Protein 7F5J (pdb70)

Organism: NCBI:txid316493

Solvent-accessible surface area: 21314 Å² total; per-residue (Å²): 185,42,57,82,23,0,0,0,0,0,3,19,79,23,31,122,18,1,42,30,1,0,0,0,0,16,0,0,12,10,0,105,83,9,22,9,86,69,126,11,0,0,0,0,0,45,41,3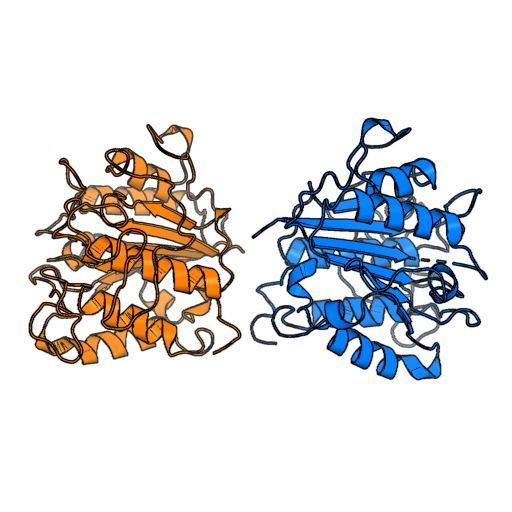7,0,0,149,31,166,67,8,46,80,99,20,63,2,17,3,91,35,84,27,99,42,5,16,140,37,10,22,102,11,0,43,19,89,52,2,41,27,84,0,0,30,8,0,0,42,19,65,142,109,42,22,125,41,41,66,10,45,6,0,95,11,60,80,59,10,30,0,0,0,0,7,6,48,28,102,24,60,0,9,4,14,44,182,92,79,0,105,8,86,74,0,3,75,7,0,104,94,3,24,91,74,36,37,19,94,4,0,1,0,0,0,5,9,45,18,0,0,18,0,2,102,86,69,12,37,132,69,46,58,1,0,0,0,0,0,0,46,25,117,47,42,26,124,64,29,41,27,57,86,64,129,142,30,26,127,93,12,116,14,22,0,0,6,16,2,0,13,12,0,0,48,5,4,56,47,64,9,5,53,81,17,34,0,75,94,0,12,81,61,0,72,166,118,4,70,148,19,4,55,1,14,53,34,8,16,65,79,24,3,159,42,22,1,12,38,2,1,3,25,37,62,79,12,19,119,162,80,57,47,27,0,0,0,0,0,4,18,77,24,32,122,19,0,39,29,1,0,0,0,0,8,0,4,16,10,0,110,78,5,41,11,72,69,90,10,0,0,0,0,1,44,35,37,0,0,148,27,166,67,4,46,85,90,22,60,2,17,2,65,22,74,18,149,42,12,18,152,49,10,22,104,10,0,42,17,87,52,2,35,27,77,0,0,32,8,0,0,44,21,60,138,108,37,27,124,23,44,66,10,46,11,0,109,10,59,85,96,9,37,0,0,0,0,8,5,51,31,103,23,59,1,16,5,14,44,161,97,74,0,103,7,87,72,0,4,75,8,0,102,96,2,24,92,74,38,36,20,108,3,0,2,0,0,0,6,11,46,18,0,0,18,0,2,99,84,65,12,37,132,69,48,57,0,0,0,0,0,0,0,45,25,118,44,42,24,125,65,28,45,28,68,84,58,124,122,24,23,124,98,11,116,12,21,0,0,7,15,3,0,14,12,0,0,52,8,4,48,74,70,40,9,74,96,12,37,0,78,96,0,12,80,61,0,65,171,119,4,71,149,19,4,54,1,14,51,33,8,16,64,83,24,3,157,41,24,2,9,41,3,0,0,10,37,67,98,77

B-factor: mean 37.91, std 12.51, range [21.8, 226.25]

Radius of gyration: 26.98 Å; Cα contacts (8 Å, |Δi|>4): 1338; chains: 2; bounding box: 78×60×44 Å

InterPro domains:
  IPR001096 Peptidase C13, legumain [PF01650] (54-319)
  IPR001096 Peptidase C13, legumain [PIRSF019663] (40-483)
  IPR001096 Peptidase C13, legumain [PR00776] (55-79)
  IPR001096 Peptidase C13, legumain [PR00776] (80-109)
  IPR001096 Peptidase C13, legumain [PR00776] (127-142)
  IPR001096 Peptidase C13, legumain [PR00776] (155-174)
  IPR001096 Peptidase C13, legumain [PR00776] (204-220)
  IPR001096 Peptidase C13, legumain [PTHR12000] (44-467)
  IPR043577 Asparaginyl endopeptidase [PIRSF500139] (33-483)
  IPR046427 Legumain prodomain superfamily [G3DSA:1.10.132.130] (343-471)
  IPR048501 Legumain, prodomain [PF20985] (370-466)
  IPR048501 Legumain, prodomain [cd21115] (345-454)

Nearest PDB structures (foldseek):
  7f5j-assembly2_B  TM=1.004E+00  e=9.428E-66  Viola philippica
  7fa0-assembly2_B  TM=1.002E+00  e=1.385E-62  Viola philippica
  7f5q-assembly2_B  TM=1.002E+00  e=1.479E-62  Viola philippica
  6idv-assembly1_B  TM=9.990E-01  e=1.049E-57  Viola philippica
  6idv-assembly1_A  TM=9.977E-01  e=7.049E-57  Viola philippica

Secondary structure (DSSP, 8-state):
---EEEEEE----SGGGHHHHHHHHHHHHHHHHTT--GGGEEEE----STT-TT-SSTT---SSTT---TTTT---SB-GGG-SHHHHHHHHHT-GGG--SS--------TT-EEEEEE--BTTEE--SSSSPEEHHHHHHHHHHHHHHT--SEEEEEE-STTGGGGTTTTS-SSSSEEEEESS-TT----EES-TTSSS--TT--S--EEHHHHHHHHHHHHS-TTS-BHHHHHHHHHHHTTTT---EEEE-GGGGGSBTHHHH---GGGTT-/--EEEEEE----SGGGHHHHHHHHHHHHHHHHTT--GGGEEEE----STT-TT-SSTT---SSTT---TTTT---SB-GGG-SHHHHHHHHHT-GGG--SS--------TT-EEEEEE--BTTEE--SSSSPEEHHHHHHHHHHHHHHT--SEEEEEE-STTGGGGTTTTS-SSSSEEEEESS-TT----EES-TTSTT--TT--S--EEHHHHHHHHHHHHS-GGG-BHHHHHHHHHHHTTTT---EEEE-GGGGGSBTHHHH---TT-

Structure (mmCIF, N/CA/C/O backbone):
data_7F5J
#
_entry.id   7F5J
#
_cell.length_a   76.27
_cell.length_b   78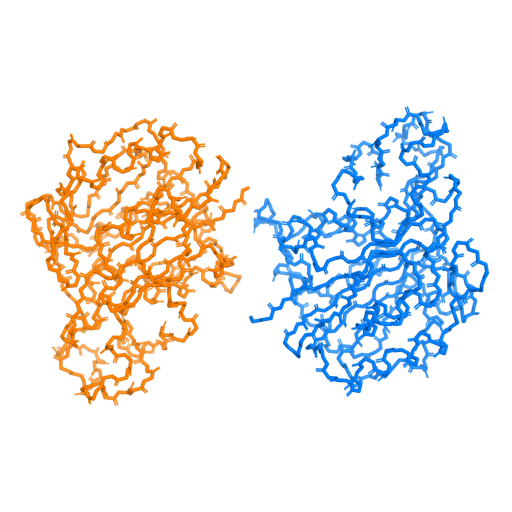.98
_cell.length_c   92.12
_cell.angle_alpha   90
_cell.angle_beta   90
_cell.angle_gamma   90
#
_symmetry.space_group_name_H-M   'P 21 21 21'
#
loop_
_entity.id
_entity.type
_entity.pdbx_description
1 polymer 'Peptide Asparaginyl Ligases'
2 branched alpha-L-fucopyranose-(1-6)-2-acetamido-2-deoxy-beta-D-glucopyranose
3 branched 2-acetamido-2-deoxy-beta-D-glucopyranose-(1-4)-2-acetamido-2-deoxy-beta-D-glucopyranose
4 non-polymer 2-acetamido-2-deoxy-beta-D-glucopyranose
5 non-polymer 1,2-ETHANEDIOL
6 non-polymer GLYCEROL
7 water water
#
loop_
_atom_site.group_PDB
_atom_site.id
_atom_site.type_symbol
_atom_site.label_atom_id
_atom_site.label_alt_id
_atom_site.label_comp_id
_atom_site.label_asym_id
_atom_site.label_entity_id
_atom_site.label_seq_id
_atom_site.pdbx_PDB_ins_code
_atom_site.Cartn_x
_atom_site.Cartn_y
_atom_site.Cartn_z
_atom_site.occupancy
_atom_site.B_iso_or_equiv
_atom_site.auth_seq_id
_atom_site.auth_comp_id
_atom_site.auth_asym_id
_atom_site.auth_atom_id
_atom_site.pdbx_PDB_model_num
ATOM 1 N N . ILE A 1 2 ? 11.548 -8.908 -7.496 1 56.71 51 ILE A N 1
ATOM 2 C CA . ILE A 1 2 ? 11.546 -9.471 -6.145 1 56.33 51 ILE A CA 1
ATOM 3 C C . ILE A 1 2 ? 12.987 -9.73 -5.672 1 54.12 51 ILE A C 1
ATOM 4 O O . ILE A 1 2 ? 13.881 -10 -6.488 1 55.15 51 ILE A O 1
ATOM 9 N N . GLY A 1 3 ? 13.224 -9.581 -4.372 1 50.59 52 GLY A N 1
ATOM 10 C CA . GLY A 1 3 ? 14.556 -9.796 -3.818 1 46.64 52 GLY A CA 1
ATOM 11 C C . GLY A 1 3 ? 15.464 -8.582 -3.863 1 42.93 52 GLY A C 1
ATOM 12 O O . GLY A 1 3 ? 15.098 -7.526 -4.388 1 43.56 52 GLY A O 1
ATOM 13 N N . THR A 1 4 ? 16.667 -8.73 -3.309 1 38.09 53 THR A N 1
ATOM 14 C CA . THR A 1 4 ? 17.657 -7.671 -3.194 1 35.15 53 THR A CA 1
ATOM 15 C C . THR A 1 4 ? 18.942 -8.074 -3.929 1 32.7 53 THR A C 1
ATOM 16 O O . THR A 1 4 ? 19.291 -9.253 -3.951 1 31.53 53 THR A O 1
ATOM 20 N N . ARG A 1 5 ? 19.651 -7.097 -4.512 1 30.57 54 ARG A N 1
ATOM 21 C CA . ARG A 1 5 ? 20.932 -7.377 -5.166 1 30.07 54 ARG A CA 1
ATOM 22 C C . ARG A 1 5 ? 22.029 -7.14 -4.159 1 29.54 54 ARG A C 1
ATOM 23 O O . ARG A 1 5 ? 22.058 -6.1 -3.51 1 29.57 54 ARG A O 1
ATOM 31 N N . TRP A 1 6 ? 22.943 -8.09 -4.052 1 28.35 55 TRP A N 1
ATOM 32 C CA . TRP A 1 6 ? 24.078 -7.965 -3.15 1 27.84 55 TRP A CA 1
ATOM 33 C C . TRP A 1 6 ? 25.355 -8.155 -3.959 1 26.61 55 TRP A C 1
ATOM 34 O O . TRP A 1 6 ? 25.348 -8.821 -5.006 1 26.65 55 TRP A O 1
ATOM 45 N N . ALA A 1 7 ? 26.475 -7.656 -3.409 1 25.03 56 ALA A N 1
ATOM 46 C CA . ALA A 1 7 ? 27.765 -7.91 -4.042 1 25.6 56 ALA A CA 1
ATOM 47 C C . ALA A 1 7 ? 28.871 -8.017 -3.029 1 25.17 56 ALA A C 1
ATOM 48 O O . ALA A 1 7 ? 28.782 -7.451 -1.932 1 25.37 56 ALA A O 1
ATOM 50 N N . VAL A 1 8 ? 29.931 -8.737 -3.402 1 23 57 VAL A N 1
ATOM 51 C CA . VAL A 1 8 ? 31.17 -8.789 -2.629 1 22.89 57 VAL A CA 1
ATOM 52 C C . VAL A 1 8 ? 32.241 -8.385 -3.638 1 23.6 57 VAL A C 1
ATOM 53 O O . VAL A 1 8 ? 32.32 -8.987 -4.699 1 24.02 57 VAL A O 1
ATOM 57 N N . LEU A 1 9 ? 33.035 -7.34 -3.336 1 22.52 58 LEU A N 1
ATOM 58 C CA . LEU A 1 9 ? 34.102 -6.9 -4.235 1 22.95 58 LEU A CA 1
ATOM 59 C C . LEU A 1 9 ? 35.364 -7.062 -3.439 1 23.07 58 LEU A C 1
ATOM 60 O O . LEU A 1 9 ? 35.434 -6.583 -2.296 1 24.09 58 LEU A O 1
ATOM 65 N N . ILE A 1 10 ? 36.376 -7.719 -4.034 1 21.95 59 ILE A N 1
ATOM 66 C CA . ILE A 1 10 ? 37.612 -7.937 -3.274 1 21.8 59 ILE A CA 1
ATOM 67 C C . ILE A 1 10 ? 38.831 -7.792 -4.149 1 22.88 59 ILE A C 1
ATOM 68 O O . ILE A 1 10 ? 38.937 -8.456 -5.181 1 22.94 59 ILE A O 1
ATOM 73 N N . ALA A 1 11 ? 39.764 -6.945 -3.714 1 22.07 60 ALA A N 1
ATOM 74 C CA . ALA A 1 11 ? 41.11 -6.828 -4.31 1 22.87 60 ALA A CA 1
ATOM 75 C C . ALA A 1 11 ? 42.01 -7.669 -3.356 1 23.21 60 ALA A C 1
ATOM 76 O O . ALA A 1 11 ? 42.078 -7.369 -2.155 1 23.65 60 ALA A O 1
ATOM 78 N N . GLY A 1 12 ? 42.664 -8.702 -3.876 1 23.61 61 GLY A N 1
ATOM 79 C CA . GLY A 1 12 ? 43.409 -9.637 -3.03 1 24.21 61 GLY A CA 1
ATOM 80 C C . GLY A 1 12 ? 44.871 -9.305 -2.798 1 25.79 61 GLY A C 1
ATOM 81 O O . GLY A 1 12 ? 45.627 -10.148 -2.305 1 27.91 61 GLY A O 1
ATOM 82 N N . SER A 1 13 ? 45.269 -8.08 -3.117 1 23.8 62 SER A N 1
ATOM 83 C CA . SER A 1 13 ? 46.672 -7.692 -3.054 1 23.97 62 SER A CA 1
ATOM 84 C C . SER A 1 13 ? 46.889 -6.402 -2.252 1 24.74 62 SER A C 1
ATOM 85 O O . SER A 1 13 ? 45.943 -5.697 -1.89 1 25.69 62 SER A O 1
ATOM 88 N N . LYS A 1 14 ? 48.155 -6.1 -1.971 1 24.2 63 LYS A N 1
ATOM 89 C CA . LYS A 1 14 ? 48.566 -4.854 -1.309 1 25.08 63 LYS A CA 1
ATOM 90 C C . LYS A 1 14 ? 49.833 -4.316 -2.026 1 26.03 63 LYS A C 1
ATOM 91 O O . LYS A 1 14 ? 50.49 -5.044 -2.786 1 25.99 63 LYS A O 1
ATOM 97 N N . GLY A 1 15 ? 50.172 -3.058 -1.769 1 26.01 64 GLY A N 1
ATOM 98 C CA . GLY A 1 15 ? 51.361 -2.456 -2.365 1 26.7 64 GLY A CA 1
ATOM 99 C C . GLY A 1 15 ? 50.981 -1.55 -3.513 1 26.3 64 GLY A C 1
ATOM 100 O O . GLY A 1 15 ? 50.083 -1.872 -4.309 1 25.64 64 GLY A O 1
ATOM 101 N N . TYR A 1 16 ? 51.608 -0.37 -3.554 1 26.75 65 TYR A N 1
ATOM 102 C CA . TYR A 1 16 ? 51.312 0.635 -4.573 1 27.79 65 TYR A CA 1
ATOM 103 C C . TYR A 1 16 ? 51.482 0.108 -6.007 1 27.11 65 TYR A C 1
ATOM 104 O O . TYR A 1 16 ? 50.661 0.44 -6.866 1 27.87 65 TYR A O 1
ATOM 113 N N . HIS A 1 17 ? 52.463 -0.78 -6.259 1 27.48 66 HIS A N 1
ATOM 114 C CA . HIS A 1 17 ? 52.626 -1.362 -7.602 1 26.81 66 HIS A CA 1
ATOM 115 C C . HIS A 1 17 ? 51.359 -2.151 -8.036 1 26.61 66 HIS A C 1
ATOM 116 O O . HIS A 1 17 ? 51.105 -2.266 -9.232 1 27.15 66 HIS A O 1
ATOM 123 N N . ASN A 1 18 ? 50.547 -2.636 -7.062 1 25.26 67 ASN A N 1
ATOM 124 C CA . ASN A 1 18 ? 49.279 -3.364 -7.305 1 24.63 67 ASN A CA 1
ATOM 125 C C . ASN A 1 18 ? 48.05 -2.458 -7.362 1 24.44 67 ASN A C 1
ATOM 126 O O . ASN A 1 18 ? 46.903 -2.921 -7.179 1 23.95 67 ASN A O 1
ATOM 131 N N . TYR A 1 19 ? 48.271 -1.154 -7.632 1 23.8 68 TYR A N 1
ATOM 132 C CA . TYR A 1 19 ? 47.252 -0.093 -7.817 1 24.47 68 TYR A CA 1
ATOM 133 C C . TYR A 1 19 ? 46.017 -0.648 -8.589 1 25.19 68 TYR A C 1
ATOM 134 O O . TYR A 1 19 ? 44.882 -0.489 -8.156 1 25.67 68 TYR A O 1
ATOM 143 N N . ARG A 1 20 ? 46.281 -1.313 -9.728 1 24.31 69 ARG A N 1
ATOM 144 C CA . ARG A 1 20 ? 45.242 -1.835 -10.617 1 24.88 69 ARG A CA 1
ATOM 145 C C . ARG A 1 20 ? 44.173 -2.686 -9.961 1 24.26 69 ARG A C 1
ATOM 146 O O . ARG A 1 20 ? 43.015 -2.584 -10.366 1 23.9 69 ARG A O 1
ATOM 154 N N . HIS A 1 21 ? 44.542 -3.557 -8.978 1 23.56 70 HIS A N 1
ATOM 155 C CA . HIS A 1 21 ? 43.504 -4.424 -8.389 1 23.15 70 HIS A CA 1
ATOM 156 C C . HIS A 1 21 ? 42.464 -3.628 -7.621 1 24.08 70 HIS A C 1
ATOM 157 O O . HIS A 1 21 ? 41.261 -3.919 -7.695 1 25.05 70 HIS A O 1
ATOM 164 N N . GLN A 1 22 ? 42.92 -2.611 -6.886 1 23.9 71 GLN A N 1
ATOM 165 C CA . GLN A 1 22 ? 42.011 -1.764 -6.125 1 24.45 71 GLN A CA 1
ATOM 166 C C . GLN A 1 22 ? 41.251 -0.802 -7.05 1 25.11 71 GLN A C 1
ATOM 167 O O . GLN A 1 22 ? 40.052 -0.602 -6.849 1 26.13 71 GLN A O 1
ATOM 173 N N . ALA A 1 23 ? 41.902 -0.308 -8.138 1 24.47 72 ALA A N 1
ATOM 174 C CA . ALA A 1 23 ? 41.198 0.532 -9.116 1 24.6 72 ALA A CA 1
ATOM 175 C C . ALA A 1 23 ? 40.084 -0.268 -9.806 1 25.11 72 ALA A C 1
ATOM 176 O O . ALA A 1 23 ? 38.977 0.256 -10.017 1 25.87 72 ALA A O 1
ATOM 178 N N . ASP A 1 24 ? 40.366 -1.551 -10.157 1 23.95 73 ASP A N 1
ATOM 179 C CA . ASP A 1 24 ? 39.369 -2.408 -10.813 1 24.08 73 ASP A CA 1
ATOM 180 C C . ASP A 1 24 ? 38.135 -2.559 -9.893 1 24.37 73 ASP A C 1
ATOM 181 O O . ASP A 1 24 ? 37.003 -2.355 -10.319 1 25.62 73 ASP A O 1
ATOM 186 N N . VAL A 1 25 ? 38.372 -2.92 -8.607 1 23.31 74 VAL A N 1
ATOM 187 C CA . VAL A 1 25 ? 37.27 -3.135 -7.666 1 25.66 74 VAL A CA 1
ATOM 188 C C . VAL A 1 25 ? 36.48 -1.852 -7.392 1 25.3 74 VAL A C 1
ATOM 189 O O . VAL A 1 25 ? 35.242 -1.891 -7.334 1 25.32 74 VAL A O 1
ATOM 193 N N . CYS A 1 26 ? 37.176 -0.713 -7.26 1 25.18 75 CYS A N 1
ATOM 194 C CA . CYS A 1 26 ? 36.494 0.57 -7.073 1 26.05 75 CYS A CA 1
ATOM 195 C C . CYS A 1 26 ? 35.634 0.908 -8.276 1 25.32 75 CYS A C 1
ATOM 196 O O . CYS A 1 26 ? 34.534 1.433 -8.128 1 26.44 75 CYS A O 1
ATOM 199 N N . HIS A 1 27 ? 36.126 0.598 -9.479 1 25.36 76 HIS A N 1
ATOM 200 C CA . HIS A 1 27 ? 35.362 0.844 -10.707 1 25.88 76 HIS A CA 1
ATOM 201 C C . HIS A 1 27 ? 34.063 -0.008 -10.663 1 26.36 76 HIS A C 1
ATOM 202 O O . HIS A 1 27 ? 32.97 0.503 -10.955 1 28.21 76 HIS A O 1
ATOM 209 N N . MET A 1 28 ? 34.172 -1.283 -10.227 1 26.11 77 MET A N 1
ATOM 210 C CA . MET A 1 28 ? 32.973 -2.135 -10.125 1 25.84 77 MET A CA 1
ATOM 211 C C . MET A 1 28 ? 31.974 -1.547 -9.129 1 26.24 77 MET A C 1
ATOM 212 O O . MET A 1 28 ? 30.768 -1.56 -9.388 1 27.18 77 MET A O 1
ATOM 217 N N . TYR A 1 29 ? 32.456 -1.002 -7.996 1 26.46 78 TYR A N 1
ATOM 218 C CA . TYR A 1 29 ? 31.567 -0.342 -7.034 1 28.05 78 TYR A CA 1
ATOM 219 C C . TYR A 1 29 ? 30.761 0.791 -7.703 1 28.7 78 TYR A C 1
ATOM 220 O O . TYR A 1 29 ? 29.553 0.882 -7.502 1 28.91 78 TYR A O 1
ATOM 229 N N . GLN A 1 30 ? 31.427 1.636 -8.513 1 28.07 79 GLN A N 1
ATOM 230 C CA . GLN A 1 30 ? 30.733 2.732 -9.187 1 28.99 79 GLN A CA 1
ATOM 231 C C . GLN A 1 30 ? 29.595 2.239 -10.092 1 30.45 79 GLN A C 1
ATOM 232 O O . GLN A 1 30 ? 28.515 2.857 -10.128 1 31.3 79 GLN A O 1
ATOM 238 N N . ILE A 1 31 ? 29.82 1.111 -10.786 1 29.83 80 ILE A N 1
ATOM 239 C CA . ILE A 1 31 ? 28.794 0.515 -11.656 1 30.72 80 ILE A CA 1
ATOM 240 C C . ILE A 1 31 ? 27.587 0.073 -10.815 1 30.97 80 ILE A C 1
ATOM 241 O O . ILE A 1 31 ? 26.45 0.368 -11.167 1 32 80 ILE A O 1
ATOM 246 N N . LEU A 1 32 ? 27.838 -0.575 -9.681 1 30.37 81 LEU A N 1
ATOM 247 C CA . LEU A 1 32 ? 26.739 -1.045 -8.81 1 30.46 81 LEU A CA 1
ATOM 248 C C . LEU A 1 32 ? 25.974 0.14 -8.222 1 31.02 81 LEU A C 1
ATOM 249 O O . LEU A 1 32 ? 24.74 0.125 -8.195 1 30.83 81 LEU A O 1
ATOM 254 N N . ARG A 1 33 ? 26.704 1.176 -7.775 1 31.6 82 ARG A N 1
ATOM 255 C CA . ARG A 1 33 ? 26.103 2.368 -7.18 1 34.13 82 ARG A CA 1
ATOM 256 C C . ARG A 1 33 ? 25.198 3.06 -8.193 1 34.74 82 ARG A C 1
ATOM 257 O O . ARG A 1 33 ? 24.051 3.431 -7.873 1 35.52 82 ARG A O 1
ATOM 265 N N . LYS A 1 34 ? 25.689 3.198 -9.437 1 34.94 83 LYS A N 1
ATOM 266 C CA . LYS A 1 34 ? 24.89 3.822 -10.5 1 36.42 83 LYS A CA 1
ATOM 267 C C . LYS A 1 34 ? 23.674 2.966 -10.883 1 37.18 83 LYS A C 1
ATOM 268 O O . LYS A 1 34 ? 22.667 3.492 -11.351 1 38.52 83 LYS A O 1
ATOM 274 N N . GLY A 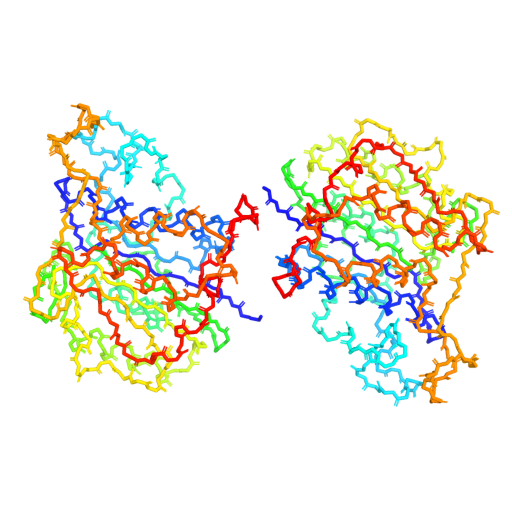1 35 ? 23.767 1.662 -10.666 1 36.74 84 GLY A N 1
ATOM 275 C CA . GLY A 1 35 ? 22.668 0.748 -10.949 1 37.05 84 GLY A CA 1
ATOM 276 C C . GLY A 1 35 ? 21.62 0.642 -9.859 1 37.06 84 GLY A C 1
ATOM 277 O O . GLY A 1 35 ? 20.607 -0.033 -10.041 1 37.64 84 GLY A O 1
ATOM 278 N N . GLY A 1 36 ? 21.846 1.302 -8.73 1 36.24 85 GLY A N 1
ATOM 279 C CA . GLY A 1 36 ? 20.9 1.281 -7.624 1 36.13 85 GLY A CA 1
ATOM 280 C C . GLY A 1 36 ? 21.15 0.219 -6.571 1 35.42 85 GLY A C 1
ATOM 281 O O . GLY A 1 36 ? 20.292 -0.002 -5.702 1 36.36 85 GLY A O 1
ATOM 282 N N . VAL A 1 37 ? 22.312 -0.452 -6.631 1 33.09 86 VAL A N 1
ATOM 283 C CA . VAL A 1 37 ? 22.638 -1.439 -5.601 1 32.34 86 VAL A CA 1
ATOM 284 C C . VAL A 1 37 ? 23.05 -0.633 -4.362 1 33.42 86 VAL A C 1
ATOM 285 O O . VAL A 1 37 ? 23.802 0.341 -4.481 1 34.74 86 VAL A O 1
ATOM 289 N N . LYS A 1 38 ? 22.544 -0.994 -3.187 1 32.88 87 LYS A N 1
ATOM 290 C CA . LYS A 1 38 ? 22.779 -0.201 -1.968 1 33.3 87 LYS A CA 1
ATOM 291 C C . LYS A 1 38 ? 24.081 -0.529 -1.243 1 32.13 87 LYS A C 1
ATOM 292 O O . LYS A 1 38 ? 24.444 -1.686 -1.206 1 32 87 LYS A O 1
ATOM 298 N N . ASP A 1 39 ? 24.72 0.457 -0.579 1 31.65 88 ASP A N 1
ATOM 299 C CA . ASP A 1 39 ? 25.962 0.212 0.184 1 32 88 ASP A CA 1
ATOM 300 C C . ASP A 1 39 ? 25.807 -0.876 1.249 1 31.88 88 ASP A C 1
ATOM 301 O O . ASP A 1 39 ? 26.753 -1.646 1.45 1 31.86 88 ASP A O 1
ATOM 306 N N . GLU A 1 40 ? 24.636 -0.95 1.93 1 31.59 89 GLU A N 1
ATOM 307 C CA . GLU A 1 40 ? 24.428 -1.993 2.954 1 31.74 89 GLU A CA 1
ATOM 308 C C . GLU A 1 40 ? 24.508 -3.414 2.356 1 30.87 89 GLU A C 1
ATOM 309 O O . GLU A 1 40 ? 24.746 -4.374 3.088 1 31.5 89 GLU A O 1
ATOM 315 N N . ASN A 1 41 ? 24.372 -3.541 1.023 1 28.76 90 ASN A N 1
ATOM 316 C CA . ASN A 1 41 ? 24.421 -4.838 0.363 1 28.27 90 ASN A CA 1
ATOM 317 C C . ASN A 1 41 ? 25.691 -5.078 -0.459 1 27.89 90 ASN A C 1
ATOM 318 O O . ASN A 1 41 ? 25.758 -6.086 -1.153 1 28.12 90 ASN A O 1
ATOM 323 N N . ILE A 1 42 ? 26.677 -4.18 -0.388 1 26.82 91 ILE A N 1
ATOM 324 C CA . ILE A 1 42 ? 27.934 -4.301 -1.124 1 26.57 91 ILE A CA 1
ATOM 325 C C . ILE A 1 42 ? 29.051 -4.41 -0.114 1 27.32 91 ILE A C 1
ATOM 326 O O . ILE A 1 42 ? 29.301 -3.456 0.629 1 28.28 91 ILE A O 1
ATOM 331 N N . ILE A 1 43 ? 29.698 -5.566 -0.055 1 26.07 92 ILE A N 1
ATOM 332 C CA . ILE A 1 43 ? 30.755 -5.796 0.91 1 26.47 92 ILE A CA 1
ATOM 333 C C . ILE A 1 43 ? 32.072 -5.547 0.21 1 26.22 92 ILE A C 1
ATOM 334 O O . ILE A 1 43 ? 32.363 -6.236 -0.758 1 25.64 92 ILE A O 1
ATOM 339 N N . VAL A 1 44 ? 32.862 -4.565 0.673 1 25.9 93 VAL A N 1
ATOM 340 C CA . VAL A 1 44 ? 34.112 -4.242 -0.014 1 25.12 93 VAL A CA 1
ATOM 341 C C . VAL A 1 44 ? 35.358 -4.642 0.776 1 25.27 93 VAL A C 1
ATOM 342 O O . VAL A 1 44 ? 35.52 -4.217 1.919 1 25.72 93 VAL A O 1
ATOM 346 N N . PHE A 1 45 ? 36.256 -5.404 0.126 1 23.64 94 PHE A N 1
ATOM 347 C CA . PHE A 1 45 ? 37.56 -5.776 0.684 1 23.84 94 PHE A CA 1
ATOM 348 C C . PHE A 1 45 ? 38.593 -5.048 -0.194 1 24.39 94 PHE A C 1
ATOM 349 O O . PHE A 1 45 ? 38.755 -5.387 -1.366 1 23.96 94 PHE A O 1
ATOM 357 N N . MET A 1 46 ? 39.284 -4.046 0.36 1 24.32 95 MET A N 1
ATOM 358 C CA . MET A 1 46 ? 40.341 -3.349 -0.38 1 25.3 95 MET A CA 1
ATOM 359 C C . MET A 1 46 ? 41.37 -2.89 0.615 1 25.06 95 MET A C 1
ATOM 360 O O . MET A 1 46 ? 41.016 -2.347 1.664 1 24.5 95 MET A O 1
ATOM 365 N N . TYR A 1 47 ? 42.661 -3.149 0.338 1 24.75 96 TYR A N 1
ATOM 366 C CA . TYR A 1 47 ? 43.698 -2.86 1.334 1 25.5 96 TYR A CA 1
ATOM 367 C C . TYR A 1 47 ? 43.691 -1.435 1.818 1 25.46 96 TYR A C 1
ATOM 368 O O . TYR A 1 47 ? 43.928 -1.201 3.005 1 27.12 96 TYR A O 1
ATOM 377 N N . ASP A 1 48 ? 43.355 -0.507 0.905 1 24.74 97 ASP A N 1
ATOM 378 C CA . ASP A 1 48 ? 43.203 0.925 1.152 1 27.12 97 ASP A CA 1
ATOM 379 C C . ASP A 1 48 ? 44.524 1.649 1.327 1 28.57 97 ASP A C 1
ATOM 380 O O . ASP A 1 48 ? 44.597 2.624 2.085 1 29.61 97 ASP A O 1
ATOM 385 N N . ASP A 1 49 ? 45.565 1.185 0.631 1 28.9 98 ASP A N 1
ATOM 386 C CA . ASP A 1 49 ? 46.898 1.79 0.686 1 29.22 98 ASP A CA 1
ATOM 387 C C . ASP A 1 49 ? 47.248 2.555 -0.598 1 29.92 98 ASP A C 1
ATOM 388 O O . ASP A 1 49 ? 48.43 2.84 -0.828 1 31.24 98 ASP A O 1
ATOM 393 N N . ILE A 1 50 ? 46.251 2.905 -1.415 1 29.1 99 ILE A N 1
ATOM 394 C CA . ILE A 1 50 ? 46.493 3.572 -2.69 1 29.11 99 ILE A CA 1
ATOM 395 C C . ILE A 1 50 ? 46.111 5.058 -2.698 1 29.86 99 ILE A C 1
ATOM 396 O O . ILE A 1 50 ? 46.942 5.917 -3.051 1 29.67 99 ILE A O 1
ATOM 401 N N . ALA A 1 51 ? 44.84 5.371 -2.36 1 30.4 100 ALA A N 1
ATOM 402 C CA . ALA A 1 51 ? 44.325 6.736 -2.453 1 31.55 100 ALA A CA 1
ATOM 403 C C . ALA A 1 51 ? 45.162 7.775 -1.755 1 32.66 100 ALA A C 1
ATOM 404 O O . ALA A 1 51 ? 45.346 8.848 -2.312 1 33.24 100 ALA A O 1
ATOM 406 N N . TYR A 1 52 ? 45.641 7.496 -0.549 1 32.84 101 TYR A N 1
ATOM 407 C CA . TYR A 1 52 ? 46.436 8.477 0.206 1 34.03 101 TYR A CA 1
ATOM 408 C C . TYR A 1 52 ? 47.912 8.094 0.294 1 34 101 TYR A C 1
ATOM 409 O O . TYR A 1 52 ? 48.642 8.632 1.122 1 35.05 101 TYR A O 1
ATOM 418 N N . ASN A 1 53 ? 48.368 7.192 -0.585 1 33.5 102 ASN A N 1
ATOM 419 C CA . ASN A 1 53 ? 49.758 6.763 -0.601 1 33.95 102 ASN A CA 1
ATOM 420 C C . ASN A 1 53 ? 50.642 7.947 -0.941 1 33.68 102 ASN A C 1
ATOM 421 O O . ASN A 1 53 ? 50.274 8.751 -1.791 1 33.05 102 ASN A O 1
ATOM 426 N N . GLU A 1 54 ? 51.815 8.042 -0.313 1 34.51 103 GLU A N 1
ATOM 427 C CA . GLU A 1 54 ? 52.76 9.108 -0.616 1 36.35 103 GLU A CA 1
ATOM 428 C C . GLU A 1 54 ? 53.177 9.07 -2.115 1 35.98 103 GLU A C 1
ATOM 429 O O . GLU A 1 54 ? 53.455 10.105 -2.706 1 37.38 103 GLU A O 1
ATOM 435 N N . SER A 1 55 ? 53.126 7.882 -2.749 1 35.1 104 SER A N 1
ATOM 436 C CA . SER A 1 55 ? 53.475 7.723 -4.163 1 34.91 104 SER A CA 1
ATOM 437 C C . SER A 1 55 ? 52.382 8.088 -5.147 1 34.58 104 SER A C 1
ATOM 438 O O . SER A 1 55 ? 52.658 8.206 -6.34 1 33.93 104 SER A O 1
ATOM 441 N N . ASN A 1 56 ? 51.148 8.243 -4.667 1 34.06 105 ASN A N 1
ATOM 442 C CA . ASN A 1 56 ? 50.037 8.594 -5.536 1 34.01 105 ASN A CA 1
ATOM 443 C C . ASN A 1 56 ? 50.176 10.067 -5.929 1 35.27 105 ASN A C 1
ATOM 444 O O . ASN A 1 56 ? 50.171 10.949 -5.07 1 35.81 105 ASN A O 1
ATOM 449 N N . PRO A 1 57 ? 50.261 10.354 -7.238 1 36.22 106 PRO A N 1
ATOM 450 C CA . PRO A 1 57 ? 50.366 11.758 -7.674 1 37.59 106 PRO A CA 1
ATOM 451 C C . PRO A 1 57 ? 49.085 12.571 -7.446 1 38.57 106 PRO A C 1
ATOM 452 O O . PRO A 1 57 ? 49.137 13.793 -7.444 1 39.32 106 PRO A O 1
ATOM 456 N N . PHE A 1 58 ? 47.946 11.899 -7.242 1 38.28 107 PHE A N 1
ATOM 457 C CA . PHE A 1 58 ? 46.672 12.564 -6.987 1 38.61 107 PHE A CA 1
ATOM 458 C C . PHE A 1 58 ? 46.03 12.026 -5.699 1 36.77 107 PHE A C 1
ATOM 459 O O . PHE A 1 58 ? 45.179 11.147 -5.756 1 36.02 107 PHE A O 1
ATOM 467 N N . PRO A 1 59 ? 46.425 12.549 -4.521 1 36.09 108 PRO A N 1
ATOM 468 C CA . PRO A 1 59 ? 45.836 12.061 -3.261 1 35.59 108 PRO A CA 1
ATOM 469 C C . PRO A 1 59 ? 44.318 12.145 -3.249 1 34.76 108 PRO A C 1
ATOM 470 O O . PRO A 1 59 ? 43.75 13.124 -3.741 1 35.13 108 PRO A O 1
ATOM 474 N N . GLY A 1 60 ? 43.701 11.108 -2.701 1 33.44 109 GLY A N 1
ATOM 475 C CA . GLY A 1 60 ? 42.258 10.934 -2.617 1 33.62 109 GLY A CA 1
ATOM 476 C C . GLY A 1 60 ? 41.596 10.449 -3.893 1 33.55 109 GLY A C 1
ATOM 477 O O . GLY A 1 60 ? 40.364 10.309 -3.939 1 33.91 109 GLY A O 1
ATOM 478 N N . ILE A 1 61 ? 42.387 10.189 -4.943 1 32.42 110 ILE A N 1
ATOM 479 C CA . ILE A 1 61 ? 41.847 9.769 -6.231 1 32.16 110 ILE A CA 1
ATOM 480 C C . ILE A 1 61 ? 42.438 8.449 -6.692 1 30.14 110 ILE A C 1
ATOM 481 O O . ILE A 1 61 ? 43.633 8.222 -6.537 1 30.05 110 ILE A O 1
ATOM 486 N N . ILE A 1 62 ? 41.6 7.59 -7.248 1 28.54 111 ILE A N 1
ATOM 487 C CA . ILE A 1 62 ? 42.069 6.374 -7.909 1 28.26 111 ILE A CA 1
ATOM 488 C C . ILE A 1 62 ? 41.365 6.376 -9.277 1 28.68 111 ILE A C 1
ATOM 489 O O . ILE A 1 62 ? 40.163 6.659 -9.346 1 28.72 111 ILE A O 1
ATOM 494 N N . ILE A 1 63 ? 42.1 6.115 -10.352 1 28.57 112 ILE A N 1
ATOM 495 C CA . ILE A 1 63 ? 41.509 6.023 -11.682 1 29.55 112 ILE A CA 1
ATOM 496 C C . ILE A 1 63 ? 41.757 4.615 -12.244 1 29.25 112 ILE A C 1
ATOM 497 O O . ILE A 1 63 ? 42.76 3.984 -11.91 1 28.83 112 ILE A O 1
ATOM 502 N N . ASN A 1 64 ? 40.84 4.113 -13.076 1 28.5 113 ASN A N 1
ATOM 503 C CA . ASN A 1 64 ? 40.995 2.781 -13.679 1 28.23 113 ASN A CA 1
ATOM 504 C C . ASN A 1 64 ? 41.152 2.855 -15.225 1 29.36 113 ASN A C 1
ATOM 505 O O . ASN A 1 64 ? 41.021 1.841 -15.919 1 28.68 113 ASN A O 1
ATOM 510 N N . LYS A 1 65 ? 41.456 4.062 -15.744 1 30.57 114 LYS A N 1
ATOM 511 C CA A LYS A 1 65 ? 41.634 4.33 -17.168 0.5 31.82 114 LYS A CA 1
ATOM 512 C CA B LYS A 1 65 ? 41.698 4.314 -17.159 0.5 31.58 114 LYS A CA 1
ATOM 513 C C . LYS A 1 65 ? 42.278 5.716 -17.312 1 33.1 114 LYS A C 1
ATOM 514 O O . LYS A 1 65 ? 41.93 6.627 -16.552 1 32.92 114 LYS A O 1
ATOM 525 N N . PRO A 1 66 ? 43.164 5.922 -18.299 1 34.86 115 PRO A N 1
ATOM 526 C CA . PRO A 1 66 ? 43.728 7.272 -18.507 1 35.8 115 PRO A CA 1
ATOM 527 C C . PRO A 1 66 ? 42.615 8.305 -18.753 1 37.45 115 PRO A C 1
ATOM 528 O O . PRO A 1 66 ? 41.686 8.04 -19.508 1 37.28 115 PRO A O 1
ATOM 532 N N . GLY A 1 67 ? 42.651 9.412 -18.023 1 38.93 116 GLY A N 1
ATOM 533 C CA . GLY A 1 67 ? 41.617 10.443 -18.099 1 40.68 116 GLY A CA 1
ATOM 534 C C . GLY A 1 67 ? 40.277 10.057 -17.486 1 41.86 116 GLY A C 1
ATOM 535 O O . GLY A 1 67 ? 39.284 10.759 -17.675 1 43.05 116 GLY A O 1
ATOM 536 N N . GLY A 1 68 ? 40.238 8.949 -16.742 1 41.15 117 GLY A N 1
ATOM 537 C CA . GLY A 1 68 ? 39.009 8.454 -16.137 1 40.84 117 GLY A CA 1
ATOM 538 C C . GLY A 1 68 ? 38.543 9.201 -14.906 1 39.93 117 GLY A C 1
ATOM 539 O O . GLY A 1 68 ? 39.284 10.013 -14.348 1 40.15 117 GLY A O 1
ATOM 540 N N . GLU A 1 69 ? 37.317 8.91 -14.456 1 38.74 118 GLU A N 1
ATOM 541 C CA . GLU A 1 69 ? 36.789 9.549 -13.256 1 38.33 118 GLU A CA 1
ATOM 542 C C . GLU A 1 69 ? 37.438 8.949 -11.983 1 36.63 118 GLU A C 1
ATOM 543 O O . GLU A 1 69 ? 38.042 7.87 -12.039 1 36.13 118 GLU A O 1
ATOM 549 N N . ASN A 1 70 ? 37.284 9.629 -10.837 1 34.83 119 ASN A N 1
ATOM 550 C CA . ASN A 1 70 ? 37.792 9.1 -9.572 1 33.95 119 ASN A CA 1
ATOM 551 C C . ASN A 1 70 ? 36.873 7.951 -9.121 1 33.16 119 ASN A C 1
ATOM 552 O O . ASN A 1 70 ? 35.798 8.214 -8.577 1 33.92 119 ASN A O 1
ATOM 557 N N . VAL A 1 71 ? 37.321 6.696 -9.266 1 31 120 VAL A N 1
ATOM 558 C CA . VAL A 1 71 ? 36.503 5.554 -8.846 1 30.17 120 VAL A CA 1
ATOM 559 C C . VAL A 1 71 ? 36.556 5.285 -7.338 1 30.31 120 VAL A C 1
ATOM 560 O O . VAL A 1 71 ? 35.771 4.478 -6.85 1 30.3 120 VAL A O 1
ATOM 564 N N . TYR A 1 72 ? 37.452 5.95 -6.596 1 29.67 121 TYR A N 1
ATOM 565 C CA . TYR A 1 72 ? 37.554 5.736 -5.145 1 30.63 121 TYR A CA 1
ATOM 566 C C . TYR A 1 72 ? 36.443 6.405 -4.345 1 31.99 121 TYR A C 1
ATOM 567 O O . TYR A 1 72 ? 36.125 5.972 -3.232 1 32.45 121 TYR A O 1
ATOM 576 N N . LYS A 1 73 ? 35.891 7.49 -4.892 1 32.79 122 LYS A N 1
ATOM 577 C CA . LYS A 1 73 ? 34.89 8.316 -4.233 1 34.31 122 LYS A CA 1
ATOM 578 C C . LYS A 1 73 ? 33.668 7.533 -3.727 1 35.18 122 LYS A C 1
ATOM 579 O O . LYS A 1 73 ? 32.921 6.98 -4.518 1 35.7 122 LYS A O 1
ATOM 585 N N . GLY A 1 74 ? 33.458 7.533 -2.414 1 35.41 123 GLY A N 1
ATOM 586 C CA . GLY A 1 74 ? 32.284 6.903 -1.814 1 35.29 123 GLY A CA 1
ATOM 587 C C . GLY A 1 74 ? 32.312 5.395 -1.657 1 33.88 123 GLY A C 1
ATOM 588 O O . GLY A 1 74 ? 31.318 4.805 -1.222 1 34.77 123 GLY A O 1
ATOM 589 N N . VAL A 1 75 ? 33.432 4.739 -2.021 1 31.4 124 VAL A N 1
ATOM 590 C CA . VAL A 1 75 ? 33.525 3.286 -1.875 1 30.2 124 VAL A CA 1
ATOM 591 C C . VAL A 1 75 ? 33.559 2.894 -0.4 1 30.79 124 VAL A C 1
ATOM 592 O O . VAL A 1 75 ? 34.399 3.408 0.346 1 30.58 124 VAL A O 1
ATOM 596 N N . PRO A 1 76 ? 32.649 1.994 0.031 1 31.15 125 PRO A N 1
ATOM 597 C CA . PRO A 1 76 ? 32.67 1.517 1.429 1 31.79 125 PRO A CA 1
ATOM 598 C C . PRO A 1 76 ? 33.976 0.802 1.769 1 31.65 125 PRO A C 1
ATOM 599 O O . PRO A 1 76 ? 34.668 0.287 0.894 1 31.06 125 PRO A O 1
ATOM 603 N N . LYS A 1 77 ? 34.301 0.748 3.059 1 31.94 126 LYS A N 1
ATOM 604 C CA . LYS A 1 77 ? 35.524 0.091 3.514 1 32.29 126 LYS A CA 1
ATOM 605 C C . LYS A 1 77 ? 35.149 -0.92 4.567 1 31.93 126 LYS A C 1
ATOM 606 O O . LYS A 1 77 ? 35.253 -0.636 5.764 1 34.28 126 LYS A O 1
ATOM 612 N N . ASP A 1 78 ? 34.698 -2.109 4.14 1 28.86 127 ASP A N 1
ATOM 613 C CA . ASP A 1 78 ? 34.276 -3.126 5.088 1 28 127 ASP A CA 1
ATOM 614 C C . ASP A 1 78 ? 35.451 -3.874 5.678 1 27.64 127 ASP A C 1
ATOM 615 O O . ASP A 1 78 ? 35.48 -4.116 6.885 1 28.03 127 ASP A O 1
ATOM 620 N N . TYR A 1 79 ? 36.409 -4.235 4.837 1 26.32 128 TYR A N 1
ATOM 621 C CA . TYR A 1 79 ? 37.567 -4.982 5.28 1 26.62 128 TYR A CA 1
ATOM 622 C C . TYR A 1 79 ? 38.771 -4.365 4.598 1 27.37 128 TYR A C 1
ATOM 623 O O . TYR A 1 79 ? 38.879 -4.406 3.375 1 27.54 128 TYR A O 1
ATOM 632 N N . THR A 1 80 ? 39.618 -3.707 5.385 1 27.63 129 THR A N 1
ATOM 633 C CA . THR A 1 80 ? 40.834 -3.097 4.85 1 27.65 129 THR A CA 1
ATOM 634 C C . THR A 1 80 ? 42.081 -3.7 5.518 1 28.15 129 THR A C 1
ATOM 635 O O . THR A 1 80 ? 41.982 -4.5 6.465 1 27.17 129 THR A O 1
ATOM 639 N N . GLY A 1 81 ? 43.271 -3.348 5.013 1 28.28 130 GLY A N 1
ATOM 640 C CA . GLY A 1 81 ? 44.521 -3.855 5.57 1 29.18 130 GLY A CA 1
ATOM 641 C C . GLY A 1 81 ? 44.533 -5.369 5.724 1 28.6 130 GLY A C 1
ATOM 642 O O . GLY A 1 81 ? 43.969 -6.081 4.884 1 28.39 130 GLY A O 1
ATOM 643 N N . GLU A 1 82 ? 45.042 -5.847 6.857 1 29.29 131 GLU A N 1
ATOM 644 C CA . GLU A 1 82 ? 45.138 -7.281 7.094 1 30.18 131 GLU A CA 1
ATOM 645 C C . GLU A 1 82 ? 43.799 -7.939 7.481 1 30.34 131 GLU A C 1
ATOM 646 O O . GLU A 1 82 ? 43.774 -9.151 7.76 1 31.75 131 GLU A O 1
ATOM 652 N N . ASP A 1 83 ? 42.689 -7.168 7.475 1 27.72 132 ASP A N 1
ATOM 653 C CA . ASP A 1 83 ? 41.36 -7.774 7.686 1 27.29 132 ASP A CA 1
ATOM 654 C C . ASP A 1 83 ? 40.867 -8.488 6.395 1 26.25 132 ASP A C 1
ATOM 655 O O . ASP A 1 83 ? 39.818 -9.15 6.403 1 26.73 132 ASP A O 1
ATOM 660 N N . ILE A 1 84 ? 41.602 -8.314 5.277 1 25.99 133 ILE A N 1
ATOM 661 C CA . ILE A 1 84 ? 41.322 -9.025 4.058 1 26.26 133 ILE A CA 1
ATOM 662 C C . ILE A 1 84 ? 42.101 -10.328 4.185 1 26.68 133 ILE A C 1
ATOM 663 O O . ILE A 1 84 ? 43.343 -10.346 4.079 1 26.95 133 ILE A O 1
ATOM 668 N N . ASN A 1 85 ? 41.368 -11.427 4.396 1 26.2 134 ASN A N 1
ATOM 669 C CA . ASN A 1 85 ? 41.98 -12.74 4.56 1 25.86 134 ASN A CA 1
ATOM 670 C C . ASN A 1 85 ? 40.938 -13.833 4.259 1 25.65 134 ASN A C 1
ATOM 671 O O . ASN A 1 85 ? 39.752 -13.513 4.097 1 25.24 134 ASN A O 1
ATOM 676 N N . ASN A 1 86 ? 41.359 -15.115 4.168 1 25.49 135 ASN A N 1
ATOM 677 C CA . ASN A 1 86 ? 40.402 -16.189 3.845 1 25.66 135 ASN A CA 1
ATOM 678 C C . ASN A 1 86 ? 39.269 -16.292 4.843 1 26.53 135 ASN A C 1
ATOM 679 O O . ASN A 1 86 ? 38.126 -16.499 4.452 1 26.94 135 ASN A O 1
ATOM 684 N N . VAL A 1 87 ? 39.576 -16.162 6.143 1 26.69 136 VAL A N 1
ATOM 685 C CA . VAL A 1 87 ? 38.545 -16.249 7.179 1 26.98 136 VAL A CA 1
ATOM 686 C C . VAL A 1 87 ? 37.382 -15.257 6.92 1 27.08 136 VAL A C 1
ATOM 687 O O . VAL A 1 87 ? 36.215 -15.668 6.857 1 27.6 136 VAL A O 1
ATOM 691 N N . ASN A 1 88 ? 37.725 -13.981 6.68 1 26.39 137 ASN A N 1
ATOM 692 C CA . ASN A 1 88 ? 36.7 -12.955 6.456 1 26.23 137 ASN A CA 1
ATOM 693 C C . ASN A 1 88 ? 36.033 -13.015 5.088 1 25.37 137 ASN A C 1
ATOM 694 O O . ASN A 1 88 ? 34.814 -12.823 4.999 1 25.52 137 ASN A O 1
ATOM 699 N N . PHE A 1 89 ? 36.81 -13.293 4.043 1 25.36 138 PHE A N 1
ATOM 700 C CA . PHE A 1 89 ? 36.223 -13.424 2.71 1 25.73 138 PHE A CA 1
ATOM 701 C C . PHE A 1 89 ? 35.219 -14.593 2.664 1 25.65 138 PHE A C 1
ATOM 702 O O . PHE A 1 89 ? 34.086 -14.409 2.21 1 26.24 138 PHE A O 1
ATOM 710 N N . LEU A 1 90 ? 35.612 -15.759 3.201 1 24.39 139 LEU A N 1
ATOM 711 C CA . LEU A 1 90 ? 34.713 -16.914 3.166 1 25.09 139 LEU A CA 1
ATOM 712 C C . LEU A 1 90 ? 33.503 -16.744 4.091 1 26.36 139 LEU A C 1
ATOM 713 O O . LEU A 1 90 ? 32.388 -17.143 3.72 1 27.41 139 LEU A O 1
ATOM 718 N N . ALA A 1 91 ? 33.693 -16.15 5.306 1 26.2 140 ALA A N 1
ATOM 719 C CA . ALA A 1 91 ? 32.541 -15.904 6.185 1 26.93 140 ALA A CA 1
ATOM 720 C C . ALA A 1 91 ? 31.588 -14.869 5.555 1 26.69 140 ALA A C 1
ATOM 721 O O . ALA A 1 91 ? 30.358 -14.977 5.73 1 27.58 140 ALA A O 1
ATOM 723 N N . ALA A 1 92 ? 32.136 -13.893 4.811 1 26.28 141 ALA A N 1
ATOM 724 C CA . ALA A 1 92 ? 31.274 -12.902 4.153 1 27.35 141 ALA A CA 1
ATOM 725 C C . ALA A 1 92 ? 30.454 -13.575 3.064 1 27.32 141 ALA A C 1
ATOM 726 O O . ALA A 1 92 ? 29.284 -13.248 2.931 1 28.14 141 ALA A O 1
ATOM 728 N N . ILE A 1 93 ? 31.041 -14.496 2.292 1 26.51 142 ILE A N 1
ATOM 729 C CA . ILE A 1 93 ? 30.281 -15.209 1.243 1 27.4 142 ILE A CA 1
ATOM 730 C C . ILE A 1 93 ? 29.199 -16.053 1.89 1 28.23 142 ILE A C 1
ATOM 731 O O . ILE A 1 93 ? 28.06 -16.068 1.421 1 28.44 142 ILE A O 1
ATOM 736 N N . LEU A 1 94 ? 29.557 -16.768 2.968 1 27.63 143 LEU A N 1
ATOM 737 C CA . LEU A 1 94 ? 28.582 -17.641 3.622 1 29.37 143 LEU A CA 1
ATOM 738 C C . LEU A 1 94 ? 27.435 -16.857 4.264 1 30.42 143 LEU A C 1
ATOM 739 O O . LEU A 1 94 ? 26.279 -17.285 4.213 1 32.19 143 LEU A O 1
ATOM 744 N N . GLY A 1 95 ? 27.733 -15.664 4.759 1 29.94 144 GLY A N 1
ATOM 745 C CA . GLY A 1 95 ? 26.735 -14.816 5.388 1 30.6 144 GLY A CA 1
ATOM 746 C C . GLY A 1 95 ? 26.674 -15.005 6.889 1 32.24 144 GLY A C 1
ATOM 747 O O . GLY A 1 95 ? 25.635 -14.736 7.498 1 32.93 144 GLY A O 1
ATOM 748 N N . ASN A 1 96 ? 27.791 -15.452 7.498 1 32.48 145 ASN A N 1
ATOM 749 C CA . ASN A 1 96 ? 27.797 -15.672 8.938 1 33.4 145 ASN A CA 1
ATOM 750 C C . ASN A 1 96 ? 28.602 -14.6 9.646 1 33.38 145 ASN A C 1
ATOM 751 O O . ASN A 1 96 ? 29.827 -14.66 9.675 1 33.07 145 ASN A O 1
ATOM 756 N N . LYS A 1 97 ? 27.899 -13.629 10.239 1 33.76 146 LYS A N 1
ATOM 757 C CA . LYS A 1 97 ? 28.512 -12.505 10.941 1 34.6 146 LYS A CA 1
ATOM 758 C C . LYS A 1 97 ? 29.36 -12.962 12.133 1 34.07 146 LYS A C 1
ATOM 759 O O . LYS A 1 97 ? 30.39 -12.353 12.43 1 34.5 146 LYS A O 1
ATOM 765 N N . SER A 1 98 ? 28.931 -14.031 12.814 1 32.88 147 SER A N 1
ATOM 766 C CA . SER A 1 98 ? 29.648 -14.546 13.988 1 33.05 147 SER A CA 1
ATOM 767 C C . SER A 1 98 ? 30.979 -15.258 13.658 1 32.18 147 SER A C 1
ATOM 768 O O . SER A 1 98 ? 31.712 -15.625 14.571 1 32.59 147 SER A O 1
ATOM 771 N N . ALA A 1 99 ? 31.275 -15.463 12.364 1 30.76 148 ALA A N 1
ATOM 772 C CA . ALA A 1 99 ? 32.532 -16.077 11.917 1 31.42 148 ALA A CA 1
ATOM 773 C C . ALA A 1 99 ? 33.566 -15.042 11.424 1 31.83 148 ALA A C 1
ATOM 774 O O . ALA A 1 99 ? 34.7 -15.408 11.136 1 32.64 148 ALA A O 1
ATOM 776 N N . ILE A 1 100 ? 33.195 -13.761 11.349 1 30.74 149 ILE A N 1
ATOM 777 C CA . ILE A 1 100 ? 34.109 -12.701 10.942 1 30.95 149 ILE A CA 1
ATOM 778 C C . ILE A 1 100 ? 35.052 -12.397 12.107 1 32.34 149 ILE A C 1
ATOM 779 O O . ILE A 1 100 ? 34.61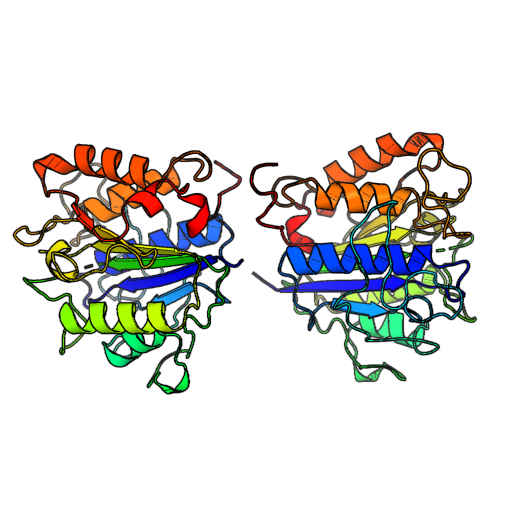2 -12.328 13.251 1 32.39 149 ILE A O 1
ATOM 784 N N . ILE A 1 101 ? 36.349 -12.206 11.819 1 32.76 150 ILE A N 1
ATOM 785 C CA . ILE A 1 101 ? 37.34 -11.887 12.84 1 34.46 150 ILE A CA 1
ATOM 786 C C . ILE A 1 101 ? 38.01 -10.608 12.347 1 35.98 150 ILE A C 1
ATOM 787 O O . ILE A 1 101 ? 38.841 -10.655 11.419 1 36.07 150 ILE A O 1
ATOM 792 N N . GLY A 1 102 ? 37.557 -9.478 12.888 1 35.91 151 GLY A N 1
ATOM 793 C CA . GLY A 1 102 ? 38.025 -8.16 12.485 1 36.79 151 GLY A CA 1
ATOM 794 C C . GLY A 1 102 ? 37.248 -7.651 11.287 1 37.39 151 GLY A C 1
ATOM 795 O O . GLY A 1 102 ? 36.787 -8.445 10.463 1 38.46 151 GLY A O 1
ATOM 796 N N . GLY A 1 103 ? 37.138 -6.336 11.154 1 35.79 152 GLY A N 1
ATOM 797 C CA . GLY A 1 103 ? 36.409 -5.734 10.047 1 35.09 152 GLY A CA 1
ATOM 798 C C . GLY A 1 103 ? 35.03 -5.249 10.443 1 34.79 152 GLY A C 1
ATOM 799 O O . GLY A 1 103 ? 34.667 -5.303 11.619 1 35.59 152 GLY A O 1
ATOM 800 N N . SER A 1 104 ? 34.248 -4.778 9.474 1 32.97 153 SER A N 1
ATOM 801 C CA . SER A 1 104 ? 32.928 -4.215 9.763 1 32.97 153 SER A CA 1
ATOM 802 C C . SER A 1 104 ? 31.866 -5.221 10.182 1 33.39 153 SER A C 1
ATOM 803 O O . SER A 1 104 ? 30.891 -4.835 10.827 1 34.94 153 SER A O 1
ATOM 806 N N . GLY A 1 105 ? 32.009 -6.468 9.759 1 32.6 154 GLY A N 1
ATOM 807 C CA . GLY A 1 105 ? 30.99 -7.476 10.043 1 32.71 154 GLY A CA 1
ATOM 808 C C . GLY A 1 105 ? 29.9 -7.55 8.98 1 32.44 154 GLY A C 1
ATOM 809 O O . GLY A 1 105 ? 28.929 -8.293 9.141 1 32.98 154 GLY A O 1
ATOM 810 N N . LYS A 1 106 ? 30.015 -6.75 7.897 1 30.99 155 LYS A N 1
ATOM 811 C CA . LYS A 1 106 ? 29.059 -6.805 6.798 1 29.8 155 LYS A CA 1
ATOM 812 C C . LYS A 1 106 ? 29.294 -8.149 6.086 1 29.23 155 LYS A C 1
ATOM 813 O O . LYS A 1 106 ? 30.44 -8.496 5.816 1 28.23 155 LYS A O 1
ATOM 819 N N . VAL A 1 107 ? 28.22 -8.925 5.864 1 28.78 156 VAL A N 1
ATOM 820 C CA . VAL A 1 107 ? 28.298 -10.271 5.261 1 28.33 156 VAL A CA 1
ATOM 821 C C . VAL A 1 107 ? 27.079 -10.487 4.329 1 28.11 156 VAL A C 1
ATOM 822 O O . VAL A 1 107 ? 26.147 -9.692 4.359 1 28.19 156 VAL A O 1
ATOM 826 N N . LEU A 1 108 ? 27.089 -11.551 3.513 1 27.98 157 LEU A N 1
ATOM 827 C CA . LEU A 1 108 ? 25.955 -11.856 2.643 1 28.28 157 LEU A CA 1
ATOM 828 C C . LEU A 1 108 ? 24.853 -12.558 3.443 1 28.6 157 LEU A C 1
ATOM 829 O O . LEU A 1 108 ? 24.61 -13.753 3.255 1 28.08 157 LEU A O 1
ATOM 834 N N . ASP A 1 109 ? 24.15 -11.806 4.305 1 29.31 158 ASP A N 1
ATOM 835 C CA . ASP A 1 109 ? 23.04 -12.407 5.058 1 31.72 158 ASP A CA 1
ATOM 836 C C . ASP A 1 109 ? 21.79 -12.28 4.194 1 32.64 158 ASP A C 1
ATOM 837 O O . ASP A 1 109 ? 20.884 -11.478 4.433 1 34.3 158 ASP A O 1
ATOM 842 N N . THR A 1 110 ? 21.825 -13.049 3.104 1 31.35 159 THR A N 1
ATOM 843 C CA . THR A 1 110 ? 20.88 -13.051 2.008 1 30.62 159 THR A CA 1
ATOM 844 C C . THR A 1 110 ? 19.683 -13.977 2.241 1 31.93 159 THR A C 1
ATOM 845 O O . THR A 1 110 ? 19.719 -14.863 3.094 1 32.96 159 THR A O 1
ATOM 849 N N . SER A 1 111 ? 18.628 -13.745 1.483 1 31.87 160 SER A N 1
ATOM 850 C CA . SER A 1 111 ? 17.392 -14.517 1.482 1 33.07 160 SER A CA 1
ATOM 851 C C . SER A 1 111 ? 17.258 -15.242 0.116 1 32.48 160 SER A C 1
ATOM 852 O O . SER A 1 111 ? 17.917 -14.872 -0.86 1 31.95 160 SER A O 1
ATOM 855 N N . PRO A 1 112 ? 16.4 -16.275 0.036 1 32.75 161 PRO A N 1
ATOM 856 C CA . PRO A 1 112 ? 16.31 -17.087 -1.197 1 33.15 161 PRO A CA 1
ATOM 857 C C . PRO A 1 112 ? 15.994 -16.391 -2.521 1 33.51 161 PRO A C 1
ATOM 858 O O . PRO A 1 112 ? 16.305 -16.971 -3.561 1 34.46 161 PRO A O 1
ATOM 862 N N . ASN A 1 113 ? 15.349 -15.217 -2.517 1 32.82 162 ASN A N 1
ATOM 863 C CA . ASN A 1 113 ? 15.084 -14.517 -3.787 1 34.1 162 ASN A CA 1
ATOM 864 C C . ASN A 1 113 ? 16.128 -13.466 -4.135 1 33.26 162 ASN A C 1
ATOM 865 O O . ASN A 1 113 ? 15.946 -12.735 -5.108 1 34.12 162 ASN A O 1
ATOM 870 N N . ASP A 1 114 ? 17.221 -13.387 -3.371 1 31.94 163 ASP A N 1
ATOM 871 C CA . ASP A 1 114 ? 18.246 -12.391 -3.601 1 30.66 163 ASP A CA 1
ATOM 872 C C . ASP A 1 114 ? 19.245 -12.842 -4.657 1 31.26 163 ASP A C 1
ATOM 873 O O . ASP A 1 114 ? 19.452 -14.038 -4.854 1 31.87 163 ASP A O 1
ATOM 878 N N . HIS A 1 115 ? 19.903 -11.877 -5.304 1 30.07 164 HIS A N 1
ATOM 879 C CA . HIS A 1 115 ? 20.947 -12.174 -6.28 1 29.42 164 HIS A CA 1
ATOM 880 C C . HIS A 1 115 ? 22.299 -11.726 -5.712 1 28.49 164 HIS A C 1
ATOM 881 O O . HIS A 1 115 ? 22.362 -10.792 -4.925 1 29.02 164 HIS A O 1
ATOM 888 N N . ILE A 1 116 ? 23.37 -12.455 -6.047 1 26.91 165 ILE A N 1
ATOM 889 C CA . ILE A 1 116 ? 24.697 -12.147 -5.515 1 25.85 165 ILE A CA 1
ATOM 890 C C . ILE A 1 116 ? 25.641 -12.029 -6.671 1 25.68 165 ILE A C 1
ATOM 891 O O . ILE A 1 116 ? 25.661 -12.901 -7.542 1 26.14 165 ILE A O 1
ATOM 896 N N . PHE A 1 117 ? 26.504 -11.004 -6.627 1 24.87 166 PHE A N 1
ATOM 897 C CA . PHE A 1 117 ? 27.547 -10.823 -7.632 1 25.22 166 PHE A CA 1
ATOM 898 C C . PHE A 1 117 ? 28.863 -10.734 -6.846 1 25.03 166 PHE A C 1
ATOM 899 O O . PHE A 1 117 ? 28.974 -9.91 -5.953 1 25.36 166 PHE A O 1
ATOM 907 N N . ILE A 1 118 ? 29.85 -11.577 -7.156 1 23.56 167 ILE A N 1
ATOM 908 C CA . ILE A 1 118 ? 31.147 -11.498 -6.479 1 23.23 167 ILE A CA 1
ATOM 909 C C . ILE A 1 118 ? 32.191 -11.196 -7.532 1 23.24 167 ILE A C 1
ATOM 910 O O . ILE A 1 118 ? 32.213 -11.849 -8.567 1 23.97 167 ILE A O 1
ATOM 915 N N . TYR A 1 119 ? 33.081 -10.239 -7.257 1 22.59 168 TYR A N 1
ATOM 916 C CA . TYR A 1 119 ? 34.15 -9.914 -8.185 1 22.78 168 TYR A CA 1
ATOM 917 C C . TYR A 1 119 ? 35.434 -9.868 -7.402 1 22.72 168 TYR A C 1
ATOM 918 O O . TYR A 1 119 ? 35.54 -9.124 -6.44 1 23.19 168 TYR A O 1
ATOM 927 N N . TYR A 1 120 ? 36.404 -10.666 -7.832 1 22.26 169 TYR A N 1
ATOM 928 C CA . TYR A 1 120 ? 37.721 -10.719 -7.194 1 22.95 169 TYR A CA 1
ATOM 929 C C . TYR A 1 120 ? 38.736 -10.246 -8.223 1 22.75 169 TYR A C 1
ATOM 930 O O . TYR A 1 120 ? 38.708 -10.716 -9.369 1 23 169 TYR A O 1
ATOM 939 N N . ALA A 1 121 ? 39.699 -9.417 -7.811 1 22.08 170 ALA A N 1
ATOM 940 C CA . ALA A 1 121 ? 40.812 -9.026 -8.7 1 22.69 170 ALA A CA 1
ATOM 941 C C . ALA A 1 121 ? 42.137 -9.154 -7.925 1 23.35 170 ALA A C 1
ATOM 942 O O . ALA A 1 121 ? 42.294 -8.512 -6.883 1 23.24 170 ALA A O 1
ATOM 961 N N . GLY A 1 123 ? 47.231 -14.598 -8.956 1 28.59 173 GLY A N 1
ATOM 962 C CA . GLY A 1 123 ? 46.85 -15.996 -8.979 1 29.37 173 GLY A CA 1
ATOM 963 C C . GLY A 1 123 ? 48.005 -16.9 -9.361 1 30.85 173 GLY A C 1
ATOM 964 O O . GLY A 1 123 ? 49.058 -16.445 -9.822 1 31.88 173 GLY A O 1
ATOM 965 N N . ALA A 1 124 ? 47.796 -18.183 -9.162 1 30.89 174 ALA A N 1
ATOM 966 C CA . ALA A 1 124 ? 48.724 -19.247 -9.549 1 31.75 174 ALA A CA 1
ATOM 967 C C . ALA A 1 124 ? 47.873 -20.523 -9.686 1 32.5 174 ALA A C 1
ATOM 968 O O . ALA A 1 124 ? 46.705 -20.532 -9.248 1 31.8 174 ALA A O 1
ATOM 970 N N . PRO A 1 125 ? 48.39 -21.622 -10.279 1 33.59 175 PRO A N 1
ATOM 971 C CA . PRO A 1 125 ? 47.553 -22.834 -10.385 1 33.7 175 PRO A CA 1
ATOM 972 C C . PRO A 1 125 ? 46.95 -23.277 -9.038 1 34.04 175 PRO A C 1
ATOM 973 O O . PRO A 1 125 ? 47.646 -23.491 -8.044 1 35.27 175 PRO A O 1
ATOM 977 N N . GLY A 1 126 ? 45.636 -23.289 -8.994 1 33.17 176 GLY A N 1
ATOM 978 C CA . GLY A 1 126 ? 44.871 -23.711 -7.831 1 32.24 176 GLY A CA 1
ATOM 979 C C . GLY A 1 126 ? 44.721 -22.724 -6.693 1 30.77 176 GLY A C 1
ATOM 980 O O . GLY A 1 126 ? 44.215 -23.111 -5.63 1 30.37 176 GLY A O 1
ATOM 981 N N . LYS A 1 127 ? 45.142 -21.461 -6.89 1 29.04 177 LYS A N 1
ATOM 982 C CA . LYS A 1 127 ? 45.017 -20.477 -5.806 1 28.23 177 LYS A CA 1
ATOM 983 C C . LYS A 1 127 ? 44.979 -19.045 -6.267 1 27.66 177 LYS A C 1
ATOM 984 O O . LYS A 1 127 ? 45.448 -18.722 -7.361 1 28.55 177 LYS A O 1
ATOM 990 N N . ILE A 1 128 ? 44.391 -18.168 -5.431 1 25.58 178 ILE A N 1
ATOM 991 C CA . ILE A 1 128 ? 44.388 -16.735 -5.695 1 25.35 178 ILE A CA 1
ATOM 992 C C . ILE A 1 128 ? 44.905 -16.031 -4.436 1 26.17 178 ILE A C 1
ATOM 993 O O . ILE A 1 128 ? 44.851 -16.576 -3.329 1 26.66 178 ILE A O 1
ATOM 998 N N . GLY A 1 129 ? 45.453 -14.852 -4.626 1 25.77 179 GLY A N 1
ATOM 999 C CA . GLY A 1 129 ? 46.102 -14.14 -3.538 1 26.11 179 GLY A CA 1
ATOM 1000 C C . GLY A 1 129 ? 45.22 -13.539 -2.468 1 25.51 179 GLY A C 1
ATOM 1001 O O . GLY A 1 129 ? 44.021 -13.306 -2.641 1 25.06 179 GLY A O 1
ATOM 1002 N N . MET A 1 130 ? 45.839 -13.378 -1.307 1 24.84 180 MET A N 1
ATOM 1003 C CA . MET A 1 130 ? 45.364 -12.553 -0.217 1 25.35 180 MET A CA 1
ATOM 1004 C C . MET A 1 130 ? 46.557 -11.596 0.037 1 25.69 180 MET A C 1
ATOM 1005 O O . MET A 1 130 ? 47.703 -11.909 -0.341 1 25.57 180 MET A O 1
ATOM 1010 N N . PRO A 1 131 ? 46.322 -10.402 0.623 1 26.82 181 PRO A N 1
ATOM 1011 C CA . PRO A 1 131 ? 47.436 -9.451 0.824 1 28.41 181 PRO A CA 1
ATOM 1012 C C . PRO A 1 131 ? 48.671 -10.06 1.496 1 29.74 181 PRO A C 1
ATOM 1013 O O . PRO A 1 131 ? 49.816 -9.758 1.106 1 30.94 181 PRO A O 1
ATOM 1017 N N . SER A 1 132 ? 48.442 -10.955 2.475 1 28.81 182 SER A N 1
ATOM 1018 C CA . SER A 1 132 ? 49.465 -11.786 3.133 1 29.92 182 SER A CA 1
ATOM 1019 C C . SER A 1 132 ? 49.015 -13.239 3.064 1 30.06 182 SER A C 1
ATOM 1020 O O . SER A 1 132 ? 47.807 -13.529 2.903 1 30.58 182 SER A O 1
ATOM 1023 N N . LYS A 1 133 ? 49.968 -14.17 3.235 1 30.43 183 LYS A N 1
ATOM 1024 C CA . LYS A 1 133 ? 49.649 -15.595 3.288 1 31.05 183 LYS A CA 1
ATOM 1025 C C . LYS A 1 133 ? 48.757 -15.852 4.535 1 32.17 183 LYS A C 1
ATOM 1026 O O . LYS A 1 133 ? 48.839 -15.114 5.523 1 32.48 183 LYS A O 1
ATOM 1032 N N . PRO A 1 134 ? 47.88 -16.856 4.489 1 32.2 184 PRO A N 1
ATOM 1033 C CA . PRO A 1 134 ? 47.721 -17.824 3.401 1 31.57 184 PRO A CA 1
ATOM 1034 C C . PRO A 1 134 ? 46.896 -17.342 2.226 1 30.01 184 PRO A C 1
ATOM 1035 O O . PRO A 1 134 ? 45.918 -16.599 2.38 1 29.41 184 PRO A O 1
ATOM 1039 N N . TYR A 1 135 ? 47.251 -17.843 1.041 1 29.2 185 TYR A N 1
ATOM 1040 C CA . TYR A 1 135 ? 46.461 -17.578 -0.156 1 29.55 185 TYR A CA 1
ATOM 1041 C C . TYR A 1 135 ? 45.159 -18.418 -0.076 1 28.49 185 TYR A C 1
ATOM 1042 O O . TYR A 1 135 ? 45.002 -19.285 0.802 1 28.35 185 TYR A O 1
ATOM 1051 N N . LEU A 1 136 ? 44.241 -18.15 -0.991 1 27.21 186 LEU A N 1
ATOM 1052 C CA . LEU A 1 136 ? 42.956 -18.841 -1.043 1 26.83 186 LEU A CA 1
ATOM 1053 C C . LEU A 1 136 ? 43.015 -19.971 -2.062 1 27.1 186 LEU A C 1
ATOM 1054 O O . LEU A 1 136 ? 43.172 -19.708 -3.252 1 26.52 186 LEU A O 1
ATOM 1059 N N . TYR A 1 137 ? 42.874 -21.224 -1.6 1 27.34 187 TYR A N 1
ATOM 1060 C CA . TYR A 1 137 ? 42.968 -22.387 -2.47 1 28.89 187 TYR A CA 1
ATOM 1061 C C . TYR A 1 137 ? 41.62 -22.773 -3.072 1 28.86 187 TYR A C 1
ATOM 1062 O O . TYR A 1 137 ? 40.573 -22.657 -2.405 1 28.64 187 TYR A O 1
ATOM 1071 N N . ALA A 1 138 ? 41.645 -23.279 -4.325 1 28.61 188 ALA A N 1
ATOM 1072 C CA . ALA A 1 138 ? 40.441 -23.656 -5.077 1 29.26 188 ALA A CA 1
ATOM 1073 C C . ALA A 1 138 ? 39.453 -24.498 -4.263 1 30.16 188 ALA A C 1
ATOM 1074 O O . ALA A 1 138 ? 38.27 -24.145 -4.193 1 29.95 188 ALA A O 1
ATOM 1076 N N . ASP A 1 139 ? 39.946 -25.566 -3.592 1 30.98 189 ASP A N 1
ATOM 1077 C CA . ASP A 1 139 ? 39.049 -26.416 -2.807 1 32.48 189 ASP A CA 1
ATOM 1078 C C . ASP A 1 139 ? 38.337 -25.656 -1.699 1 32.74 189 ASP A C 1
ATOM 1079 O O . ASP A 1 139 ? 37.154 -25.924 -1.451 1 34.19 189 ASP A O 1
ATOM 1084 N N . ASP A 1 140 ? 39.041 -24.737 -1.018 1 31.11 190 ASP A N 1
ATOM 1085 C CA . ASP A 1 140 ? 38.423 -24.007 0.088 1 31.28 190 ASP A CA 1
ATOM 1086 C C . ASP A 1 140 ? 37.36 -22.998 -0.396 1 29.9 190 ASP A C 1
ATOM 1087 O O . ASP A 1 140 ? 36.297 -22.866 0.225 1 30.62 190 ASP A O 1
ATOM 1092 N N . LEU A 1 141 ? 37.604 -22.348 -1.547 1 27.88 191 LEU A N 1
ATOM 1093 C CA . LEU A 1 141 ? 36.61 -21.422 -2.1 1 27.86 191 LEU A CA 1
ATOM 1094 C C . LEU A 1 141 ? 35.374 -22.225 -2.562 1 28.02 191 LEU A C 1
ATOM 1095 O O . LEU A 1 141 ? 34.24 -21.854 -2.239 1 27.99 191 LEU A O 1
ATOM 1100 N N . VAL A 1 142 ? 35.591 -23.329 -3.304 1 27.47 192 VAL A N 1
ATOM 1101 C CA . VAL A 1 142 ? 34.463 -24.134 -3.776 1 29.02 192 VAL A CA 1
ATOM 1102 C C . VAL A 1 142 ? 33.685 -24.772 -2.614 1 29.06 192 VAL A C 1
ATOM 1103 O O . VAL A 1 142 ? 32.443 -24.779 -2.647 1 29.08 192 VAL A O 1
ATOM 1107 N N . ASP A 1 143 ? 34.379 -25.213 -1.54 1 28.26 193 ASP A N 1
ATOM 1108 C CA . ASP A 1 143 ? 33.681 -25.766 -0.361 1 28.87 193 ASP A CA 1
ATOM 1109 C C . ASP A 1 143 ? 32.761 -24.697 0.27 1 28.5 193 ASP A C 1
ATOM 1110 O O . ASP A 1 143 ? 31.644 -25.017 0.684 1 28.9 193 ASP A O 1
ATOM 1115 N N . THR A 1 144 ? 33.201 -23.425 0.289 1 27.83 194 THR A N 1
ATOM 1116 C CA . THR A 1 144 ? 32.355 -22.34 0.82 1 27.6 194 THR A CA 1
ATOM 1117 C C . THR A 1 144 ? 31.137 -22.092 -0.082 1 27.65 194 THR A C 1
ATOM 1118 O O . THR A 1 144 ? 30.016 -21.889 0.414 1 27.55 194 THR A O 1
ATOM 1122 N N . LEU A 1 145 ? 31.328 -22.208 -1.405 1 27.14 195 LEU A N 1
ATOM 1123 C CA . LEU A 1 145 ? 30.209 -22.1 -2.336 1 27.17 195 LEU A CA 1
ATOM 1124 C C . LEU A 1 145 ? 29.219 -23.262 -2.198 1 28.16 195 LEU A C 1
ATOM 1125 O O . LEU A 1 145 ? 28.004 -23.073 -2.359 1 28.57 195 LEU A O 1
ATOM 1130 N N . LYS A 1 146 ? 29.725 -24.446 -1.849 1 28.43 196 LYS A N 1
ATOM 1131 C CA . LYS A 1 146 ? 28.882 -25.602 -1.578 1 28.91 196 LYS A CA 1
ATOM 1132 C C . LYS A 1 146 ? 28.089 -25.388 -0.287 1 28.88 196 LYS A C 1
ATOM 1133 O O . LYS A 1 146 ? 26.927 -25.767 -0.213 1 29.67 196 LYS A O 1
ATOM 1139 N N . GLN A 1 147 ? 28.711 -24.771 0.732 1 28.39 197 GLN A N 1
ATOM 1140 C CA . GLN A 1 147 ? 28.011 -24.479 1.986 1 28.63 197 GLN A CA 1
ATOM 1141 C C . GLN A 1 147 ? 26.907 -23.458 1.71 1 28.4 197 GLN A C 1
ATOM 1142 O O . GLN A 1 147 ? 25.795 -23.635 2.178 1 29.41 197 GLN A O 1
ATOM 1148 N N . LYS A 1 148 ? 27.218 -22.409 0.93 1 27.52 198 LYS A N 1
ATOM 1149 C CA . LYS A 1 148 ? 26.245 -21.352 0.621 1 28.07 198 LYS A CA 1
ATOM 1150 C C . LYS A 1 148 ? 25.059 -21.937 -0.137 1 28.75 198 LYS A C 1
ATOM 1151 O O . LYS A 1 148 ? 23.901 -21.677 0.217 1 29.11 198 LYS A O 1
ATOM 1157 N N . ALA A 1 149 ? 25.337 -22.815 -1.109 1 29.1 199 ALA A N 1
ATOM 1158 C CA . ALA A 1 149 ? 24.253 -23.484 -1.849 1 30.12 199 ALA A CA 1
ATOM 1159 C C . ALA A 1 149 ? 23.379 -24.337 -0.929 1 31.14 199 ALA A C 1
ATOM 1160 O O . ALA A 1 149 ? 22.152 -24.333 -1.067 1 32.03 199 ALA A O 1
ATOM 1162 N N . ALA A 1 150 ? 23.988 -25.045 0.032 1 30.79 200 ALA A N 1
ATOM 1163 C CA . ALA A 1 150 ? 23.222 -25.881 0.965 1 31.51 200 ALA A CA 1
ATOM 1164 C C . ALA A 1 150 ? 22.23 -25.051 1.802 1 32.41 200 ALA A C 1
ATOM 1165 O O . ALA A 1 150 ? 21.121 -25.525 2.092 1 33.7 200 ALA A O 1
ATOM 1167 N N . THR A 1 151 ? 22.618 -23.796 2.171 1 32.15 201 THR A N 1
ATOM 1168 C CA . THR A 1 151 ? 21.701 -22.932 2.935 1 32.55 201 THR A CA 1
ATOM 1169 C C . THR A 1 151 ? 20.477 -22.503 2.109 1 33.34 201 THR A C 1
ATOM 1170 O O . THR A 1 151 ? 19.479 -22.112 2.691 1 34.94 201 THR A O 1
ATOM 1174 N N . GLY A 1 152 ? 20.6 -22.484 0.781 1 32.96 202 GLY A N 1
ATOM 1175 C CA . GLY A 1 152 ? 19.504 -22.074 -0.101 1 33.17 202 GLY A CA 1
ATOM 1176 C C . GLY A 1 152 ? 19.185 -20.581 -0.048 1 32.93 202 GLY A C 1
ATOM 1177 O O . GLY A 1 152 ? 18.143 -20.148 -0.555 1 33.53 202 GLY A O 1
ATOM 1178 N N . THR A 1 153 ? 20.091 -19.774 0.529 1 31.78 203 THR A N 1
ATOM 1179 C CA . THR A 1 153 ? 19.88 -18.348 0.767 1 31.22 203 THR A CA 1
ATOM 1180 C C . THR A 1 153 ? 20.205 -17.425 -0.41 1 31.2 203 THR A C 1
ATOM 1181 O O . THR A 1 153 ? 20.634 -16.294 -0.195 1 32.13 203 THR A O 1
ATOM 1185 N N . TYR A 1 154 ? 19.951 -17.865 -1.638 1 30.26 204 TYR A N 1
ATOM 1186 C CA . TYR A 1 154 ? 20.117 -17.008 -2.813 1 29.76 204 TYR A CA 1
ATOM 1187 C C . TYR A 1 154 ? 19.363 -17.615 -3.985 1 30.68 204 TYR A C 1
ATOM 1188 O O . TYR A 1 154 ? 19.042 -18.805 -3.982 1 31.47 204 TYR A O 1
ATOM 1197 N N . LYS A 1 155 ? 19.022 -16.785 -4.949 1 30.64 205 LYS A N 1
ATOM 1198 C CA . LYS A 1 155 ? 18.314 -17.205 -6.14 1 31.88 205 LYS A CA 1
ATOM 1199 C C . LYS A 1 155 ? 19.363 -17.626 -7.152 1 31.44 205 LYS A C 1
ATOM 1200 O O . LYS A 1 155 ? 19.311 -18.743 -7.669 1 32.69 205 LYS A O 1
ATOM 1206 N N . SER A 1 156 ? 20.337 -16.746 -7.421 1 30.67 206 SER A N 1
ATOM 1207 C CA . SER A 1 156 ? 21.415 -17.094 -8.333 1 30.02 206 SER A CA 1
ATOM 1208 C C . SER A 1 156 ? 22.63 -16.268 -7.991 1 28.57 206 SER A C 1
ATOM 1209 O O . SER A 1 156 ? 22.505 -15.222 -7.358 1 28.26 206 SER A O 1
ATOM 1212 N N . MET A 1 157 ? 23.815 -16.729 -8.405 1 27.62 207 MET A N 1
ATOM 1213 C CA . MET A 1 157 ? 25.078 -16.058 -8.1 1 27.71 207 MET A CA 1
ATOM 1214 C C . MET A 1 157 ? 25.956 -16.018 -9.333 1 28.42 207 MET A C 1
ATOM 1215 O O . MET A 1 157 ? 26.011 -16.991 -10.087 1 29.2 207 MET A O 1
ATOM 1220 N N . VAL A 1 158 ? 26.634 -14.877 -9.562 1 27.36 208 VAL A N 1
ATOM 1221 C CA . VAL A 1 158 ? 27.581 -14.714 -10.653 1 27.11 208 VAL A CA 1
ATOM 1222 C C . VAL A 1 158 ? 28.92 -14.332 -9.989 1 26.39 208 VAL A C 1
ATOM 1223 O O . VAL A 1 158 ? 28.945 -13.448 -9.151 1 26.41 208 VAL A O 1
ATOM 1227 N N . PHE A 1 159 ? 30.009 -15.035 -10.327 1 25.05 209 PHE A N 1
ATOM 1228 C CA . PHE A 1 159 ? 31.306 -14.81 -9.698 1 25.62 209 PHE A CA 1
ATOM 1229 C C . PHE A 1 159 ? 32.299 -14.532 -10.804 1 25.8 209 PHE A C 1
ATOM 1230 O O . PHE A 1 159 ? 32.549 -15.41 -11.618 1 26.91 209 PHE A O 1
ATOM 1238 N N . TYR A 1 160 ? 32.89 -13.337 -10.82 1 24.09 210 TYR A N 1
ATOM 1239 C CA . TYR A 1 160 ? 33.877 -12.922 -11.821 1 24.54 210 TYR A CA 1
ATOM 1240 C C . TYR A 1 160 ? 35.267 -12.923 -11.15 1 24.78 210 TYR A C 1
ATOM 1241 O O . TYR A 1 160 ? 35.416 -12.377 -10.048 1 24.86 210 TYR A O 1
ATOM 1250 N N . VAL A 1 161 ? 36.268 -13.541 -11.8 1 24.43 211 VAL A N 1
ATOM 1251 C CA . VAL A 1 161 ? 37.617 -13.619 -11.224 1 24.59 211 VAL A CA 1
ATOM 1252 C C . VAL A 1 161 ? 38.677 -13.126 -12.186 1 25.13 211 VAL A C 1
ATOM 1253 O O . VAL A 1 161 ? 38.898 -13.735 -13.245 1 25.6 211 VAL A O 1
ATOM 1257 N N . GLU A 1 162 ? 39.387 -12.067 -11.771 1 24.62 212 GLU A N 1
ATOM 1258 C CA . GLU A 1 162 ? 40.539 -11.52 -12.472 1 25.05 212 GLU A CA 1
ATOM 1259 C C . GLU A 1 162 ? 41.763 -12.022 -11.692 1 25.55 212 GLU A C 1
ATOM 1260 O O . GLU A 1 162 ? 42.02 -11.581 -10.573 1 25.39 212 GLU A O 1
ATOM 1266 N N . ALA A 1 163 ? 42.502 -12.962 -12.27 1 25.48 213 ALA A N 1
ATOM 1267 C CA . ALA A 1 163 ? 43.717 -13.483 -11.663 1 26.69 213 ALA A CA 1
ATOM 1268 C C . ALA A 1 163 ? 44.431 -14.341 -12.687 1 27.86 213 ALA A C 1
ATOM 1269 O O . ALA A 1 163 ? 43.796 -14.85 -13.621 1 28.86 213 ALA A O 1
ATOM 1271 N N . CYS A 1 164 ? 45.741 -14.576 -12.496 1 28.09 214 CYS A N 1
ATOM 1272 C CA . CYS A 1 164 ? 46.441 -15.571 -13.322 1 28.87 214 CYS A CA 1
ATOM 1273 C C . CYS A 1 164 ? 45.857 -16.963 -12.998 1 28.93 214 CYS A C 1
ATOM 1274 O O . CYS A 1 164 ? 45.463 -17.21 -11.857 1 28.61 214 CYS A O 1
ATOM 1277 N N . ASN A 1 165 ? 45.723 -17.822 -14.017 1 29.07 215 ASN A N 1
ATOM 1278 C CA . ASN A 1 165 ? 45.187 -19.193 -13.884 1 29.37 215 ASN A CA 1
ATOM 1279 C C . ASN A 1 165 ? 43.812 -19.198 -13.242 1 29.04 215 ASN A C 1
ATOM 1280 O O . ASN A 1 165 ? 43.457 -20.169 -12.57 1 29.42 215 ASN A O 1
ATOM 1285 N N . ALA A 1 166 ? 43.033 -18.114 -13.405 1 28.29 216 ALA A N 1
ATOM 1286 C CA . ALA A 1 166 ? 41.757 -17.942 -12.71 1 28.66 216 ALA A CA 1
ATOM 1287 C C . ALA A 1 166 ? 40.788 -19.119 -12.824 1 29.76 216 ALA A C 1
ATOM 1288 O O . ALA A 1 166 ? 40.148 -19.48 -11.842 1 29.89 216 ALA A O 1
ATOM 1290 N N . GLY A 1 167 ? 40.722 -19.743 -13.999 1 29.75 217 GLY A N 1
ATOM 1291 C CA . GLY A 1 167 ? 39.847 -20.893 -14.192 1 30.72 217 GLY A CA 1
ATOM 1292 C C . GLY A 1 167 ? 40.191 -22.09 -13.32 1 31.93 217 GLY A C 1
ATOM 1293 O O . GLY A 1 167 ? 39.332 -22.951 -13.073 1 33.15 217 GLY A O 1
ATOM 1294 N N . SER A 1 168 ? 41.46 -22.165 -12.837 1 31.63 218 SER A N 1
ATOM 1295 C CA . SER A 1 168 ? 41.869 -23.272 -11.95 1 31.81 218 SER A CA 1
ATOM 1296 C C . SER A 1 168 ? 41.097 -23.257 -10.615 1 31.8 218 SER A C 1
ATOM 1297 O O . SER A 1 168 ? 41.057 -24.282 -9.923 1 32.91 218 SER A O 1
ATOM 1300 N N . MET A 1 169 ? 40.486 -22.124 -10.258 1 29.94 219 MET A N 1
ATOM 1301 C CA . MET A 1 169 ? 39.687 -22.061 -9.035 1 29.34 219 MET A CA 1
ATOM 1302 C C . MET A 1 169 ? 38.371 -22.843 -9.167 1 30.8 219 MET A C 1
ATOM 1303 O O . MET A 1 169 ? 37.78 -23.167 -8.142 1 31.23 219 MET A O 1
ATOM 1308 N N . PHE A 1 170 ? 37.891 -23.113 -10.401 1 30.67 220 PHE A N 1
ATOM 1309 C CA . PHE A 1 170 ? 36.581 -23.726 -10.624 1 31 220 PHE A CA 1
ATOM 1310 C C . PHE A 1 170 ? 36.581 -24.977 -11.501 1 31.91 220 PHE A C 1
ATOM 1311 O O . PHE A 1 170 ? 35.668 -25.793 -11.385 1 32.66 220 PHE A O 1
ATOM 1319 N N . GLU A 1 171 ? 37.534 -25.092 -12.436 1 32.32 221 GLU A N 1
ATOM 1320 C CA . GLU A 1 171 ? 37.601 -26.231 -13.363 1 34.7 221 GLU A CA 1
ATOM 1321 C C . GLU A 1 171 ? 37.543 -27.585 -12.65 1 36.7 221 GLU A C 1
ATOM 1322 O O . GLU A 1 171 ? 38.343 -27.845 -11.755 1 37.79 221 GLU A O 1
ATOM 1328 N N . GLY A 1 172 ? 36.556 -28.398 -13.014 1 37.2 222 GLY A N 1
ATOM 1329 C CA . GLY A 1 172 ? 36.335 -29.707 -12.423 1 38.31 222 GLY A CA 1
ATOM 1330 C C . GLY A 1 172 ? 35.878 -29.72 -10.975 1 38.4 222 GLY A C 1
ATOM 1331 O O . GLY A 1 172 ? 35.781 -30.797 -10.389 1 39.03 222 GLY A O 1
ATOM 1332 N N . LEU A 1 173 ? 35.557 -28.544 -10.387 1 37.11 223 LEU A N 1
ATOM 1333 C CA . LEU A 1 173 ? 35.141 -28.448 -8.982 1 36.66 223 LEU A CA 1
ATOM 1334 C C . LEU A 1 173 ? 33.783 -27.751 -8.771 1 36.04 223 LEU A C 1
ATOM 1335 O O . LEU A 1 173 ? 32.999 -28.199 -7.936 1 35.94 223 LEU A O 1
ATOM 1340 N N . LEU A 1 174 ? 33.557 -26.599 -9.433 1 34.99 224 LEU A N 1
ATOM 1341 C CA . LEU A 1 174 ? 32.325 -25.841 -9.219 1 34.7 224 LEU A CA 1
ATOM 1342 C C . LEU A 1 174 ? 31.089 -26.611 -9.682 1 35.04 224 LEU A C 1
ATOM 1343 O O . LEU A 1 174 ? 31.015 -26.985 -10.855 1 34.16 224 LEU A O 1
ATOM 1348 N N . PRO A 1 175 ? 30.102 -26.853 -8.782 1 35.61 225 PRO A N 1
ATOM 1349 C CA . PRO A 1 175 ? 28.888 -27.558 -9.209 1 35.55 225 PRO A CA 1
ATOM 1350 C C . PRO A 1 175 ? 28.114 -26.816 -10.298 1 35.81 225 PRO A C 1
ATOM 1351 O O . PRO A 1 175 ? 28.158 -25.581 -10.39 1 35.15 225 PRO A O 1
ATOM 1355 N N . GLU A 1 176 ? 27.421 -27.581 -11.145 1 36.37 226 GLU A N 1
ATOM 1356 C CA . GLU A 1 176 ? 26.67 -27.017 -12.255 1 37.33 226 GLU A CA 1
ATOM 1357 C C . GLU A 1 176 ? 25.181 -26.853 -12.007 1 37.41 226 GLU A C 1
ATOM 1358 O O . GLU A 1 176 ? 24.513 -26.301 -12.872 1 37.5 226 GLU A O 1
ATOM 1364 N N . GLY A 1 177 ? 24.658 -27.361 -10.889 1 37.49 227 GLY A N 1
ATOM 1365 C CA . GLY A 1 177 ? 23.225 -27.304 -10.619 1 37.36 227 GLY A CA 1
ATOM 1366 C C . GLY A 1 177 ? 22.796 -26.523 -9.394 1 37.2 227 GLY A C 1
ATOM 1367 O O . GLY A 1 177 ? 21.691 -26.734 -8.883 1 37.65 227 GLY A O 1
ATOM 1368 N N . THR A 1 178 ? 23.641 -25.59 -8.925 1 35.99 228 THR A N 1
ATOM 1369 C CA . THR A 1 178 ? 23.33 -24.782 -7.741 1 34.79 228 THR A CA 1
ATOM 1370 C C . THR A 1 178 ? 23.216 -23.285 -8.027 1 33.54 228 THR A C 1
ATOM 1371 O O . THR A 1 178 ? 23.325 -22.474 -7.108 1 33.29 228 THR A O 1
ATOM 1375 N N . ASN A 1 179 ? 22.941 -22.926 -9.29 1 33.06 229 ASN A N 1
ATOM 1376 C CA . ASN A 1 179 ? 22.69 -21.557 -9.684 1 32.91 229 ASN A CA 1
ATOM 1377 C C . ASN A 1 179 ? 23.888 -20.64 -9.486 1 32 229 ASN A C 1
ATOM 1378 O O . ASN A 1 179 ? 23.701 -19.45 -9.253 1 32.28 229 ASN A O 1
ATOM 1383 N N . ILE A 1 180 ? 25.107 -21.181 -9.608 1 30.29 230 ILE A N 1
ATOM 1384 C CA . ILE A 1 180 ? 26.306 -20.344 -9.525 1 30.04 230 ILE A CA 1
ATOM 1385 C C . ILE A 1 180 ? 26.991 -20.388 -10.871 1 30.89 230 ILE A C 1
ATOM 1386 O O . ILE A 1 180 ? 27.336 -21.467 -11.335 1 31.31 230 ILE A O 1
ATOM 1391 N N . TYR A 1 181 ? 27.198 -19.22 -11.5 1 30.34 231 TYR A N 1
ATOM 1392 C CA . TYR A 1 181 ? 27.883 -19.113 -12.787 1 29.91 231 TYR A CA 1
ATOM 1393 C C . TYR A 1 181 ? 29.194 -18.378 -12.51 1 28.76 231 TYR A C 1
ATOM 1394 O O . TYR A 1 181 ? 29.146 -17.333 -11.858 1 28.18 231 TYR A O 1
ATOM 1403 N N . ALA A 1 182 ? 30.323 -18.853 -13.047 1 27.95 232 ALA A N 1
ATOM 1404 C CA . ALA A 1 182 ? 31.593 -18.122 -12.851 1 28.35 232 ALA A CA 1
ATOM 1405 C C . ALA A 1 182 ? 32.222 -17.759 -14.183 1 28.65 232 ALA A C 1
ATOM 1406 O O . ALA A 1 182 ? 32.15 -18.537 -15.137 1 30 232 ALA A O 1
ATOM 1408 N N . MET A 1 183 ? 32.864 -16.586 -14.25 1 27.65 233 MET A N 1
ATOM 1409 C CA . MET A 1 183 ? 33.586 -16.172 -15.449 1 27.1 233 MET A CA 1
ATOM 1410 C C . MET A 1 183 ? 34.981 -15.803 -14.976 1 27.52 233 MET A C 1
ATOM 1411 O O . MET A 1 183 ? 35.122 -15.104 -13.98 1 27.18 233 MET A O 1
ATOM 1416 N N . ALA A 1 184 ? 36.003 -16.274 -15.692 1 27.39 234 ALA A N 1
ATOM 1417 C CA . ALA A 1 184 ? 37.399 -16.082 -15.327 1 28.34 234 ALA A CA 1
ATOM 1418 C C . ALA A 1 184 ? 38.145 -15.411 -16.474 1 28.62 234 ALA A C 1
ATOM 1419 O O . ALA A 1 184 ? 37.918 -15.744 -17.646 1 28.77 234 ALA A O 1
ATOM 1421 N N . ALA A 1 185 ? 39.083 -14.518 -16.135 1 28.47 235 ALA A N 1
ATOM 1422 C CA . ALA A 1 185 ? 39.922 -13.806 -17.111 1 29.88 235 ALA A CA 1
ATOM 1423 C C . ALA A 1 185 ? 40.743 -14.746 -17.97 1 31.37 235 ALA A C 1
ATOM 1424 O O . ALA A 1 185 ? 41.052 -14.417 -19.118 1 33.16 235 ALA A O 1
ATOM 1426 N N . SER A 1 186 ? 41.171 -15.867 -17.395 1 30.6 236 SER A N 1
ATOM 1427 C CA . SER A 1 186 ? 42.031 -16.828 -18.078 1 31.82 236 SER A CA 1
ATOM 1428 C C . SER A 1 186 ? 41.645 -18.235 -17.663 1 33.19 236 SER A C 1
ATOM 1429 O O . SER A 1 186 ? 41 -18.435 -16.616 1 33.09 236 SER A O 1
ATOM 1432 N N . ASN A 1 187 ? 42.077 -19.224 -18.459 1 33.68 237 ASN A N 1
ATOM 1433 C CA . ASN A 1 187 ? 41.809 -20.617 -18.142 1 35.63 237 ASN A CA 1
ATOM 1434 C C . ASN A 1 187 ? 42.81 -21.118 -17.067 1 36.09 237 ASN A C 1
ATOM 1435 O O . ASN A 1 187 ? 43.605 -20.327 -16.569 1 36.15 237 ASN A O 1
ATOM 1440 N N . SER A 1 188 ? 42.781 -22.407 -16.711 1 36.35 238 SER A N 1
ATOM 1441 C CA A SER A 1 188 ? 43.625 -22.937 -15.64 0.47 36.76 238 SER A CA 1
ATOM 1442 C CA B SER A 1 188 ? 43.626 -22.942 -15.641 0.53 36.92 238 SER A CA 1
ATOM 1443 C C . SER A 1 188 ? 45.131 -22.888 -15.893 1 37.23 238 SER A C 1
ATOM 1444 O O . SER A 1 188 ? 45.895 -22.916 -14.925 1 37.08 238 SER A O 1
ATOM 1449 N N . THR A 1 189 ? 45.569 -22.836 -17.167 1 37.08 239 THR A N 1
ATOM 1450 C CA . THR A 1 189 ? 47.003 -22.838 -17.444 1 39.04 239 THR A CA 1
ATOM 1451 C C . THR A 1 189 ? 47.554 -21.571 -18.085 1 39.88 239 THR A C 1
ATOM 1452 O O . THR A 1 189 ? 48.645 -21.612 -18.657 1 41.8 239 THR A O 1
ATOM 1456 N N . GLU A 1 190 ? 46.828 -20.46 -18.007 1 38.81 240 GLU A N 1
ATOM 1457 C CA . GLU A 1 190 ? 47.278 -19.213 -18.613 1 38.11 240 GLU A CA 1
ATOM 1458 C C . GLU A 1 190 ? 47.435 -18.133 -17.587 1 37.45 240 GLU A C 1
ATOM 1459 O O . GLU A 1 190 ? 46.682 -18.089 -16.615 1 36.75 240 GLU A O 1
ATOM 1465 N N . GLY A 1 191 ? 48.307 -17.187 -17.878 1 36.94 241 GLY A N 1
ATOM 1466 C CA . GLY A 1 191 ? 48.396 -15.983 -17.077 1 36.66 241 GLY A CA 1
ATOM 1467 C C . GLY A 1 191 ? 47.376 -14.974 -17.595 1 36.89 241 GLY A C 1
ATOM 1468 O O . GLY A 1 191 ? 46.771 -15.157 -18.668 1 37.39 241 GLY A O 1
ATOM 1469 N N . SER A 1 192 ? 47.163 -13.902 -16.838 1 35.8 242 SER A N 1
ATOM 1470 C CA A SER A 1 192 ? 46.27 -12.832 -17.278 0.51 35.95 242 SER A CA 1
ATOM 1471 C CA B SER A 1 192 ? 46.26 -12.821 -17.23 0.49 35.83 242 SER A CA 1
ATOM 1472 C C . SER A 1 192 ? 47.095 -11.554 -17.417 1 35.47 242 SER A C 1
ATOM 1473 O O . SER A 1 192 ? 48.151 -11.421 -16.786 1 36.09 242 SER A O 1
ATOM 1478 N N . TRP A 1 193 ? 46.652 -10.657 -18.286 1 33.79 243 TRP A N 1
ATOM 1479 C CA . TRP A 1 193 ? 47.383 -9.448 -18.611 1 34 243 TRP A CA 1
ATOM 1480 C C . TRP A 1 193 ? 46.991 -8.201 -17.855 1 31.86 243 TRP A C 1
ATOM 1481 O O . TRP A 1 193 ? 45.808 -7.948 -17.609 1 30.83 243 TRP A O 1
ATOM 1492 N N . VAL A 1 194 ? 47.995 -7.369 -17.57 1 30.57 244 VAL A N 1
ATOM 1493 C CA . VAL A 1 194 ? 47.744 -6.04 -17.031 1 30.09 244 VAL A CA 1
ATOM 1494 C C . VAL A 1 194 ? 47.481 -5.134 -18.259 1 30.11 244 VAL A C 1
ATOM 1495 O O . VAL A 1 194 ? 47.783 -5.517 -19.411 1 31.29 244 VAL A O 1
ATOM 1499 N N . THR A 1 195 ? 46.941 -3.928 -18.032 1 28.84 245 THR A N 1
ATOM 1500 C CA . THR A 1 195 ? 46.8 -2.952 -19.127 1 29.56 245 THR A CA 1
ATOM 1501 C C . THR A 1 195 ? 46.881 -1.518 -18.57 1 29.73 245 THR A C 1
ATOM 1502 O O . THR A 1 195 ? 46.979 -1.353 -17.339 1 29.6 245 THR A O 1
ATOM 1506 N N . TYR A 1 196 ? 46.871 -0.482 -19.462 1 29.57 246 TYR A N 1
ATOM 1507 C CA . TYR A 1 196 ? 46.924 0.921 -19.062 1 29.74 246 TYR A CA 1
ATOM 1508 C C . TYR A 1 196 ? 48.202 1.168 -18.253 1 30.17 246 TYR A C 1
ATOM 1509 O O . TYR A 1 196 ? 48.153 1.667 -17.133 1 29.06 246 TYR A O 1
ATOM 1518 N N . CYS A 1 197 ? 49.329 0.736 -18.813 1 31.56 247 CYS A N 1
ATOM 1519 C CA . CYS A 1 197 ? 50.64 0.887 -18.184 1 32.88 247 CYS A CA 1
ATOM 1520 C C . CYS A 1 197 ? 51.372 2.076 -18.796 1 34.74 247 CYS A C 1
ATOM 1521 O O . CYS A 1 197 ? 51.072 2.501 -19.921 1 34.2 247 CYS A O 1
ATOM 1524 N N . PRO A 1 198 ? 52.396 2.588 -18.097 1 36.61 248 PRO A N 1
ATOM 1525 C CA . PRO A 1 198 ? 53.193 3.675 -18.676 1 39.34 248 PRO A CA 1
ATOM 1526 C C . PRO A 1 198 ? 53.897 3.253 -19.975 1 43.17 248 PRO A C 1
ATOM 1527 O O . PRO A 1 198 ? 54.069 2.072 -20.249 1 41.55 248 PRO A O 1
ATOM 1531 N N . GLY A 1 199 ? 54.285 4.232 -20.776 1 48.25 249 GLY A N 1
ATOM 1532 C CA . GLY A 1 199 ? 54.947 3.969 -22.051 1 52.87 249 GLY A CA 1
ATOM 1533 C C . GLY A 1 199 ? 54.01 3.626 -23.195 1 57.47 249 GLY A C 1
ATOM 1534 O O . GLY A 1 199 ? 54.442 3.097 -24.222 1 58.64 249 GLY A O 1
ATOM 1535 N N . THR A 1 200 ? 52.719 3.916 -23.03 1 59.93 250 THR A N 1
ATOM 1536 C CA . THR A 1 200 ? 51.7 3.698 -24.053 1 62.55 250 THR A CA 1
ATOM 1537 C C . THR A 1 200 ? 51.277 5.053 -24.612 1 64.41 250 THR A C 1
ATOM 1538 O O . THR A 1 200 ? 51.354 6.058 -23.897 1 64.91 250 THR A O 1
ATOM 1542 N N . PRO A 1 201 ? 50.809 5.122 -25.878 1 65.13 251 PRO A N 1
ATOM 1543 C CA . PRO A 1 201 ? 50.407 6.429 -26.431 1 65.27 251 PRO A CA 1
ATOM 1544 C C . PRO A 1 201 ? 49.3 7.088 -25.615 1 65.27 251 PRO A C 1
ATOM 1545 O O . PRO A 1 201 ? 48.376 6.402 -25.171 1 65.7 251 PRO A O 1
ATOM 1549 N N . ASP A 1 202 ? 49.441 8.406 -25.368 1 64.47 252 ASP A N 1
ATOM 1550 C CA . ASP A 1 202 ? 48.505 9.217 -24.588 1 63.9 252 ASP A CA 1
ATOM 1551 C C . ASP A 1 202 ? 48.284 8.67 -23.182 1 62.19 252 ASP A C 1
ATOM 1552 O O . ASP A 1 202 ? 47.179 8.233 -22.86 1 63.2 252 ASP A O 1
ATOM 1557 N N . PHE A 1 203 ? 49.348 8.647 -22.358 1 59.61 253 PHE A N 1
ATOM 1558 C CA . PHE A 1 203 ? 49.272 8.124 -20.987 1 57.23 253 PHE A CA 1
ATOM 1559 C C . PHE A 1 203 ? 49.659 9.217 -19.985 1 56.31 253 PHE A C 1
ATOM 1560 O O . PHE A 1 203 ? 50.621 9.945 -20.226 1 56.34 253 PHE A O 1
ATOM 1568 N N . PRO A 1 204 ? 48.936 9.342 -18.85 1 55.61 254 PRO A N 1
ATOM 1569 C CA . PRO A 1 204 ? 49.28 10.386 -17.865 1 55.2 254 PRO A CA 1
ATOM 1570 C C . PRO A 1 204 ? 50.721 10.272 -17.387 1 54.72 254 PRO A C 1
ATOM 1571 O O . PRO A 1 204 ? 51.14 9.219 -16.919 1 55.38 254 PRO A O 1
ATOM 1575 N N . PRO A 1 205 ? 51.518 11.336 -17.566 1 53.37 255 PRO A N 1
ATOM 1576 C CA . PRO A 1 205 ? 52.939 11.254 -17.202 1 52.17 255 PRO A CA 1
ATOM 1577 C C . PRO A 1 205 ? 53.242 11.162 -15.707 1 50.34 255 PRO A C 1
ATOM 1578 O O . PRO A 1 205 ? 54.385 10.909 -15.33 1 51.16 255 PRO A O 1
ATOM 1582 N N . GLU A 1 206 ? 52.241 11.382 -14.86 1 48.02 256 GLU A N 1
ATOM 1583 C CA . GLU A 1 206 ? 52.413 11.338 -13.418 1 46.31 256 GLU A CA 1
ATOM 1584 C C . GLU A 1 206 ? 52.503 9.9 -12.866 1 43.56 256 GLU A C 1
ATOM 1585 O O . GLU A 1 206 ? 52.93 9.733 -11.725 1 44.16 256 GLU A O 1
ATOM 1591 N N . PHE A 1 207 ? 52.095 8.876 -13.645 1 40.69 257 PHE A N 1
ATOM 1592 C CA . PHE A 1 207 ? 52.054 7.496 -13.148 1 38.31 257 PHE A CA 1
ATOM 1593 C C . PHE A 1 207 ? 53.158 6.557 -13.587 1 35.81 257 PHE A C 1
ATOM 1594 O O . PHE A 1 207 ? 53.491 6.492 -14.767 1 36.91 257 PHE A O 1
ATOM 1602 N N . ASP A 1 208 ? 53.63 5.719 -12.655 1 31.92 258 ASP A N 1
ATOM 1603 C CA . ASP A 1 208 ? 54.631 4.694 -12.989 1 30.65 258 ASP A CA 1
ATOM 1604 C C . ASP A 1 208 ? 54.048 3.269 -12.756 1 30.13 258 ASP A C 1
ATOM 1605 O O . ASP A 1 208 ? 54.804 2.294 -12.704 1 30.36 258 ASP A O 1
ATOM 1610 N N . VAL A 1 209 ? 52.714 3.157 -12.584 1 28.73 259 VAL A N 1
ATOM 1611 C CA . VAL A 1 209 ? 52.056 1.873 -12.352 1 28.23 259 VAL A CA 1
ATOM 1612 C C . VAL A 1 209 ? 50.933 1.654 -13.364 1 28.25 259 VAL A C 1
ATOM 1613 O O . VAL A 1 209 ? 50.436 2.615 -13.953 1 28.23 259 VAL A O 1
ATOM 1617 N N . CYS A 1 210 ? 50.535 0.389 -13.561 1 27.63 260 CYS A N 1
ATOM 1618 C CA . CYS A 1 210 ? 49.426 0.074 -14.48 1 27.53 260 CYS A CA 1
ATOM 1619 C C . CYS A 1 210 ? 48.114 0.43 -13.77 1 26.96 260 CYS A C 1
ATOM 1620 O O . CYS A 1 210 ? 47.965 0.16 -12.559 1 26.66 260 CYS A O 1
ATOM 1623 N N . LEU A 1 211 ? 47.153 1.016 -14.51 1 26.73 261 LEU A N 1
ATOM 1624 C CA . LEU A 1 211 ? 45.885 1.458 -13.92 1 26.85 261 LEU A CA 1
ATOM 1625 C C . LEU A 1 211 ? 44.798 0.397 -13.853 1 27.23 261 LEU A C 1
ATOM 1626 O O . LEU A 1 211 ? 43.816 0.605 -13.154 1 27.12 261 LEU A O 1
ATOM 1631 N N . GLY A 1 212 ? 44.924 -0.667 -14.644 1 27.15 262 GLY A N 1
ATOM 1632 C CA . GLY A 1 212 ? 43.917 -1.722 -14.63 1 27.09 262 GLY A CA 1
ATOM 1633 C C . GLY A 1 212 ? 44.457 -3.042 -15.14 1 27.37 262 GLY A C 1
ATOM 1634 O O . GLY A 1 212 ? 45.64 -3.17 -15.467 1 27.97 262 GLY A O 1
ATOM 1635 N N . ASP A 1 213 ? 43.582 -4.052 -15.159 1 26.81 263 ASP A N 1
ATOM 1636 C CA . ASP A 1 213 ? 43.877 -5.363 -15.726 1 26.71 263 ASP A CA 1
ATOM 1637 C C . ASP A 1 213 ? 43.027 -5.486 -16.992 1 26.71 263 ASP A C 1
ATOM 1638 O O . ASP A 1 213 ? 41.88 -5.008 -17.024 1 26.77 263 ASP A O 1
ATOM 1643 N N . LEU A 1 214 ? 43.572 -6.138 -18.001 1 26.59 264 LEU A N 1
ATOM 1644 C CA . LEU A 1 214 ? 42.967 -6.202 -19.317 1 27.78 264 LEU A CA 1
ATOM 1645 C C . LEU A 1 214 ? 41.552 -6.743 -19.316 1 27.13 264 LEU A C 1
ATOM 1646 O O . LEU A 1 214 ? 40.641 -6.061 -19.803 1 28.64 264 LEU A O 1
ATOM 1651 N N . TRP A 1 215 ? 41.344 -7.951 -18.768 1 25.83 265 TRP A N 1
ATOM 1652 C CA . TRP A 1 215 ? 39.989 -8.524 -18.767 1 26.79 265 TRP A CA 1
ATOM 1653 C C . TRP A 1 215 ? 39.031 -7.633 -17.967 1 26.84 265 TRP A C 1
ATOM 1654 O O . TRP A 1 215 ? 37.927 -7.327 -18.442 1 26.87 265 TRP A O 1
ATOM 1665 N N . SER A 1 216 ? 39.479 -7.178 -16.766 1 26.16 266 SER A N 1
ATOM 1666 C CA . SER A 1 216 ? 38.647 -6.32 -15.931 1 26.67 266 SER A CA 1
ATOM 1667 C C . SER A 1 216 ? 38.206 -5.052 -16.631 1 27.11 266 SER A C 1
ATOM 1668 O O . SER A 1 216 ? 37.01 -4.835 -16.706 1 26.53 266 SER A O 1
ATOM 1671 N N . ILE A 1 217 ? 39.128 -4.222 -17.164 1 26.74 267 ILE A N 1
ATOM 1672 C CA . ILE A 1 217 ? 38.69 -2.975 -17.806 1 27.8 267 ILE A CA 1
ATOM 1673 C C . ILE A 1 217 ? 37.82 -3.272 -19.036 1 28.81 267 ILE A C 1
ATOM 1674 O O . ILE A 1 217 ? 36.924 -2.483 -19.328 1 29.64 267 ILE A O 1
ATOM 1679 N N . THR A 1 218 ? 38.026 -4.429 -19.705 1 28.36 268 THR A N 1
ATOM 1680 C CA . THR A 1 218 ? 37.175 -4.761 -20.855 1 28.59 268 THR A CA 1
ATOM 1681 C C . THR A 1 218 ? 35.722 -5.012 -20.401 1 28.48 268 THR A C 1
ATOM 1682 O O . THR A 1 218 ? 34.81 -4.465 -21.018 1 30.14 268 THR A O 1
ATOM 1686 N N . PHE A 1 219 ? 35.49 -5.822 -19.341 1 27.95 269 PHE A N 1
ATOM 1687 C CA . PHE A 1 219 ? 34.099 -6.059 -18.9 1 28.25 269 PHE A CA 1
ATOM 1688 C C . PHE A 1 219 ? 33.527 -4.817 -18.186 1 28.89 269 PHE A C 1
ATOM 1689 O O . PHE A 1 219 ? 32.342 -4.522 -18.362 1 30.52 269 PHE A O 1
ATOM 1697 N N . LEU A 1 220 ? 34.365 -4.072 -17.409 1 28.22 270 LEU A N 1
ATOM 1698 C CA . LEU A 1 220 ? 33.902 -2.885 -16.667 1 28.39 270 LEU A CA 1
ATOM 1699 C C . LEU A 1 220 ? 33.487 -1.763 -17.625 1 30.07 270 LEU A C 1
ATOM 1700 O O . LEU A 1 220 ? 32.401 -1.199 -17.477 1 31.18 270 LEU A O 1
ATOM 1705 N N . GLU A 1 221 ? 34.321 -1.467 -18.639 1 29.84 271 GLU A N 1
ATOM 1706 C CA . GLU A 1 221 ? 33.96 -0.436 -19.612 1 30.89 271 GLU A CA 1
ATOM 1707 C C . GLU A 1 221 ? 32.724 -0.855 -20.433 1 32.94 271 GLU A C 1
ATOM 1708 O O . GLU A 1 221 ? 31.932 -0.001 -20.817 1 34.11 271 GLU A O 1
ATOM 1714 N N . ASP A 1 222 ? 32.531 -2.168 -20.642 1 33.54 272 ASP A N 1
ATOM 1715 C CA . ASP A 1 222 ? 31.357 -2.69 -21.332 1 34.19 272 ASP A CA 1
ATOM 1716 C C . ASP A 1 222 ? 30.1 -2.423 -20.482 1 35.47 272 ASP A C 1
ATOM 1717 O O . ASP A 1 222 ? 29.069 -2.043 -21.028 1 36.46 272 ASP A O 1
ATOM 1722 N N . CYS A 1 223 ? 30.203 -2.592 -19.148 1 34.73 273 CYS A N 1
ATOM 1723 C CA . CYS A 1 223 ? 29.098 -2.294 -18.232 1 35.37 273 CYS A CA 1
ATOM 1724 C C . CYS A 1 223 ? 28.763 -0.802 -18.286 1 36.3 273 CYS A C 1
ATOM 1725 O O . CYS A 1 223 ? 27.601 -0.434 -18.188 1 37.07 273 CYS A O 1
ATOM 1728 N N . ASP A 1 224 ? 29.779 0.059 -18.375 1 36.16 274 ASP A N 1
ATOM 1729 C CA . ASP A 1 224 ? 29.571 1.504 -18.428 1 37.78 274 ASP A CA 1
ATOM 1730 C C . ASP A 1 224 ? 28.897 1.978 -19.702 1 40.02 274 ASP A C 1
ATOM 1731 O O . ASP A 1 224 ? 28.313 3.056 -19.703 1 40.53 274 ASP A O 1
ATOM 1736 N N . ALA A 1 225 ? 29.064 1.248 -20.813 1 41.27 275 ALA A N 1
ATOM 1737 C CA . ALA A 1 225 ? 28.576 1.709 -22.113 1 42.57 275 ALA A CA 1
ATOM 1738 C C . ALA A 1 225 ? 27.211 1.172 -22.558 1 43.57 275 ALA A C 1
ATOM 1739 O O . ALA A 1 225 ? 26.735 1.558 -23.634 1 43.67 275 ALA A O 1
ATOM 1741 N N . HIS A 1 226 ? 26.586 0.294 -21.759 1 43.76 276 HIS A N 1
ATOM 1742 C CA . HIS A 1 226 ? 25.327 -0.313 -22.184 1 44.62 276 HIS A CA 1
ATOM 1743 C C . HIS A 1 226 ? 24.187 -0.294 -21.169 1 43.96 276 HIS A C 1
ATOM 1744 O O . HIS A 1 226 ? 24.401 -0.145 -19.962 1 44.05 276 HIS A O 1
ATOM 1751 N N . ASN A 1 227 ? 22.966 -0.485 -21.676 1 43.27 277 ASN A N 1
ATOM 1752 C CA . ASN A 1 227 ? 21.779 -0.608 -20.858 1 42.57 277 ASN A CA 1
ATOM 1753 C C . ASN A 1 227 ? 21.862 -2.056 -20.383 1 41.28 277 ASN A C 1
ATOM 1754 O O . ASN A 1 227 ? 21.741 -2.981 -21.192 1 41.7 277 ASN A O 1
ATOM 1759 N N . LEU A 1 228 ? 22.113 -2.252 -19.089 1 39.17 278 LEU A N 1
ATOM 1760 C CA . LEU A 1 228 ? 22.296 -3.6 -18.554 1 38.18 278 LEU A CA 1
ATOM 1761 C C . LEU A 1 228 ? 21.002 -4.442 -18.507 1 38.14 278 LEU A C 1
ATOM 1762 O O . LEU A 1 228 ? 21.07 -5.644 -18.24 1 37.61 278 LEU A O 1
ATOM 1767 N N . ARG A 1 229 ? 19.853 -3.838 -18.809 1 38.82 279 ARG A N 1
ATOM 1768 C CA . ARG A 1 229 ? 18.614 -4.607 -18.899 1 40.23 279 ARG A CA 1
ATOM 1769 C C . ARG A 1 229 ? 18.543 -5.345 -20.249 1 42.3 279 ARG A C 1
ATOM 1770 O O . ARG A 1 229 ? 17.754 -6.281 -20.386 1 43.85 279 ARG A O 1
ATOM 1778 N N . THR A 1 230 ? 19.309 -4.89 -21.271 1 42.82 280 THR A N 1
ATOM 1779 C CA . THR A 1 230 ? 19.282 -5.485 -22.605 1 44.23 280 THR A CA 1
ATOM 1780 C C . THR A 1 230 ? 20.546 -6.275 -22.968 1 44.17 280 THR A C 1
ATOM 1781 O O . THR A 1 230 ? 20.68 -6.704 -24.117 1 46.27 280 THR A O 1
ATOM 1785 N N . GLU A 1 231 ? 21.473 -6.439 -22.033 1 41.22 281 GLU A N 1
ATOM 1786 C CA . GLU A 1 231 ? 22.682 -7.209 -22.283 1 39.12 281 GLU A CA 1
ATOM 1787 C C . GLU A 1 231 ? 22.73 -8.297 -21.245 1 37.86 281 GLU A C 1
ATOM 1788 O O . GLU A 1 231 ? 22.633 -8.008 -20.053 1 37.71 281 GLU A O 1
ATOM 1794 N N . THR A 1 232 ? 22.873 -9.546 -21.682 1 37.03 282 THR A N 1
ATOM 1795 C CA . THR A 1 232 ? 22.924 -10.672 -20.748 1 36.63 282 THR A CA 1
ATOM 1796 C C . THR A 1 232 ? 24.372 -10.963 -20.344 1 35.52 282 THR A C 1
ATOM 1797 O O . THR A 1 232 ? 25.313 -10.513 -20.999 1 35.44 282 THR A O 1
ATOM 1801 N N . VAL A 1 233 ? 24.546 -11.786 -19.295 1 34.1 283 VAL A N 1
ATOM 1802 C CA . VAL A 1 233 ? 25.869 -12.222 -18.865 1 34.07 283 VAL A CA 1
ATOM 1803 C C . VAL A 1 233 ? 26.545 -13.017 -19.999 1 34.73 283 VAL A C 1
ATOM 1804 O O . VAL A 1 233 ? 27.73 -12.823 -20.244 1 34.24 283 VAL A O 1
ATOM 1808 N N . HIS A 1 234 ? 25.765 -13.838 -20.74 1 35.64 284 HIS A N 1
ATOM 1809 C CA . HIS A 1 234 ? 26.254 -14.632 -21.869 1 37.24 284 HIS A CA 1
ATOM 1810 C C . HIS A 1 234 ? 26.769 -13.731 -22.999 1 38.07 284 HIS A C 1
ATOM 1811 O O . HIS A 1 234 ? 27.821 -14.013 -23.576 1 38.87 284 HIS A O 1
ATOM 1818 N N . GLN A 1 235 ? 26.049 -12.65 -23.31 1 37.46 285 GLN A N 1
ATOM 1819 C CA . GLN A 1 235 ? 26.485 -11.722 -24.354 1 36.97 285 GLN A CA 1
ATOM 1820 C C . GLN A 1 235 ? 27.785 -11.011 -23.915 1 35.78 285 GLN A C 1
ATOM 1821 O O . GLN A 1 235 ? 28.658 -10.76 -24.747 1 36.66 285 GLN A O 1
ATOM 1827 N N . GLN A 1 236 ? 27.908 -10.683 -22.615 1 34.22 286 GLN A N 1
ATOM 1828 C CA . GLN A 1 236 ? 29.137 -10.047 -22.117 1 33.2 286 GLN A CA 1
ATOM 1829 C C . GLN A 1 236 ? 30.299 -11.046 -22.192 1 34.34 286 GLN A C 1
ATOM 1830 O O . GLN A 1 236 ? 31.395 -10.68 -22.627 1 35.04 286 GLN A O 1
ATOM 1836 N N . PHE A 1 237 ? 30.041 -12.326 -21.855 1 34.18 287 PHE A N 1
ATOM 1837 C CA . PHE A 1 237 ? 31.047 -13.392 -21.96 1 34.64 287 PHE A CA 1
ATOM 1838 C C . PHE A 1 237 ? 31.586 -13.492 -23.385 1 35.38 287 PHE A C 1
ATOM 1839 O O . PHE A 1 237 ? 32.802 -13.523 -23.578 1 34.9 287 PHE A O 1
ATOM 1847 N N . GLU A 1 238 ? 30.677 -13.548 -24.38 1 35.85 288 GLU A N 1
ATOM 1848 C CA . GLU A 1 238 ? 31.089 -13.669 -25.764 1 36.51 288 GLU A CA 1
ATOM 1849 C C . GLU A 1 238 ? 31.828 -12.431 -26.251 1 37.41 288 GLU A C 1
ATOM 1850 O O . GLU A 1 238 ? 32.857 -12.562 -26.907 1 38.1 288 GLU A O 1
ATOM 1856 N N . LEU A 1 239 ? 31.346 -11.232 -25.894 1 37.84 289 LEU A N 1
ATOM 1857 C CA . LEU A 1 239 ? 31.985 -9.982 -26.32 1 39 289 LEU A CA 1
ATOM 1858 C C . LEU A 1 239 ? 33.4 -9.83 -25.735 1 38 289 LEU A C 1
ATOM 1859 O O . LEU A 1 239 ? 34.339 -9.481 -26.458 1 38.09 289 LEU A O 1
ATOM 1864 N N . VAL A 1 240 ? 33.541 -10.058 -24.422 1 36.01 290 VAL A N 1
ATOM 1865 C CA . VAL A 1 240 ? 34.825 -9.883 -23.757 1 35.25 290 VAL A CA 1
ATOM 1866 C C . VAL A 1 240 ? 35.81 -10.977 -24.16 1 35.49 290 VAL A C 1
ATOM 1867 O O . VAL A 1 240 ? 36.991 -10.698 -24.374 1 35.39 290 VAL A O 1
ATOM 1871 N N . LYS A 1 241 ? 35.319 -12.213 -24.321 1 35.76 291 LYS A N 1
ATOM 1872 C CA . LYS A 1 241 ? 36.159 -13.335 -24.747 1 36.91 291 LYS A CA 1
ATOM 1873 C C . LYS A 1 241 ? 36.773 -13.04 -26.132 1 38.59 291 LYS A C 1
ATOM 1874 O O . LYS A 1 241 ? 37.975 -13.215 -26.342 1 38.83 291 LYS A O 1
ATOM 1880 N N . LYS A 1 242 ? 35.948 -12.532 -27.046 1 39.04 292 LYS A N 1
ATOM 1881 C CA . LYS A 1 242 ? 36.418 -12.185 -28.376 1 40.04 292 LYS A CA 1
ATOM 1882 C C . LYS A 1 242 ? 37.419 -11.027 -28.337 1 40.28 292 LYS A C 1
ATOM 1883 O O . LYS A 1 242 ? 38.474 -11.11 -28.972 1 40.78 292 LYS A O 1
ATOM 1889 N N . LYS A 1 243 ? 37.099 -9.962 -27.577 1 39.89 293 LYS A N 1
ATOM 1890 C CA . LYS A 1 243 ? 37.924 -8.763 -27.485 1 40.22 293 LYS A CA 1
ATOM 1891 C C . LYS A 1 243 ? 39.353 -9.023 -27.043 1 39.36 293 LYS A C 1
ATOM 1892 O O . LYS A 1 243 ? 40.272 -8.397 -27.573 1 39.57 293 LYS A O 1
ATOM 1898 N N . ILE A 1 244 ? 39.546 -9.926 -26.068 1 37.6 294 ILE A N 1
ATOM 1899 C CA . ILE A 1 244 ? 40.89 -10.167 -25.537 1 36.65 294 ILE A CA 1
ATOM 1900 C C . ILE A 1 244 ? 41.456 -11.554 -25.888 1 37.35 294 ILE A C 1
ATOM 1901 O O . ILE A 1 244 ? 42.417 -11.975 -25.253 1 37.41 294 ILE A O 1
ATOM 1906 N N . ALA A 1 245 ? 40.915 -12.234 -26.912 1 38.25 295 ALA A N 1
ATOM 1907 C CA . ALA A 1 245 ? 41.393 -13.568 -27.305 1 39.63 295 ALA A CA 1
ATOM 1908 C C . ALA A 1 245 ? 42.918 -13.655 -27.532 1 41.27 295 ALA A C 1
ATOM 1909 O O . ALA A 1 245 ? 43.504 -14.72 -27.345 1 42.81 295 ALA A O 1
ATOM 1911 N N . TYR A 1 246 ? 43.552 -12.546 -27.916 1 40.76 296 TYR A N 1
ATOM 1912 C CA . TYR A 1 246 ? 45 -12.493 -28.151 1 41.13 296 TYR A CA 1
ATOM 1913 C C . TYR A 1 246 ? 45.832 -12.569 -26.849 1 41.1 296 TYR A C 1
ATOM 1914 O O . TYR A 1 246 ? 47.036 -12.825 -26.903 1 41.78 296 TYR A O 1
ATOM 1923 N N . ALA A 1 247 ? 45.214 -12.284 -25.699 1 39.86 297 ALA A N 1
ATOM 1924 C CA . ALA A 1 247 ? 45.931 -12.25 -24.431 1 39.03 297 ALA A CA 1
ATOM 1925 C C . ALA A 1 247 ? 45.653 -13.478 -23.567 1 38.15 297 ALA A C 1
ATOM 1926 O O . ALA A 1 247 ? 46.589 -14.11 -23.069 1 37.89 297 ALA A O 1
ATOM 1928 N N . SER A 1 248 ? 44.372 -13.814 -23.378 1 37.19 298 SER A N 1
ATOM 1929 C CA . SER A 1 248 ? 43.997 -14.951 -22.554 1 36.47 298 SER A CA 1
ATOM 1930 C C . SER A 1 248 ? 42.628 -15.469 -22.978 1 37.29 298 SER A C 1
ATOM 1931 O O . SER A 1 248 ? 41.88 -14.781 -23.68 1 38.18 298 SER A O 1
ATOM 1934 N N . THR A 1 249 ? 42.309 -16.698 -22.58 1 36.83 299 THR A N 1
ATOM 1935 C CA . THR A 1 249 ? 41.058 -17.326 -22.951 1 36.67 299 THR A CA 1
ATOM 1936 C C . THR A 1 249 ? 40.038 -17.124 -21.845 1 35.82 299 THR A C 1
ATOM 1937 O O . THR A 1 249 ? 40.099 -17.819 -20.834 1 35.47 299 THR A O 1
ATOM 1941 N N . VAL A 1 250 ? 39.076 -16.196 -22.037 1 34.7 300 VAL A N 1
ATOM 1942 C CA . VAL A 1 250 ? 37.995 -15.959 -21.068 1 34.14 300 VAL A CA 1
ATOM 1943 C C . VAL A 1 250 ? 37.2 -17.244 -20.926 1 33.82 300 VAL A C 1
ATOM 1944 O O . VAL A 1 250 ? 36.886 -17.881 -21.937 1 34.06 300 VAL A O 1
ATOM 1948 N N . SER A 1 251 ? 37.018 -17.705 -19.687 1 33.41 301 SER A N 1
ATOM 1949 C CA . SER A 1 251 ? 36.427 -19.008 -19.459 1 33.3 301 SER A CA 1
ATOM 1950 C C . SER A 1 251 ? 35.238 -18.981 -18.522 1 32.4 301 SER A C 1
ATOM 1951 O O . SER A 1 251 ? 35.159 -18.11 -17.663 1 31.94 301 SER A O 1
ATOM 1954 N N . GLN A 1 252 ? 34.284 -19.904 -18.713 1 31.94 302 GLN A N 1
ATOM 1955 C CA . GLN A 1 252 ? 33.098 -19.946 -17.86 1 32.19 302 GLN A CA 1
ATOM 1956 C C . GLN A 1 252 ? 32.916 -21.31 -17.223 1 32.89 302 GLN A C 1
ATOM 1957 O O . GLN A 1 252 ? 33.306 -22.338 -17.782 1 33.08 302 GLN A O 1
ATOM 1963 N N . TYR A 1 253 ? 32.356 -21.306 -16.016 1 32.25 303 TYR A N 1
ATOM 1964 C CA . TYR A 1 253 ? 32.197 -22.526 -15.235 1 32.77 303 TYR A CA 1
ATOM 1965 C C . TYR A 1 253 ? 30.857 -22.516 -14.495 1 33.94 303 TYR A C 1
ATOM 1966 O O . TYR A 1 253 ? 30.223 -21.475 -14.357 1 34.55 303 TYR A O 1
ATOM 1975 N N . GLY A 1 254 ? 30.46 -23.673 -13.996 1 33.61 304 GLY A N 1
ATOM 1976 C CA . GLY A 1 254 ? 29.255 -23.779 -13.189 1 34.93 304 GLY A CA 1
ATOM 1977 C C . GLY A 1 254 ? 27.964 -23.92 -13.958 1 35.96 304 GLY A C 1
ATOM 1978 O O . GLY A 1 254 ? 27.895 -24.641 -14.956 1 36.49 304 GLY A O 1
ATOM 1979 N N . ASP A 1 255 ? 26.911 -23.271 -13.453 1 35.93 305 ASP A N 1
ATOM 1980 C CA . ASP A 1 255 ? 25.556 -23.34 -14.011 1 36.54 305 ASP A CA 1
ATOM 1981 C C . ASP A 1 255 ? 25.44 -22.372 -15.186 1 37.53 305 ASP A C 1
ATOM 1982 O O . ASP A 1 255 ? 24.975 -21.253 -15.004 1 37.79 305 ASP A O 1
ATOM 1987 N N . ILE A 1 256 ? 25.866 -22.803 -16.384 1 38.1 306 ILE A N 1
ATOM 1988 C CA . ILE A 1 256 ? 25.885 -21.978 -17.6 1 39.78 306 ILE A CA 1
ATOM 1989 C C . ILE A 1 256 ? 24.52 -21.328 -17.936 1 40.99 306 ILE A C 1
ATOM 1990 O O . ILE A 1 256 ? 24.513 -20.128 -18.217 1 41.65 306 ILE A O 1
ATOM 1995 N N . PRO A 1 257 ? 23.36 -22.016 -17.813 1 40.98 307 PRO A N 1
ATOM 1996 C CA . PRO A 1 257 ? 22.08 -21.353 -18.137 1 41.12 307 PRO A CA 1
ATOM 1997 C C . PRO A 1 257 ? 21.775 -20.108 -17.303 1 40.66 307 PRO A C 1
ATOM 1998 O O . PRO A 1 257 ? 20.985 -19.276 -17.736 1 41.29 307 PRO A O 1
ATOM 2002 N N . ILE A 1 258 ? 22.408 -19.953 -16.134 1 39.23 308 ILE A N 1
ATOM 2003 C CA . ILE A 1 258 ? 22.261 -18.726 -15.334 1 38.43 308 ILE A CA 1
ATOM 2004 C C . ILE A 1 258 ? 22.705 -17.485 -16.148 1 37.69 308 ILE A C 1
ATOM 2005 O O . ILE A 1 258 ? 22.151 -16.398 -15.981 1 38.4 308 ILE A O 1
ATOM 2010 N N . SER A 1 259 ? 23.653 -17.664 -17.071 1 36.43 309 SER A N 1
ATOM 2011 C CA . SER A 1 259 ? 24.169 -16.568 -17.895 1 36.27 309 SER A CA 1
ATOM 2012 C C . SER A 1 259 ? 23.15 -16.012 -18.916 1 36.89 309 SER A C 1
ATOM 2013 O O . SER A 1 259 ? 23.424 -15.006 -19.551 1 36.38 309 SER A O 1
ATOM 2016 N N . LYS A 1 260 ? 21.955 -16.616 -19.018 1 37.79 310 LYS A N 1
ATOM 2017 C CA . LYS A 1 260 ? 20.881 -16.071 -19.843 1 39.48 310 LYS A CA 1
ATOM 2018 C C . LYS A 1 260 ? 20.304 -14.785 -19.166 1 39.25 310 LYS A C 1
ATOM 2019 O O . LYS A 1 260 ? 19.616 -14.015 -19.829 1 40.4 310 LYS A O 1
ATOM 2025 N N . ASP A 1 261 ? 20.557 -14.571 -17.854 1 38.18 311 ASP A N 1
ATOM 2026 C CA . ASP A 1 261 ? 20.06 -13.405 -17.141 1 37.74 311 ASP A CA 1
ATOM 2027 C C . ASP A 1 261 ? 20.683 -12.129 -17.663 1 37.23 311 ASP A C 1
ATOM 2028 O O . ASP A 1 261 ? 21.869 -12.116 -17.991 1 36.95 311 ASP A O 1
ATOM 2033 N N . SER A 1 262 ? 19.914 -11.029 -17.657 1 36.82 312 SER A N 1
ATOM 2034 C CA . SER A 1 262 ? 20.478 -9.731 -18.021 1 37.09 312 SER A CA 1
ATOM 2035 C C . SER A 1 262 ? 21.452 -9.323 -16.908 1 35.6 312 SER A C 1
ATOM 2036 O O . SER A 1 262 ? 21.294 -9.726 -15.754 1 35.14 312 SER A O 1
ATOM 2039 N N . LEU A 1 263 ? 22.46 -8.525 -17.254 1 34.23 313 LEU A N 1
ATOM 2040 C CA . LEU A 1 263 ? 23.435 -8.064 -16.268 1 33.73 313 LEU A CA 1
ATOM 2041 C C . LEU A 1 263 ? 22.764 -7.244 -15.165 1 33.02 313 LEU A C 1
ATOM 2042 O O . LEU A 1 263 ? 23.21 -7.298 -14.018 1 32.64 313 LEU A O 1
ATOM 2047 N N . SER A 1 264 ? 21.633 -6.565 -15.491 1 33.28 314 SER A N 1
ATOM 2048 C CA . SER A 1 264 ? 20.865 -5.79 -14.523 1 33.84 314 SER A CA 1
ATOM 2049 C C . SER A 1 264 ? 20.339 -6.638 -13.377 1 33.99 314 SER A C 1
ATOM 2050 O O . SER A 1 264 ? 20.072 -6.09 -12.3 1 35.01 314 SER A O 1
ATOM 2053 N N . VAL A 1 265 ? 20.18 -7.957 -13.575 1 32.79 315 VAL A N 1
ATOM 2054 C CA . VAL A 1 265 ? 19.74 -8.846 -12.487 1 33.27 315 VAL A CA 1
ATOM 2055 C C . VAL A 1 265 ? 20.705 -8.762 -11.294 1 33.22 315 VAL A C 1
ATOM 2056 O O . VAL A 1 265 ? 20.276 -8.744 -10.139 1 34.71 315 VAL A O 1
ATOM 2060 N N . TYR A 1 266 ? 21.992 -8.605 -11.596 1 31.76 316 TYR A N 1
ATOM 2061 C CA . TYR A 1 266 ? 23.049 -8.541 -10.595 1 32.06 316 TYR A CA 1
ATOM 2062 C C . TYR A 1 266 ? 23.535 -7.129 -10.318 1 33.41 316 TYR A C 1
ATOM 2063 O O . TYR A 1 266 ? 23.87 -6.812 -9.183 1 34.21 316 TYR A O 1
ATOM 2072 N N . MET A 1 267 ? 23.602 -6.291 -11.354 1 33.57 317 MET A N 1
ATOM 2073 C CA . MET A 1 267 ? 24.207 -4.972 -11.239 1 35.05 317 MET A CA 1
ATOM 2074 C C . MET A 1 267 ? 23.267 -3.788 -11.292 1 36.93 317 MET A C 1
ATOM 2075 O O . MET A 1 267 ? 23.743 -2.667 -11.181 1 37.08 317 MET A O 1
ATOM 2080 N N . GLY A 1 268 ? 21.978 -4.009 -11.529 1 38.49 318 GLY A N 1
ATOM 2081 C CA . GLY A 1 268 ? 21.036 -2.913 -11.771 1 41.16 318 GLY A CA 1
ATOM 2082 C C . GLY A 1 268 ? 21.334 -2.245 -13.11 1 43.77 318 GLY A C 1
ATOM 2083 O O . GLY A 1 268 ? 22.009 -2.842 -13.951 1 44.05 318 GLY A O 1
ATOM 2084 N N . THR A 1 269 ? 20.87 -0.994 -13.341 1 46.32 319 THR A N 1
ATOM 2085 C CA . THR A 1 269 ? 21.241 -0.264 -14.571 1 49.36 319 THR A CA 1
ATOM 2086 C C . THR A 1 269 ? 21.305 1.247 -14.331 1 51.82 319 THR A C 1
ATOM 2087 O O . THR A 1 269 ? 20.539 1.783 -13.527 1 51.95 319 THR A O 1
ATOM 2091 N N . ASP A 1 270 ? 22.236 1.927 -15.016 1 53.62 320 ASP A N 1
ATOM 2092 C CA . ASP A 1 270 ? 22.405 3.368 -14.906 1 55.9 320 ASP A CA 1
ATOM 2093 C C . ASP A 1 270 ? 21.436 4.048 -15.867 1 57.89 320 ASP A C 1
ATOM 2094 O O . ASP A 1 270 ? 21.582 3.914 -17.08 1 57.58 320 ASP A O 1
ATOM 2099 N N . PRO A 1 271 ? 20.474 4.825 -15.337 1 59.73 321 PRO A N 1
ATOM 2100 C CA . PRO A 1 271 ? 19.504 5.514 -16.214 1 60.66 321 PRO A CA 1
ATOM 2101 C C . PRO A 1 271 ? 20.096 6.402 -17.319 1 62.11 321 PRO A C 1
ATOM 2102 O O . PRO A 1 271 ? 19.412 6.685 -18.3 1 62.17 321 PRO A O 1
ATOM 2106 N N . ALA A 1 272 ? 21.36 6.826 -17.184 1 63.14 322 ALA A N 1
ATOM 2107 C CA . ALA A 1 272 ? 22.018 7.634 -18.217 1 64.68 322 ALA A CA 1
ATOM 2108 C C . ALA A 1 272 ? 22.275 6.837 -19.519 1 65.94 322 ALA A C 1
ATOM 2109 O O . ALA A 1 272 ? 22.48 7.444 -20.571 1 66.16 322 ALA A O 1
ATOM 2111 N N . ASN A 1 273 ? 22.253 5.488 -19.453 1 66.43 323 ASN A N 1
ATOM 2112 C CA . ASN A 1 273 ? 22.476 4.638 -20.622 1 67.7 323 ASN A CA 1
ATOM 2113 C C . ASN A 1 273 ? 21.197 3.972 -21.141 1 69.05 323 ASN A C 1
ATOM 2114 O O . ASN A 1 273 ? 21.293 2.965 -21.841 1 68.92 323 ASN A O 1
ATOM 2119 N N . ASP A 1 274 ? 20.01 4.505 -20.805 1 70.22 324 ASP A N 1
ATOM 2120 C CA . ASP A 1 274 ? 18.746 3.906 -21.251 1 71.98 324 ASP A CA 1
ATOM 2121 C C . ASP A 1 274 ? 18.621 3.784 -22.773 1 73.16 324 ASP A C 1
ATOM 2122 O O . ASP A 1 274 ? 18.035 2.818 -23.261 1 73.24 324 ASP A O 1
ATOM 2127 N N . ASN A 1 275 ? 19.177 4.746 -23.52 1 74.04 325 ASN A N 1
ATOM 2128 C CA . ASN A 1 275 ? 19.122 4.72 -24.983 1 75.59 325 ASN A CA 1
ATOM 2129 C C . ASN A 1 275 ? 20.142 3.767 -25.626 1 76.47 325 ASN A C 1
ATOM 2130 O O . ASN A 1 275 ? 20.005 3.444 -26.806 1 76.84 325 ASN A O 1
ATOM 2135 N N . ARG A 1 276 ? 21.168 3.335 -24.873 1 76.6 326 ARG A N 1
ATOM 2136 C CA . ARG A 1 276 ? 22.203 2.442 -25.39 1 77.24 326 ARG A CA 1
ATOM 2137 C C . ARG A 1 276 ? 21.812 0.965 -25.272 1 77.42 326 ARG A C 1
ATOM 2138 O O . ARG A 1 276 ? 22.584 0.148 -24.762 1 77.36 326 ARG A O 1
ATOM 2146 N N . GLY B 1 3 ? 19.551 11.22 -11.483 1 45.88 52 GLY B N 1
ATOM 2147 C CA . GLY B 1 3 ? 18.528 11.245 -10.44 1 44.87 52 GLY B CA 1
ATOM 2148 C C . GLY B 1 3 ? 17.744 9.952 -10.303 1 43.45 52 GLY B C 1
ATOM 2149 O O . GLY B 1 3 ? 18.111 8.924 -10.877 1 44.24 52 GLY B O 1
ATOM 2150 N N . THR B 1 4 ? 16.635 10.002 -9.561 1 40.49 53 THR B N 1
ATOM 2151 C CA . THR B 1 4 ? 15.77 8.848 -9.314 1 37.89 53 THR B CA 1
ATOM 2152 C C . THR B 1 4 ? 14.328 9.185 -9.733 1 34.91 53 THR B C 1
ATOM 2153 O O . THR B 1 4 ? 13.877 10.307 -9.526 1 34.91 53 THR B O 1
ATOM 2157 N N . ARG B 1 5 ? 13.617 8.218 -10.313 1 32.33 54 ARG B N 1
ATOM 2158 C CA . ARG B 1 5 ? 12.21 8.428 -10.67 1 31.03 54 ARG B CA 1
ATOM 2159 C C . ARG B 1 5 ? 11.339 8.041 -9.483 1 31.07 54 ARG B C 1
ATOM 2160 O O . ARG B 1 5 ? 11.485 6.947 -8.941 1 31.37 54 ARG B O 1
ATOM 2168 N N . TRP B 1 6 ? 10.381 8.91 -9.123 1 30.41 55 TRP B N 1
ATOM 2169 C CA . TRP B 1 6 ? 9.436 8.666 -8.037 1 30.13 55 TRP B CA 1
ATOM 2170 C C . TRP B 1 6 ? 8.028 8.805 -8.574 1 28.28 55 TRP B C 1
ATOM 2171 O O . TRP B 1 6 ? 7.8 9.515 -9.563 1 28.47 55 TRP B O 1
ATOM 2182 N N . ALA B 1 7 ? 7.07 8.187 -7.883 1 27.03 56 ALA B N 1
ATOM 2183 C CA . ALA B 1 7 ? 5.673 8.333 -8.276 1 27.34 56 ALA B CA 1
ATOM 2184 C C . ALA B 1 7 ? 4.779 8.314 -7.052 1 27.4 56 ALA B C 1
ATOM 2185 O O . ALA B 1 7 ? 5.121 7.699 -6.038 1 27.01 56 ALA B O 1
ATOM 2187 N N . VAL B 1 8 ? 3.616 8.964 -7.175 1 26.62 57 VAL B N 1
ATOM 2188 C CA . VAL B 1 8 ? 2.553 8.881 -6.17 1 26.61 57 VAL B CA 1
ATOM 2189 C C . VAL B 1 8 ? 1.309 8.481 -6.965 1 27.08 57 VAL B C 1
ATOM 2190 O O . VAL B 1 8 ? 0.941 9.185 -7.915 1 26.53 57 VAL B O 1
ATOM 2194 N N . LEU B 1 9 ? 0.669 7.345 -6.605 1 26.54 58 LEU B N 1
ATOM 2195 C CA . LEU B 1 9 ? -0.524 6.863 -7.316 1 26.71 58 LEU B CA 1
ATOM 2196 C C . LEU B 1 9 ? -1.639 6.878 -6.298 1 26.66 58 LEU B C 1
ATOM 2197 O O . LEU B 1 9 ? -1.475 6.305 -5.218 1 26.51 58 LEU B O 1
ATOM 2202 N N . ILE B 1 10 ? -2.729 7.55 -6.608 1 26.24 59 ILE B N 1
ATOM 2203 C CA . ILE B 1 10 ? -3.84 7.626 -5.658 1 25.79 59 ILE B CA 1
ATOM 2204 C C . ILE B 1 10 ? -5.206 7.461 -6.306 1 26.48 59 ILE B C 1
ATOM 2205 O O . ILE B 1 10 ? -5.524 8.172 -7.253 1 26.93 59 ILE B O 1
ATOM 2210 N N . ALA B 1 11 ? -6.001 6.509 -5.794 1 25.94 60 ALA B N 1
ATOM 2211 C CA . ALA B 1 11 ? -7.4 6.356 -6.167 1 25.86 60 ALA B CA 1
ATOM 2212 C C . ALA B 1 11 ? -8.145 7.023 -4.992 1 26.8 60 ALA B C 1
ATOM 2213 O O . ALA B 1 11 ? -7.955 6.63 -3.831 1 27.46 60 ALA B O 1
ATOM 2215 N N . GLY B 1 12 ? -8.901 8.081 -5.278 1 27.18 61 GLY B N 1
ATOM 2216 C CA . GLY B 1 12 ? -9.522 8.868 -4.22 1 27.86 61 GLY B CA 1
ATOM 2217 C C . GLY B 1 12 ? -10.924 8.459 -3.816 1 29.01 61 GLY B C 1
ATOM 2218 O O . GLY B 1 12 ? -11.634 9.234 -3.178 1 31.36 61 GLY B O 1
ATOM 2219 N N . SER B 1 13 ? -11.316 7.233 -4.129 1 27.72 62 SER B N 1
ATOM 2220 C CA . SER B 1 13 ? -12.676 6.763 -3.822 1 28.07 62 SER B CA 1
ATOM 2221 C C . SER B 1 13 ? -12.68 5.409 -3.104 1 28.93 62 SER B C 1
ATOM 2222 O O . SER B 1 13 ? -11.651 4.72 -3.042 1 29.22 62 SER B O 1
ATOM 2225 N N . LYS B 1 14 ? -13.866 5.008 -2.608 1 28.81 63 LYS B N 1
ATOM 2226 C CA . LYS B 1 14 ? -14.063 3.69 -2.021 1 28.7 63 LYS B CA 1
ATOM 2227 C C . LYS B 1 14 ? -15.421 3.146 -2.523 1 28.68 63 LYS B C 1
ATOM 2228 O O . LYS B 1 14 ? -16.249 3.899 -3.059 1 28.6 63 LYS B O 1
ATOM 2234 N N . GLY B 1 15 ? -15.658 1.858 -2.307 1 28.4 64 GLY B N 1
ATOM 2235 C CA . GLY B 1 15 ? -16.905 1.225 -2.711 1 28.8 64 GLY B CA 1
ATOM 2236 C C . GLY B 1 15 ? -16.688 0.398 -3.96 1 27.93 64 GLY B C 1
ATOM 2237 O O . GLY B 1 15 ? -15.968 0.818 -4.876 1 27.56 64 GLY B O 1
ATOM 2238 N N . TYR B 1 16 ? -17.314 -0.775 -4.002 1 26.8 65 TYR B N 1
ATOM 2239 C CA . TYR B 1 16 ? -17.131 -1.685 -5.126 1 26.8 65 TYR B CA 1
ATOM 2240 C C . TYR B 1 16 ? -17.511 -1.057 -6.494 1 26.45 65 TYR B C 1
ATOM 2241 O O . TYR B 1 16 ? -16.779 -1.264 -7.478 1 26.78 65 TYR B O 1
ATOM 2250 N N . HIS B 1 17 ? -18.578 -0.229 -6.554 1 26.58 66 HIS B N 1
ATOM 2251 C CA . HIS B 1 17 ? -18.942 0.412 -7.836 1 27.2 66 HIS B CA 1
ATOM 2252 C C . HIS B 1 17 ? -17.842 1.318 -8.402 1 27.11 66 HIS B C 1
ATOM 2253 O O . HIS B 1 17 ? -17.84 1.599 -9.602 1 27.93 66 HIS B O 1
ATOM 2260 N N . ASN B 1 18 ? -16.926 1.782 -7.532 1 26.62 67 ASN B N 1
ATOM 2261 C CA . ASN B 1 18 ? -15.782 2.624 -7.899 1 25.76 67 ASN B CA 1
ATOM 2262 C C . ASN B 1 18 ? -14.526 1.79 -8.24 1 25.11 67 ASN B C 1
ATOM 2263 O O . ASN B 1 18 ? -13.404 2.318 -8.272 1 24.98 67 ASN B O 1
ATOM 2268 N N . TYR B 1 19 ? -14.725 0.503 -8.597 1 24.46 68 TYR B N 1
ATOM 2269 C CA . TYR B 1 19 ? -13.711 -0.466 -9.026 1 24.75 68 TYR B CA 1
ATOM 2270 C C . TYR B 1 19 ? -12.667 0.213 -9.963 1 25.39 68 TYR B C 1
ATOM 2271 O O . TYR B 1 19 ? -11.454 0.03 -9.809 1 25.76 68 TYR B O 1
ATOM 2280 N N . ARG B 1 20 ? -13.185 0.974 -10.951 1 24.97 69 ARG B N 1
ATOM 2281 C CA . ARG B 1 20 ? -12.352 1.59 -11.973 1 25.19 69 ARG B CA 1
ATOM 2282 C C . ARG B 1 20 ? -11.226 2.46 -11.476 1 24.53 69 ARG B C 1
ATOM 2283 O O . ARG B 1 20 ? -10.156 2.462 -12.1 1 24.66 69 ARG B O 1
ATOM 2291 N N . HIS B 1 21 ? -11.429 3.217 -10.37 1 23.87 70 HIS B N 1
ATOM 2292 C CA . HIS B 1 21 ? -10.359 4.115 -9.906 1 23.58 70 HIS B CA 1
ATOM 2293 C C . HIS B 1 21 ? -9.169 3.338 -9.392 1 23.65 70 HIS B C 1
ATOM 2294 O O . HIS B 1 21 ? -8.021 3.702 -9.672 1 24.63 70 HIS B O 1
ATOM 2301 N N . GLN B 1 22 ? -9.434 2.236 -8.673 1 23.8 71 GLN B N 1
ATOM 2302 C CA . GLN B 1 22 ? -8.335 1.391 -8.183 1 25.02 71 GLN B CA 1
ATOM 2303 C C . GLN B 1 22 ? -7.709 0.57 -9.322 1 25.43 71 GLN B C 1
ATOM 2304 O O . GLN B 1 22 ? -6.484 0.396 -9.345 1 25.98 71 GLN B O 1
ATOM 2310 N N . ALA B 1 23 ? -8.529 0.119 -10.309 1 25.46 72 ALA B N 1
ATOM 2311 C CA . ALA B 1 23 ? -7.976 -0.605 -11.48 1 25.42 72 ALA B CA 1
ATOM 2312 C C . ALA B 1 23 ? -7.06 0.34 -12.284 1 25.2 72 ALA B C 1
ATOM 2313 O O . ALA B 1 23 ? -6.004 -0.08 -12.741 1 25.85 72 ALA B O 1
ATOM 2315 N N . ASP B 1 24 ? -7.473 1.612 -12.472 1 24.02 73 ASP B N 1
ATOM 2316 C CA . ASP B 1 24 ? -6.666 2.602 -13.219 1 24.26 73 ASP B CA 1
ATOM 2317 C C . ASP B 1 24 ? -5.284 2.762 -12.537 1 25.09 73 ASP B C 1
ATOM 2318 O O . ASP B 1 24 ? -4.244 2.706 -13.189 1 25.56 73 ASP B O 1
ATOM 2323 N N . VAL B 1 25 ? -5.295 2.975 -11.194 1 24.78 74 VAL B N 1
ATOM 2324 C CA . VAL B 1 25 ? -4.073 3.166 -10.41 1 26.33 74 VAL B CA 1
ATOM 2325 C C . VAL B 1 25 ? -3.152 1.937 -10.433 1 25.03 74 VAL B C 1
ATOM 2326 O O . VAL B 1 25 ? -1.93 2.053 -10.601 1 25 74 VAL B O 1
ATOM 2330 N N . CYS B 1 26 ? -3.75 0.748 -10.309 1 24.99 75 CYS B N 1
ATOM 2331 C CA . CYS B 1 26 ? -3.002 -0.5 -10.367 1 25.85 75 CYS B CA 1
ATOM 2332 C C . CYS B 1 26 ? -2.349 -0.695 -11.736 1 25.06 75 CYS B C 1
ATOM 2333 O O . CYS B 1 26 ? -1.204 -1.152 -11.819 1 25.21 75 CYS B O 1
ATOM 2336 N N . HIS B 1 27 ? -3.061 -0.32 -12.808 1 25.22 76 HIS B N 1
ATOM 2337 C CA . HIS B 1 27 ? -2.517 -0.416 -14.166 1 25.32 76 HIS B CA 1
ATOM 2338 C C . HIS B 1 27 ? -1.296 0.53 -14.279 1 25.48 76 HIS B C 1
ATOM 2339 O O . HIS B 1 27 ? -0.24 0.127 -14.78 1 25.18 76 HIS B O 1
ATOM 2346 N N . MET B 1 28 ? -1.418 1.752 -13.717 1 24.32 77 MET B N 1
ATOM 2347 C CA . MET B 1 28 ? -0.293 2.694 -13.765 1 24.85 77 MET B CA 1
ATOM 2348 C C . MET B 1 28 ? 0.93 2.123 -13.023 1 25.37 77 MET B C 1
ATOM 2349 O O . MET B 1 28 ? 2.067 2.239 -13.503 1 26.18 77 MET B O 1
ATOM 2354 N N . TYR B 1 29 ? 0.698 1.44 -11.878 1 25.09 78 TYR B N 1
ATOM 2355 C CA . TYR B 1 29 ? 1.801 0.797 -11.155 1 26.49 78 TYR B CA 1
ATOM 2356 C C . TYR B 1 29 ? 2.514 -0.217 -12.066 1 26.93 78 TYR B C 1
ATOM 2357 O O . TYR B 1 29 ? 3.755 -0.262 -12.111 1 27.46 78 TYR B O 1
ATOM 2366 N N . GLN B 1 30 ? 1.726 -1.033 -12.804 1 27.1 79 GLN B N 1
ATOM 2367 C CA . GLN B 1 30 ? 2.345 -2.055 -13.666 1 27.69 79 GLN B CA 1
ATOM 2368 C C . GLN B 1 30 ? 3.28 -1.419 -14.727 1 27.82 79 GLN B C 1
ATOM 2369 O O . GLN B 1 30 ? 4.38 -1.909 -14.965 1 28.44 79 GLN B O 1
ATOM 2375 N N . ILE B 1 31 ? 2.867 -0.291 -15.294 1 26.97 80 ILE B N 1
ATOM 2376 C CA . ILE B 1 31 ? 3.696 0.435 -16.274 1 27.28 80 ILE B CA 1
ATOM 2377 C C . ILE B 1 31 ? 5.015 0.902 -15.637 1 27.7 80 ILE B C 1
ATOM 2378 O O . ILE B 1 31 ? 6.085 0.737 -16.234 1 29.36 80 ILE B O 1
ATOM 2383 N N . LEU B 1 32 ? 4.934 1.473 -14.426 1 27.4 81 LEU B N 1
ATOM 2384 C CA . LEU B 1 32 ? 6.133 1.95 -13.743 1 28.1 81 LEU B CA 1
ATOM 2385 C C . LEU B 1 32 ? 7.053 0.8 -13.372 1 29.22 81 LEU B C 1
ATOM 2386 O O . LEU B 1 32 ? 8.261 0.918 -13.551 1 29.51 81 LEU B O 1
ATOM 2391 N N . ARG B 1 33 ? 6.487 -0.319 -12.902 1 30.19 82 ARG B N 1
ATOM 2392 C CA . ARG B 1 33 ? 7.274 -1.483 -12.521 1 32.31 82 ARG B CA 1
ATOM 2393 C C . ARG B 1 33 ? 8.019 -2.041 -13.736 1 33.01 82 ARG B C 1
ATOM 2394 O O . ARG B 1 33 ? 9.218 -2.277 -13.659 1 33.33 82 ARG B O 1
ATOM 2402 N N . LYS B 1 34 ? 7.324 -2.172 -14.878 1 32.66 83 LYS B N 1
ATOM 2403 C CA . LYS B 1 34 ? 7.966 -2.652 -16.107 1 33.41 83 LYS B CA 1
ATOM 2404 C C . LYS B 1 34 ? 9.033 -1.656 -16.636 1 32.82 83 LYS B C 1
ATOM 2405 O O . LYS B 1 34 ? 9.997 -2.063 -17.298 1 33.96 83 LYS B O 1
ATOM 2411 N N . GLY B 1 35 ? 8.853 -0.371 -16.319 1 32.63 84 GLY B N 1
ATOM 2412 C CA . GLY B 1 35 ? 9.786 0.692 -16.672 1 33.17 84 GLY B CA 1
ATOM 2413 C C . GLY B 1 35 ? 11.035 0.757 -15.811 1 33.07 84 GLY B C 1
ATOM 2414 O O . GLY B 1 35 ? 11.952 1.521 -16.112 1 33.3 84 GLY B O 1
ATOM 2415 N N . GLY B 1 36 ? 11.073 -0.011 -14.724 1 32.38 85 GLY B N 1
ATOM 2416 C CA . GLY B 1 36 ? 12.244 -0.039 -13.855 1 33.18 85 GLY B CA 1
ATOM 2417 C C . GLY B 1 36 ? 12.171 0.912 -12.677 1 33.63 85 GLY B C 1
ATOM 2418 O O . GLY B 1 36 ? 13.183 1.143 -12.005 1 34.82 85 GLY B O 1
ATOM 2419 N N . VAL B 1 37 ? 10.978 1.485 -12.416 1 32.56 86 VAL B N 1
ATOM 2420 C CA . VAL B 1 37 ? 10.811 2.361 -11.264 1 32.42 86 VAL B CA 1
ATOM 2421 C C . VAL B 1 37 ? 10.681 1.425 -10.052 1 34.04 86 VAL B C 1
ATOM 2422 O O . VAL B 1 37 ? 9.945 0.43 -10.112 1 35.21 86 VAL B O 1
ATOM 2426 N N . LYS B 1 38 ? 11.412 1.709 -8.979 1 33.6 87 LYS B N 1
ATOM 2427 C CA . LYS B 1 38 ? 11.429 0.833 -7.807 1 34.37 87 LYS B CA 1
ATOM 2428 C C . LYS B 1 38 ? 10.262 1.036 -6.852 1 34.23 87 LYS B C 1
ATOM 2429 O O . LYS B 1 38 ? 9.79 2.162 -6.707 1 34.48 87 LYS B O 1
ATOM 2435 N N . ASP B 1 39 ? 9.823 -0.045 -6.162 1 33.67 88 ASP B N 1
ATOM 2436 C CA . ASP B 1 39 ? 8.718 0.034 -5.193 1 33.52 88 ASP B CA 1
ATOM 2437 C C . ASP B 1 39 ? 9.009 1.053 -4.093 1 33.88 88 ASP B C 1
ATOM 2438 O O . ASP B 1 39 ? 8.09 1.743 -3.657 1 33.7 88 ASP B O 1
ATOM 2443 N N . GLU B 1 40 ? 10.28 1.159 -3.635 1 34.17 89 GLU B N 1
ATOM 2444 C CA . GLU B 1 40 ? 10.619 2.126 -2.578 1 34.59 89 GLU B CA 1
ATOM 2445 C C . GLU B 1 40 ? 10.338 3.587 -3.004 1 34.03 89 GLU B C 1
ATOM 2446 O O . GLU B 1 40 ? 10.246 4.457 -2.14 1 35.19 89 GLU B O 1
ATOM 2452 N N . ASN B 1 41 ? 10.207 3.853 -4.324 1 32.03 90 ASN B N 1
ATOM 2453 C CA . ASN B 1 41 ? 9.949 5.2 -4.849 1 31.26 90 ASN B CA 1
ATOM 2454 C C . ASN B 1 41 ? 8.526 5.379 -5.402 1 30.52 90 ASN B C 1
ATOM 2455 O O . ASN B 1 41 ? 8.228 6.438 -5.945 1 30.37 90 ASN B O 1
ATOM 2460 N N . ILE B 1 42 ? 7.657 4.364 -5.253 1 29.59 91 ILE B N 1
ATOM 2461 C CA . ILE B 1 42 ? 6.268 4.439 -5.706 1 28.95 91 ILE B CA 1
ATOM 2462 C C . ILE B 1 42 ? 5.354 4.39 -4.518 1 29.59 91 ILE B C 1
ATOM 2463 O O . ILE B 1 42 ? 5.315 3.379 -3.82 1 30.8 91 ILE B O 1
ATOM 2468 N N . ILE B 1 43 ? 4.642 5.483 -4.253 1 29.13 92 ILE B N 1
ATOM 2469 C CA . ILE B 1 43 ? 3.772 5.556 -3.079 1 29.29 92 ILE B CA 1
ATOM 2470 C C . ILE B 1 43 ? 2.375 5.261 -3.558 1 28.95 92 ILE B C 1
ATOM 2471 O O . ILE B 1 43 ? 1.873 5.993 -4.396 1 28.65 92 ILE B O 1
ATOM 2476 N N . VAL B 1 44 ? 1.748 4.194 -3.051 1 28.48 93 VAL B N 1
ATOM 2477 C CA . VAL B 1 44 ? 0.401 3.833 -3.487 1 28.2 93 VAL B CA 1
ATOM 2478 C C . VAL B 1 44 ? -0.688 4.079 -2.427 1 27.83 93 VAL B C 1
ATOM 2479 O O . VAL B 1 44 ? -0.616 3.549 -1.295 1 28.48 93 VAL B O 1
ATOM 2483 N N . PHE B 1 45 ? -1.727 4.838 -2.827 1 27.24 94 PHE B N 1
ATOM 2484 C CA . PHE B 1 45 ? -2.929 5.101 -2.032 1 27.19 94 PHE B CA 1
ATOM 2485 C C . PHE B 1 45 ? -4.076 4.387 -2.747 1 28.25 94 PHE B C 1
ATOM 2486 O O . PHE B 1 45 ? -4.516 4.824 -3.817 1 28.33 94 PHE B O 1
ATOM 2494 N N . MET B 1 46 ? -4.544 3.272 -2.191 1 28.02 95 MET B N 1
ATOM 2495 C CA . MET B 1 46 ? -5.706 2.579 -2.763 1 28.28 95 MET B CA 1
ATOM 2496 C C . MET B 1 46 ? -6.505 2.005 -1.619 1 28.95 95 MET B C 1
ATOM 2497 O O . MET B 1 46 ? -5.939 1.388 -0.727 1 28.83 95 MET B O 1
ATOM 2502 N N . TYR B 1 47 ? -7.833 2.214 -1.614 1 28.85 96 TYR B N 1
ATOM 2503 C CA . TYR B 1 47 ? -8.661 1.781 -0.485 1 29.65 96 TYR B CA 1
ATOM 2504 C C . TYR B 1 47 ? -8.479 0.305 -0.142 1 30.11 96 TYR B C 1
ATOM 2505 O O . TYR B 1 47 ? -8.43 -0.064 1.036 1 31.8 96 TYR B O 1
ATOM 2514 N N . ASP B 1 48 ? -8.35 -0.51 -1.182 1 29.39 97 ASP B N 1
ATOM 2515 C CA . ASP B 1 48 ? -8.084 -1.942 -1.111 1 29.93 97 ASP B CA 1
ATOM 2516 C C . ASP B 1 48 ? -9.335 -2.747 -0.744 1 30.94 97 ASP B C 1
ATOM 2517 O O . ASP B 1 48 ? -9.236 -3.784 -0.097 1 32.66 97 ASP B O 1
ATOM 2522 N N . ASP B 1 49 ? -10.5 -2.298 -1.222 1 29.67 98 ASP B N 1
ATOM 2523 C CA . ASP B 1 49 ? -11.786 -2.987 -0.982 1 29.63 98 ASP B CA 1
ATOM 2524 C C . ASP B 1 49 ? -12.335 -3.655 -2.257 1 29.79 98 ASP B C 1
ATOM 2525 O O . ASP B 1 49 ? -13.514 -4.014 -2.296 1 31.13 98 ASP B O 1
ATOM 2530 N N . ILE B 1 50 ? -11.49 -3.835 -3.29 1 28.19 99 ILE B N 1
ATOM 2531 C CA . ILE B 1 50 ? -11.936 -4.39 -4.555 1 27.98 99 ILE B CA 1
ATOM 2532 C C . ILE B 1 50 ? -11.491 -5.832 -4.759 1 29.06 99 ILE B C 1
ATOM 2533 O O . ILE B 1 50 ? -12.317 -6.701 -5.058 1 29.35 99 ILE B O 1
ATOM 2538 N N . ALA B 1 51 ? -10.183 -6.104 -4.61 1 29.35 100 ALA B N 1
ATOM 2539 C CA . ALA B 1 51 ? -9.652 -7.424 -4.925 1 30.82 100 ALA B CA 1
ATOM 2540 C C . ALA B 1 51 ? -10.326 -8.539 -4.178 1 31.76 100 ALA B C 1
ATOM 2541 O O . ALA B 1 51 ? -10.621 -9.563 -4.785 1 32.67 100 ALA B O 1
ATOM 2543 N N . TYR B 1 52 ? -10.594 -8.351 -2.886 1 31.64 101 TYR B N 1
ATOM 2544 C CA . TYR B 1 52 ? -11.197 -9.413 -2.079 1 32.15 101 TYR B CA 1
ATOM 2545 C C . TYR B 1 52 ? -12.664 -9.139 -1.741 1 32.14 101 TYR B C 1
ATOM 2546 O O . TYR B 1 52 ? -13.192 -9.676 -0.774 1 32.82 101 TYR B O 1
ATOM 2555 N N . ASN B 1 53 ? -13.331 -8.329 -2.571 1 31.94 102 ASN B N 1
ATOM 2556 C CA . ASN B 1 53 ? -14.726 -8.016 -2.371 1 32.23 102 ASN B CA 1
ATOM 2557 C C . ASN B 1 53 ? -15.585 -9.221 -2.666 1 31.85 102 ASN B C 1
ATOM 2558 O O . ASN B 1 53 ? -15.392 -9.876 -3.69 1 31.66 102 ASN B O 1
ATOM 2563 N N . GLU B 1 54 ? -16.603 -9.455 -1.838 1 32.48 103 GLU B N 1
ATOM 2564 C CA . GLU B 1 54 ? -17.586 -10.522 -2.066 1 33.05 103 GLU B CA 1
ATOM 2565 C C . GLU B 1 54 ? -18.281 -10.308 -3.449 1 32.52 103 GLU B C 1
ATOM 2566 O O . GLU B 1 54 ? -18.643 -11.273 -4.111 1 33.89 103 GLU B O 1
ATOM 2572 N N . SER B 1 55 ? -18.412 -9.043 -3.905 1 31.32 104 SER B N 1
ATOM 2573 C CA . SER B 1 55 ? -19.029 -8.756 -5.204 1 31.5 104 SER B CA 1
ATOM 2574 C C . SER B 1 55 ? -18.108 -8.925 -6.403 1 31.71 104 SER B C 1
ATOM 2575 O O . SER B 1 55 ? -18.566 -8.863 -7.543 1 31.98 104 SER B O 1
ATOM 2578 N N . ASN B 1 56 ? -16.806 -9.084 -6.161 1 30.81 105 ASN B N 1
ATOM 2579 C CA . ASN B 1 56 ? -15.844 -9.261 -7.241 1 30.32 105 ASN B CA 1
ATOM 2580 C C . ASN B 1 56 ? -15.976 -10.686 -7.76 1 30.94 105 ASN B C 1
ATOM 2581 O O . ASN B 1 56 ? -15.744 -11.645 -7.019 1 31.77 105 ASN B O 1
ATOM 2586 N N . PRO B 1 57 ? -16.352 -10.859 -9.035 1 31.7 106 PRO B N 1
ATOM 2587 C CA . PRO B 1 57 ? -16.505 -12.228 -9.567 1 32.13 106 PRO B CA 1
ATOM 2588 C C . PRO B 1 57 ? -15.194 -13.008 -9.705 1 32.88 106 PRO B C 1
ATOM 2589 O O . PRO B 1 57 ? -15.227 -14.222 -9.879 1 33.36 106 PRO B O 1
ATOM 2593 N N . PHE B 1 58 ? -14.042 -12.318 -9.631 1 32.58 107 PHE B N 1
ATOM 2594 C CA . PHE B 1 58 ? -12.727 -12.955 -9.704 1 33.78 107 PHE B CA 1
ATOM 2595 C C . PHE B 1 58 ? -11.886 -12.45 -8.519 1 33.03 107 PHE B C 1
ATOM 2596 O O . PHE B 1 58 ? -11.043 -11.578 -8.694 1 32.56 107 PHE B O 1
ATOM 2604 N N . PRO B 1 59 ? -12.165 -12.921 -7.29 1 33.06 108 PRO B N 1
ATOM 2605 C CA . PRO B 1 59 ? -11.412 -12.412 -6.124 1 33.06 108 PRO B CA 1
ATOM 2606 C C . PRO B 1 59 ? -9.911 -12.64 -6.275 1 32.9 108 PRO B C 1
ATOM 2607 O O . PRO B 1 59 ? -9.511 -13.661 -6.8 1 34.17 108 PRO B O 1
ATOM 2611 N N . GLY B 1 60 ? -9.133 -11.677 -5.833 1 32.03 109 GLY B N 1
ATOM 2612 C CA . GLY B 1 60 ? -7.68 -11.662 -5.973 1 32.55 109 GLY B CA 1
ATOM 2613 C C . GLY B 1 60 ? -7.207 -10.986 -7.248 1 33.31 109 GLY B C 1
ATOM 2614 O O . GLY B 1 60 ? -6.006 -10.768 -7.422 1 34.09 109 GLY B O 1
ATOM 2615 N N . ILE B 1 61 ? -8.14 -10.647 -8.153 1 32.33 110 ILE B N 1
ATOM 2616 C CA . ILE B 1 61 ? -7.826 -10.053 -9.453 1 31.95 110 ILE B CA 1
ATOM 2617 C C . ILE B 1 61 ? -8.502 -8.707 -9.607 1 29.39 110 ILE B C 1
ATOM 2618 O O . ILE B 1 61 ? -9.672 -8.55 -9.263 1 28.16 110 ILE B O 1
ATOM 2623 N N . ILE B 1 62 ? -7.799 -7.76 -10.234 1 27.51 111 ILE B N 1
ATOM 2624 C CA . ILE B 1 62 ? -8.377 -6.498 -10.679 1 27.66 111 ILE B CA 1
ATOM 2625 C C . ILE B 1 62 ? -7.952 -6.354 -12.134 1 28.21 111 ILE B C 1
ATOM 2626 O O . ILE B 1 62 ? -6.768 -6.555 -12.434 1 28.68 111 ILE B O 1
ATOM 2631 N N . ILE B 1 63 ? -8.897 -6.07 -13.041 1 28.26 112 ILE B N 1
ATOM 2632 C CA . ILE B 1 63 ? -8.551 -5.841 -14.454 1 28.22 112 ILE B CA 1
ATOM 2633 C C . ILE B 1 63 ? -8.955 -4.424 -14.844 1 28.1 112 ILE B C 1
ATOM 2634 O O . ILE B 1 63 ? -9.9 -3.883 -14.287 1 28.12 112 ILE B O 1
ATOM 2639 N N . ASN B 1 64 ? -8.254 -3.825 -15.805 1 26.91 113 ASN B N 1
ATOM 2640 C CA . ASN B 1 64 ? -8.555 -2.461 -16.257 1 27 113 ASN B CA 1
ATOM 2641 C C . ASN B 1 64 ? -8.999 -2.411 -17.743 1 28.08 113 ASN B C 1
ATOM 2642 O O . ASN B 1 64 ? -9.078 -1.327 -18.334 1 27.53 113 ASN B O 1
ATOM 2647 N N . LYS B 1 65 ? -9.33 -3.576 -18.308 1 28.99 114 LYS B N 1
ATOM 2648 C CA A LYS B 1 65 ? -9.862 -3.704 -19.655 0.5 30.04 114 LYS B CA 1
ATOM 2649 C CA B LYS B 1 65 ? -9.777 -3.722 -19.689 0.5 30.17 114 LYS B CA 1
ATOM 2650 C C . LYS B 1 65 ? -10.377 -5.121 -19.824 1 31.47 114 LYS B C 1
ATOM 2651 O O . LYS B 1 65 ? -9.849 -6.064 -19.228 1 31.87 114 LYS B O 1
ATOM 2662 N N . PRO B 1 66 ? -11.421 -5.302 -20.648 1 33.4 115 PRO B N 1
ATOM 2663 C CA . PRO B 1 66 ? -11.944 -6.663 -20.875 1 35.64 115 PRO B CA 1
ATOM 2664 C C . PRO B 1 66 ? -10.816 -7.54 -21.461 1 38.23 115 PRO B C 1
ATOM 2665 O O . PRO B 1 66 ? -10.086 -7.103 -22.362 1 39.09 115 PRO B O 1
ATOM 2669 N N . GLY B 1 67 ? -10.599 -8.703 -20.865 1 38.88 116 GLY B N 1
ATOM 2670 C CA . GLY B 1 67 ? -9.523 -9.597 -21.274 1 39.67 116 GLY B CA 1
ATOM 2671 C C . GLY B 1 67 ? -8.134 -9.168 -20.822 1 39.99 116 GLY B C 1
ATOM 2672 O O . GLY B 1 67 ? -7.137 -9.738 -21.258 1 41.42 116 GLY B O 1
ATOM 2673 N N . GLY B 1 68 ? -8.056 -8.178 -19.936 1 38.64 117 GLY B N 1
ATOM 2674 C CA . GLY B 1 68 ? -6.775 -7.661 -19.481 1 38.39 117 GLY B CA 1
ATOM 2675 C C . GLY B 1 68 ? -6.094 -8.513 -18.435 1 37.7 117 GLY B C 1
ATOM 2676 O O . GLY B 1 68 ? -6.689 -9.452 -17.889 1 38.61 117 GLY B O 1
ATOM 2677 N N . GLU B 1 69 ? -4.839 -8.192 -18.157 1 35.93 118 GLU B N 1
ATOM 2678 C CA A GLU B 1 69 ? -4.076 -8.911 -17.146 0.5 35.94 118 GLU B CA 1
ATOM 2679 C CA B GLU B 1 69 ? -4.073 -8.913 -17.148 0.5 35.61 118 GLU B CA 1
ATOM 2680 C C . GLU B 1 69 ? -4.475 -8.433 -15.743 1 34.82 118 GLU B C 1
ATOM 2681 O O . GLU B 1 69 ? -5.053 -7.35 -15.596 1 33.55 118 GLU B O 1
ATOM 2692 N N . ASN B 1 70 ? -4.141 -9.225 -14.706 1 33.41 119 ASN B N 1
ATOM 2693 C CA . ASN B 1 70 ? -4.411 -8.852 -13.332 1 32.24 119 ASN B CA 1
ATOM 2694 C C . ASN B 1 70 ? -3.453 -7.717 -12.929 1 32.24 119 ASN B C 1
ATOM 2695 O O . ASN B 1 70 ? -2.281 -7.972 -12.605 1 33.96 119 ASN B O 1
ATOM 2700 N N . VAL B 1 71 ? -3.959 -6.484 -12.887 1 29.65 120 VAL B N 1
ATOM 2701 C CA . VAL B 1 71 ? -3.12 -5.346 -12.514 1 29.09 120 VAL B CA 1
ATOM 2702 C C . VAL B 1 71 ? -2.918 -5.196 -11.005 1 28.86 120 VAL B C 1
ATOM 2703 O O . VAL B 1 71 ? -2.102 -4.388 -10.593 1 28.36 120 VAL B O 1
ATOM 2707 N N . TYR B 1 72 ? -3.613 -5.991 -10.183 1 29.31 121 TYR B N 1
ATOM 2708 C CA . TYR B 1 72 ? -3.478 -5.903 -8.723 1 30.01 121 TYR B CA 1
ATOM 2709 C C . TYR B 1 72 ? -2.188 -6.562 -8.2 1 31.73 121 TYR B C 1
ATOM 2710 O O . TYR B 1 72 ? -1.695 -6.209 -7.129 1 32.13 121 TYR B O 1
ATOM 2719 N N . LYS B 1 73 ? -1.668 -7.53 -8.928 1 32.18 122 LYS B N 1
ATOM 2720 C CA . LYS B 1 73 ? -0.511 -8.315 -8.493 1 33.73 122 LYS B CA 1
ATOM 2721 C C . LYS B 1 73 ? 0.755 -7.49 -8.232 1 34.4 122 LYS B C 1
ATOM 2722 O O . LYS B 1 73 ? 1.248 -6.797 -9.123 1 34.66 122 LYS B O 1
ATOM 2728 N N . GLY B 1 74 ? 1.236 -7.541 -6.995 1 34.36 123 GLY B N 1
ATOM 2729 C CA . GLY B 1 74 ? 2.463 -6.857 -6.597 1 34.07 123 GLY B CA 1
ATOM 2730 C C . GLY B 1 74 ? 2.355 -5.373 -6.304 1 33.11 123 GLY B C 1
ATOM 2731 O O . GLY B 1 74 ? 3.378 -4.736 -6.017 1 33.38 123 GLY B O 1
ATOM 2732 N N . VAL B 1 75 ? 1.134 -4.803 -6.335 1 31.54 124 VAL B N 1
ATOM 2733 C CA . VAL B 1 75 ? 0.987 -3.382 -6.047 1 30.99 124 VAL B CA 1
ATOM 2734 C C . VAL B 1 75 ? 1.222 -3.103 -4.564 1 32.28 124 VAL B C 1
ATOM 2735 O O . VAL B 1 75 ? 0.552 -3.698 -3.715 1 32.24 124 VAL B O 1
ATOM 2739 N N . PRO B 1 76 ? 2.143 -2.173 -4.232 1 32.57 125 PRO B N 1
ATOM 2740 C CA . PRO B 1 76 ? 2.35 -1.814 -2.822 1 33.03 125 PRO B CA 1
ATOM 2741 C C . PRO B 1 76 ? 1.089 -1.234 -2.179 1 33.69 125 PRO B C 1
ATOM 2742 O O . PRO B 1 76 ? 0.21 -0.701 -2.857 1 33.65 125 PRO B O 1
ATOM 2746 N N . LYS B 1 77 ? 1 -1.382 -0.859 1 33.65 126 LYS B N 1
ATOM 2747 C CA . LYS B 1 77 ? -0.113 -0.906 -0.075 1 34.54 126 LYS B CA 1
ATOM 2748 C C . LYS B 1 77 ? 0.419 0.082 0.955 1 35.32 126 LYS B C 1
ATOM 2749 O O . LYS B 1 77 ? 0.544 -0.257 2.14 1 38.16 126 LYS B O 1
ATOM 2755 N N . ASP B 1 78 ? 0.767 1.294 0.511 1 33.41 127 ASP B N 1
ATOM 2756 C CA . ASP B 1 78 ? 1.305 2.301 1.422 1 32.52 127 ASP B CA 1
ATOM 2757 C C . ASP B 1 78 ? 0.221 2.913 2.282 1 31.95 127 ASP B C 1
ATOM 2758 O O . ASP B 1 78 ? 0.381 3.005 3.501 1 32.48 127 ASP B O 1
ATOM 2763 N N . TYR B 1 79 ? -0.885 3.34 1.654 1 31.15 128 TYR B N 1
ATOM 2764 C CA . TYR B 1 79 ? -1.988 3.937 2.388 1 30.95 128 TYR B CA 1
ATOM 2765 C C . TYR B 1 79 ? -3.267 3.296 1.898 1 31.07 128 TYR B C 1
ATOM 2766 O O . TYR B 1 79 ? -3.614 3.453 0.731 1 30.43 128 TYR B O 1
ATOM 2775 N N . THR B 1 80 ? -3.929 2.532 2.768 1 30.98 129 THR B N 1
ATOM 2776 C CA . THR B 1 80 ? -5.184 1.861 2.403 1 32.12 129 THR B CA 1
ATOM 2777 C C . THR B 1 80 ? -6.281 2.297 3.378 1 32.92 129 THR B C 1
ATOM 2778 O O . THR B 1 80 ? -5.99 2.933 4.391 1 33.41 129 THR B O 1
ATOM 2782 N N . GLY B 1 81 ? -7.534 1.983 3.057 1 33.03 130 GLY B N 1
ATOM 2783 C CA . GLY B 1 81 ? -8.661 2.335 3.904 1 33.68 130 GLY B CA 1
ATOM 2784 C C . GLY B 1 81 ? -8.749 3.82 4.178 1 33.94 130 GLY B C 1
ATOM 2785 O O . GLY B 1 81 ? -8.457 4.636 3.298 1 33.79 130 GLY B O 1
ATOM 2786 N N . GLU B 1 82 ? -9.079 4.172 5.424 1 34.55 131 GLU B N 1
ATOM 2787 C CA . GLU B 1 82 ? -9.213 5.571 5.802 1 35.96 131 GLU B CA 1
ATOM 2788 C C . GLU B 1 82 ? -7.856 6.314 5.974 1 36.37 131 GLU B C 1
ATOM 2789 O O . GLU B 1 82 ? -7.846 7.516 6.267 1 37.22 131 GLU B O 1
ATOM 2795 N N . ASP B 1 83 ? -6.728 5.625 5.748 1 35.25 132 ASP B N 1
ATOM 2796 C CA . ASP B 1 83 ? -5.423 6.291 5.725 1 34.71 132 ASP B CA 1
ATOM 2797 C C . ASP B 1 83 ? -5.261 7.131 4.425 1 33.72 132 ASP B C 1
ATOM 2798 O O . ASP B 1 83 ? -4.281 7.858 4.296 1 33.72 132 ASP B O 1
ATOM 2803 N N . ILE B 1 84 ? -6.213 7.031 3.467 1 33.27 133 ILE B N 1
ATOM 2804 C CA . ILE B 1 84 ? -6.207 7.865 2.279 1 32.55 133 ILE B CA 1
ATOM 2805 C C . ILE B 1 84 ? -7.018 9.08 2.661 1 33.04 133 ILE B C 1
ATOM 2806 O O . ILE B 1 84 ? -8.25 9.019 2.761 1 33.22 133 ILE B O 1
ATOM 2811 N N . ASN B 1 85 ? -6.33 10.18 2.913 1 33.97 134 ASN B N 1
ATOM 2812 C CA . ASN B 1 85 ? -6.984 11.415 3.341 1 34.14 134 ASN B CA 1
ATOM 2813 C C . ASN B 1 85 ? -6.073 12.595 2.968 1 34.45 134 ASN B C 1
ATOM 2814 O O . ASN B 1 85 ? -4.909 12.389 2.577 1 33.64 134 ASN B O 1
ATOM 2819 N N . ASN B 1 86 ? -6.585 13.828 3.072 1 34.78 135 ASN B N 1
ATOM 2820 C CA . ASN B 1 86 ? -5.798 15.016 2.706 1 35.79 135 ASN B CA 1
ATOM 2821 C C . ASN B 1 86 ? -4.483 15.114 3.446 1 37.07 135 ASN B C 1
ATOM 2822 O O . ASN B 1 86 ? -3.471 15.447 2.837 1 37.47 135 ASN B O 1
ATOM 2827 N N . VAL B 1 87 ? -4.489 14.843 4.764 1 37.2 136 VAL B N 1
ATOM 2828 C CA . VAL B 1 87 ? -3.269 14.936 5.557 1 37.75 136 VAL B CA 1
ATOM 2829 C C . VAL B 1 87 ? -2.142 14.042 5.019 1 37.17 136 VAL B C 1
ATOM 2830 O O . VAL B 1 87 ? -1.037 14.536 4.792 1 37.92 136 VAL B O 1
ATOM 2834 N N . ASN B 1 88 ? -2.424 12.752 4.791 1 35.38 137 ASN B N 1
ATOM 2835 C CA . ASN B 1 88 ? -1.394 11.829 4.309 1 34.35 137 ASN B CA 1
ATOM 2836 C C . ASN B 1 88 ? -0.986 12.077 2.859 1 33.77 137 ASN B C 1
ATOM 2837 O O . ASN B 1 88 ? 0.202 11.964 2.537 1 34.19 137 ASN B O 1
ATOM 2842 N N . PHE B 1 89 ? -1.951 12.425 2 1 32.44 138 PHE B N 1
ATOM 2843 C CA . PHE B 1 89 ? -1.659 12.684 0.595 1 32.04 138 PHE B CA 1
ATOM 2844 C C . PHE B 1 89 ? -0.753 13.901 0.448 1 32.68 138 PHE B C 1
ATOM 2845 O O . PHE B 1 89 ? 0.273 13.827 -0.225 1 33.01 138 PHE B O 1
ATOM 2853 N N . LEU B 1 90 ? -1.111 15.008 1.097 1 32.75 139 LEU B N 1
ATOM 2854 C CA . LEU B 1 90 ? -0.327 16.227 0.99 1 33.17 139 LEU B CA 1
ATOM 2855 C C . LEU B 1 90 ? 1.043 16.092 1.678 1 34.15 139 LEU B C 1
ATOM 2856 O O . LEU B 1 90 ? 2.034 16.625 1.163 1 34.48 139 LEU B O 1
ATOM 2861 N N . ALA B 1 91 ? 1.115 15.353 2.808 1 34.3 140 ALA B N 1
ATOM 2862 C CA . ALA B 1 91 ? 2.411 15.129 3.47 1 35.03 140 ALA B CA 1
ATOM 2863 C C . ALA B 1 91 ? 3.287 14.247 2.57 1 34.34 140 ALA B C 1
ATOM 2864 O O . ALA B 1 91 ? 4.495 14.477 2.486 1 34.9 140 ALA B O 1
ATOM 2866 N N . ALA B 1 92 ? 2.684 13.236 1.907 1 33.36 141 ALA B N 1
ATOM 2867 C CA . ALA B 1 92 ? 3.424 12.368 0.993 1 33.64 141 ALA B CA 1
ATOM 2868 C C . ALA B 1 92 ? 4.018 13.179 -0.166 1 33.49 141 ALA B C 1
ATOM 2869 O O . ALA B 1 92 ? 5.18 12.974 -0.492 1 33.56 141 ALA B O 1
ATOM 2871 N N . ILE B 1 93 ? 3.246 14.102 -0.767 1 33.68 142 ILE B N 1
ATOM 2872 C CA . ILE B 1 93 ? 3.736 14.958 -1.867 1 34.68 142 ILE B CA 1
ATOM 2873 C C . ILE B 1 93 ? 4.875 15.852 -1.381 1 36.52 142 ILE B C 1
ATOM 2874 O O . ILE B 1 93 ? 5.882 15.999 -2.069 1 37.25 142 ILE B O 1
ATOM 2879 N N . LEU B 1 94 ? 4.695 16.48 -0.21 1 37.04 143 LEU B N 1
ATOM 2880 C CA . LEU B 1 94 ? 5.721 17.378 0.311 1 38.7 143 LEU B CA 1
ATOM 2881 C C . LEU B 1 94 ? 7.008 16.63 0.673 1 39.67 143 LEU B C 1
ATOM 2882 O O . LEU B 1 94 ? 8.11 17.136 0.443 1 40.33 143 LEU B O 1
ATOM 2887 N N . GLY B 1 95 ? 6.851 15.421 1.195 1 40 144 GLY B N 1
ATOM 2888 C CA . GLY B 1 95 ? 7.947 14.58 1.655 1 41.82 144 GLY B CA 1
ATOM 2889 C C . GLY B 1 95 ? 8.184 14.733 3.149 1 44.56 144 GLY B C 1
ATOM 2890 O O . GLY B 1 95 ? 9.313 14.574 3.62 1 45.14 144 GLY B O 1
ATOM 2891 N N . ASN B 1 96 ? 7.128 15.06 3.914 1 45.97 145 ASN B N 1
ATOM 2892 C CA . ASN B 1 96 ? 7.267 15.255 5.361 1 48.2 145 ASN B CA 1
ATOM 2893 C C . ASN B 1 96 ? 6.725 14.035 6.1 1 48.65 145 ASN B C 1
ATOM 2894 O O . ASN B 1 96 ? 5.534 13.995 6.41 1 47.84 145 ASN B O 1
ATOM 2899 N N . LYS B 1 97 ? 7.608 13.058 6.406 1 49.84 146 LYS B N 1
ATOM 2900 C CA . LYS B 1 97 ? 7.254 11.818 7.107 1 51.06 146 LYS B CA 1
ATOM 2901 C C . LYS B 1 97 ? 6.656 12.075 8.484 1 51.18 146 LYS B C 1
ATOM 2902 O O . LYS B 1 97 ? 5.728 11.37 8.896 1 50.79 146 LYS B O 1
ATOM 2908 N N . SER B 1 98 ? 7.162 13.098 9.19 1 51.67 147 SER B N 1
ATOM 2909 C CA . SER B 1 98 ? 6.642 13.423 10.518 1 52.05 147 SER B CA 1
ATOM 2910 C C . SER B 1 98 ? 5.185 13.927 10.493 1 51.18 147 SER B C 1
ATOM 2911 O O . SER B 1 98 ? 4.539 13.934 11.536 1 51.66 147 SER B O 1
ATOM 2914 N N . ALA B 1 99 ? 4.664 14.333 9.315 1 49.79 148 ALA B N 1
ATOM 2915 C CA . ALA B 1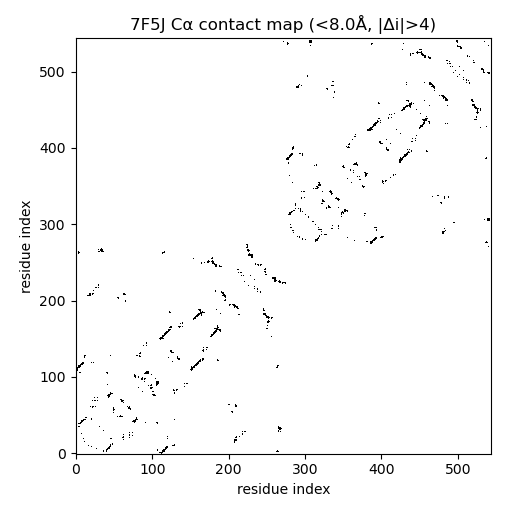 99 ? 3.271 14.783 9.174 1 48.56 148 ALA B CA 1
ATOM 2916 C C . ALA B 1 99 ? 2.302 13.649 8.814 1 46.92 148 ALA B C 1
ATOM 2917 O O . ALA B 1 99 ? 1.094 13.878 8.791 1 47.28 148 ALA B O 1
ATOM 2919 N N . ILE B 1 100 ? 2.819 12.441 8.516 1 45.3 149 ILE B N 1
ATOM 2920 C CA . ILE B 1 100 ? 2.007 11.268 8.204 1 44.21 149 ILE B CA 1
ATOM 2921 C C . ILE B 1 100 ? 1.325 10.816 9.491 1 44.98 149 ILE B C 1
ATOM 2922 O O . ILE B 1 100 ? 1.979 10.725 10.53 1 45.25 149 ILE B O 1
ATOM 2927 N N . ILE B 1 101 ? 0.017 10.569 9.444 1 44.89 150 ILE B N 1
ATOM 2928 C CA . ILE B 1 101 ? -0.735 10.171 10.641 1 45.52 150 ILE B CA 1
ATOM 2929 C C . ILE B 1 101 ? -1.242 8.718 10.632 1 45.71 150 ILE B C 1
ATOM 2930 O O . ILE B 1 101 ? -2.005 8.343 11.511 1 46.66 150 ILE B O 1
ATOM 2935 N N . GLY B 1 102 ? -0.846 7.942 9.638 1 44.71 151 GLY B N 1
ATOM 2936 C CA . GLY B 1 102 ? -1.221 6.545 9.451 1 43.91 151 GLY B CA 1
ATOM 2937 C C . GLY B 1 102 ? -0.647 6.012 8.147 1 43.11 151 GLY B C 1
ATOM 2938 O O . GLY B 1 102 ? -0.248 6.796 7.285 1 42.99 151 GLY B O 1
ATOM 2939 N N . GLY B 1 103 ? -0.59 4.694 7.994 1 41.89 152 GLY B N 1
ATOM 2940 C CA . GLY B 1 103 ? -0.045 4.095 6.781 1 41.62 152 GLY B CA 1
ATOM 2941 C C . GLY B 1 103 ? 1.43 3.766 6.892 1 40.55 152 GLY B C 1
ATOM 2942 O O . GLY B 1 103 ? 2.002 3.8 7.981 1 40.54 152 GLY B O 1
ATOM 2943 N N . SER B 1 104 ? 2.069 3.48 5.763 1 39.05 153 SER B N 1
ATOM 2944 C CA . SER B 1 104 ? 3.462 3.044 5.748 1 38.66 153 SER B CA 1
ATOM 2945 C C . SER B 1 104 ? 4.517 4.112 6.101 1 38.97 153 SER B C 1
ATOM 2946 O O . SER B 1 104 ? 5.601 3.755 6.559 1 39.79 153 SER B O 1
ATOM 2949 N N . GLY B 1 105 ? 4.229 5.384 5.842 1 38 154 GLY B N 1
ATOM 2950 C CA . GLY B 1 105 ? 5.22 6.436 6.086 1 37.9 154 GLY B CA 1
ATOM 2951 C C . GLY B 1 105 ? 6.071 6.732 4.861 1 37.12 154 GLY B C 1
ATOM 2952 O O . GLY B 1 105 ? 6.947 7.598 4.921 1 36.94 154 GLY B O 1
ATOM 2953 N N . LYS B 1 106 ? 5.821 6.022 3.726 1 35.86 155 LYS B N 1
ATOM 2954 C CA . LYS B 1 106 ? 6.547 6.275 2.483 1 35.38 155 LYS B CA 1
ATOM 2955 C C . LYS B 1 106 ? 6.09 7.639 1.972 1 35.29 155 LYS B C 1
ATOM 2956 O O . LYS B 1 106 ? 4.886 7.902 1.914 1 35.22 155 LYS B O 1
ATOM 2962 N N . VAL B 1 107 ? 7.055 8.542 1.707 1 34.82 156 VAL B N 1
ATOM 2963 C CA . VAL B 1 107 ? 6.792 9.907 1.258 1 35.13 156 VAL B CA 1
ATOM 2964 C C . VAL B 1 107 ? 7.789 10.298 0.15 1 34.94 156 VAL B C 1
ATOM 2965 O O . VAL B 1 107 ? 8.807 9.621 -0.027 1 35.12 156 VAL B O 1
ATOM 2969 N N . LEU B 1 108 ? 7.544 11.438 -0.53 1 33.62 157 LEU B N 1
ATOM 2970 C CA . LEU B 1 108 ? 8.463 11.961 -1.536 1 33.33 157 LEU B CA 1
ATOM 2971 C C . LEU B 1 108 ? 9.684 12.656 -0.932 1 34.73 157 LEU B C 1
ATOM 2972 O O . LEU B 1 108 ? 9.838 13.881 -1.056 1 34.76 157 LEU B O 1
ATOM 2977 N N . ASP B 1 109 ? 10.563 11.877 -0.289 1 35.84 158 ASP B N 1
ATOM 2978 C CA A ASP B 1 109 ? 11.813 12.386 0.268 0.53 37.07 158 ASP B CA 1
ATOM 2979 C CA B ASP B 1 109 ? 11.803 12.436 0.253 0.47 37.13 158 ASP B CA 1
ATOM 2980 C C . ASP B 1 109 ? 12.817 12.474 -0.891 1 37.47 158 ASP B C 1
ATOM 2981 O O . ASP B 1 109 ? 13.783 11.711 -0.955 1 38.28 158 ASP B O 1
ATOM 2990 N N . THR B 1 110 ? 12.545 13.363 -1.829 1 36.15 159 THR B N 1
ATOM 2991 C CA . THR B 1 110 ? 13.264 13.556 -3.059 1 35.79 159 THR B CA 1
ATOM 2992 C C . THR B 1 110 ? 14.449 14.519 -2.989 1 36.4 159 THR B C 1
ATOM 2993 O O . THR B 1 110 ? 14.627 15.284 -2.035 1 37.07 159 THR B O 1
ATOM 2997 N N . SER B 1 111 ? 15.283 14.435 -4.01 1 36.72 160 SER B N 1
ATOM 2998 C CA . SER B 1 111 ? 16.465 15.252 -4.197 1 37.44 160 SER B CA 1
ATOM 2999 C C . SER B 1 111 ? 16.312 16.122 -5.46 1 36.91 160 SER B C 1
ATOM 3000 O O . SER B 1 111 ? 15.476 15.828 -6.335 1 36.68 160 SER B O 1
ATOM 3003 N N . PRO B 1 112 ? 17.082 17.224 -5.548 1 37.08 161 PRO B N 1
ATOM 3004 C CA . PRO B 1 112 ? 16.932 18.147 -6.687 1 36.75 161 PRO B CA 1
ATOM 3005 C C . PRO B 1 112 ? 17.044 17.553 -8.089 1 37.03 161 PRO B C 1
ATOM 3006 O O . PRO B 1 112 ? 16.569 18.19 -9.029 1 38.25 161 PRO B O 1
ATOM 3010 N N . ASN B 1 113 ? 17.691 16.392 -8.266 1 36.23 162 ASN B N 1
ATOM 3011 C CA . ASN B 1 113 ? 17.803 15.795 -9.613 1 36.6 162 ASN B CA 1
ATOM 3012 C C . ASN B 1 113 ? 16.707 14.767 -9.919 1 35.53 162 ASN B C 1
ATOM 3013 O O . ASN B 1 113 ? 16.704 14.193 -11.007 1 35.76 162 ASN B O 1
ATOM 3018 N N . ASP B 1 114 ? 15.791 14.539 -8.985 1 33.51 163 ASP B N 1
ATOM 3019 C CA . ASP B 1 114 ? 14.758 13.528 -9.13 1 32.68 163 ASP B CA 1
ATOM 3020 C C . ASP B 1 114 ? 13.554 13.961 -9.968 1 31.83 163 ASP B C 1
ATOM 3021 O O . ASP B 1 114 ? 13.261 15.148 -10.073 1 31.75 163 ASP B O 1
ATOM 3026 N N . HIS B 1 115 ? 12.875 12.99 -10.601 1 30.32 164 HIS B N 1
ATOM 3027 C CA . HIS B 1 115 ? 11.649 13.286 -11.339 1 30.7 164 HIS B CA 1
ATOM 3028 C C . HIS B 1 115 ? 10.48 12.686 -10.575 1 30.07 164 HIS B C 1
ATOM 3029 O O . HIS B 1 115 ? 10.63 11.649 -9.918 1 29.91 164 HIS B O 1
ATOM 3036 N N . ILE B 1 116 ? 9.326 13.363 -10.601 1 29.23 165 ILE B N 1
ATOM 3037 C CA . ILE B 1 116 ? 8.146 12.882 -9.872 1 28.76 165 ILE B CA 1
ATOM 3038 C C . ILE B 1 116 ? 6.977 12.796 -10.837 1 28.15 165 ILE B C 1
ATOM 3039 O O . ILE B 1 116 ? 6.74 13.72 -11.601 1 28.17 165 ILE B O 1
ATOM 3044 N N . PHE B 1 117 ? 6.228 11.71 -10.766 1 26.5 166 PHE B N 1
ATOM 3045 C CA . PHE B 1 117 ? 5.009 11.541 -11.55 1 25.64 166 PHE B CA 1
ATOM 3046 C C . PHE B 1 117 ? 3.903 11.289 -10.52 1 26.64 166 PHE B C 1
ATOM 3047 O O . PHE B 1 117 ? 4.042 10.39 -9.706 1 27.74 166 PHE B O 1
ATOM 3055 N N . ILE B 1 118 ? 2.811 12.067 -10.536 1 25.99 167 ILE B N 1
ATOM 3056 C CA . ILE B 1 118 ? 1.686 11.832 -9.631 1 25.9 167 ILE B CA 1
ATOM 3057 C C . ILE B 1 118 ? 0.487 11.542 -10.51 1 25.4 167 ILE B C 1
ATOM 3058 O O . ILE B 1 118 ? 0.282 12.234 -11.503 1 26.18 167 ILE B O 1
ATOM 3063 N N . TYR B 1 119 ? -0.291 10.511 -10.169 1 23.87 168 TYR B N 1
ATOM 3064 C CA . TYR B 1 119 ? -1.486 10.185 -10.932 1 24.26 168 TYR B CA 1
ATOM 3065 C C . TYR B 1 119 ? -2.586 9.969 -9.921 1 24.76 168 TYR B C 1
ATOM 3066 O O . TYR B 1 119 ? -2.441 9.148 -9.003 1 24.66 168 TYR B O 1
ATOM 3075 N N . TYR B 1 120 ? -3.657 10.768 -10.063 1 24.07 169 TYR B N 1
ATOM 3076 C CA . TYR B 1 120 ? -4.845 10.71 -9.221 1 24.88 169 TYR B CA 1
ATOM 3077 C C . TYR B 1 120 ? -6.018 10.226 -10.092 1 24.5 169 TYR B C 1
ATOM 3078 O O . TYR B 1 120 ? -6.209 10.753 -11.176 1 24.38 169 TYR B O 1
ATOM 3087 N N . ALA B 1 121 ? -6.846 9.286 -9.59 1 24.33 170 ALA B N 1
ATOM 3088 C CA . ALA B 1 121 ? -8.061 8.872 -10.314 1 24.77 170 ALA B CA 1
ATOM 3089 C C . ALA B 1 121 ? -9.226 8.826 -9.319 1 25.71 170 ALA B C 1
ATOM 3090 O O . ALA B 1 121 ? -9.119 8.192 -8.266 1 25.35 170 ALA B O 1
ATOM 3109 N N . GLY B 1 123 ? -14.722 14.066 -8.799 1 33.18 173 GLY B N 1
ATOM 3110 C CA . GLY B 1 123 ? -14.405 15.47 -8.671 1 34.43 173 GLY B CA 1
ATOM 3111 C C . GLY B 1 123 ? -15.633 16.326 -8.825 1 35.61 173 GLY B C 1
ATOM 3112 O O . GLY B 1 123 ? -16.708 15.859 -9.22 1 34.99 173 GLY B O 1
ATOM 3113 N N . ALA B 1 124 ? -15.461 17.593 -8.509 1 36.45 174 ALA B N 1
ATOM 3114 C CA . ALA B 1 124 ? -16.5 18.603 -8.629 1 38.3 174 ALA B CA 1
ATOM 3115 C C . ALA B 1 124 ? -15.769 19.936 -8.795 1 38.81 174 ALA B C 1
ATOM 3116 O O . ALA B 1 124 ? -14.554 19.999 -8.556 1 38.9 174 ALA B O 1
ATOM 3118 N N . PRO B 1 125 ? -16.447 21.025 -9.213 1 39.39 175 PRO B N 1
ATOM 3119 C CA . PRO B 1 125 ? -15.735 22.31 -9.357 1 39.89 175 PRO B CA 1
ATOM 3120 C C . PRO B 1 125 ? -14.85 22.687 -8.155 1 40.57 175 PRO B C 1
ATOM 3121 O O . PRO B 1 125 ? -15.331 22.776 -7.035 1 41.65 175 PRO B O 1
ATOM 3125 N N . GLY B 1 126 ? -13.548 22.805 -8.388 1 39.59 176 GLY B N 1
ATOM 3126 C CA . GLY B 1 126 ? -12.58 23.187 -7.368 1 38.92 176 GLY B CA 1
ATOM 3127 C C . GLY B 1 126 ? -12.205 22.131 -6.345 1 37.5 176 GLY B C 1
ATOM 3128 O O . GLY B 1 126 ? -11.577 22.456 -5.333 1 37.6 176 GLY B O 1
ATOM 3129 N N . LYS B 1 127 ? -12.592 20.869 -6.576 1 35.9 177 LYS B N 1
ATOM 3130 C CA . LYS B 1 127 ? -12.252 19.811 -5.627 1 35.29 177 LYS B CA 1
ATOM 3131 C C . LYS B 1 127 ? -12.216 18.42 -6.229 1 34.27 177 LYS B C 1
ATOM 3132 O O . LYS B 1 127 ? -12.864 18.151 -7.233 1 34.96 177 LYS B O 1
ATOM 3138 N N . ILE B 1 128 ? -11.448 17.54 -5.601 1 32.59 178 ILE B N 1
ATOM 3139 C CA . ILE B 1 128 ? -11.396 16.129 -5.966 1 32.19 178 ILE B CA 1
ATOM 3140 C C . ILE B 1 128 ? -11.65 15.303 -4.711 1 32.43 178 ILE B C 1
ATOM 3141 O O . ILE B 1 128 ? -11.44 15.765 -3.575 1 32.98 178 ILE B O 1
ATOM 3146 N N . GLY B 1 129 ? -12.124 14.09 -4.92 1 31.96 179 GLY B N 1
ATOM 3147 C CA . GLY B 1 129 ? -12.519 13.246 -3.811 1 32.05 179 GLY B CA 1
ATOM 3148 C C . GLY B 1 129 ? -11.42 12.636 -2.978 1 32.61 179 GLY B C 1
ATOM 3149 O O . GLY B 1 129 ? -10.263 12.515 -3.391 1 31.94 179 GLY B O 1
ATOM 3150 N N . MET B 1 130 ? -11.827 12.254 -1.778 1 33.44 180 MET B N 1
ATOM 3151 C CA . MET B 1 130 ? -11.108 11.415 -0.834 1 33.79 180 MET B CA 1
ATOM 3152 C C . MET B 1 130 ? -12.153 10.342 -0.441 1 33.91 180 MET B C 1
ATOM 3153 O O . MET B 1 130 ? -13.373 10.569 -0.581 1 34.4 180 MET B O 1
ATOM 3158 N N . PRO B 1 131 ? -11.727 9.139 -0.012 1 34.41 181 PRO B N 1
ATOM 3159 C CA . PRO B 1 131 ? -12.71 8.073 0.281 1 35.07 181 PRO B CA 1
ATOM 3160 C C . PRO B 1 131 ? -13.825 8.517 1.231 1 36.55 181 PRO B C 1
ATOM 3161 O O . PRO B 1 131 ? -14.987 8.208 1.003 1 37.24 181 PRO B O 1
ATOM 3165 N N . SER B 1 132 ? -13.483 9.336 2.223 1 36.68 182 SER B N 1
ATOM 3166 C CA . SER B 1 132 ? -14.455 9.983 3.101 1 38.7 182 SER B CA 1
ATOM 3167 C C . SER B 1 132 ? -14.132 11.477 3.109 1 40.05 182 SER B C 1
ATOM 3168 O O . SER B 1 132 ? -12.995 11.886 2.813 1 39.43 182 SER B O 1
ATOM 3171 N N . LYS B 1 133 ? -15.119 12.301 3.469 1 40.84 183 LYS B N 1
ATOM 3172 C CA . LYS B 1 133 ? -14.902 13.735 3.6 1 42.93 183 LYS B CA 1
ATOM 3173 C C . LYS B 1 133 ? -13.881 13.996 4.752 1 44.46 183 LYS B C 1
ATOM 3174 O O . LYS B 1 133 ? -13.749 13.17 5.661 1 45.62 183 LYS B O 1
ATOM 3180 N N . PRO B 1 134 ? -13.101 15.084 4.699 1 44.06 184 PRO B N 1
ATOM 3181 C CA . PRO B 1 134 ? -13.14 16.156 3.7 1 43.45 184 PRO B CA 1
ATOM 3182 C C . PRO B 1 134 ? -12.464 15.823 2.381 1 41.85 184 PRO B C 1
ATOM 3183 O O . PRO B 1 134 ? -11.477 15.091 2.325 1 41.61 184 PRO B O 1
ATOM 3187 N N . TYR B 1 135 ? -13.007 16.392 1.32 1 40.74 185 TYR B N 1
ATOM 3188 C CA . TYR B 1 135 ? -12.429 16.266 -0.002 1 40.12 185 TYR B CA 1
ATOM 3189 C C . TYR B 1 135 ? -11.219 17.218 -0.128 1 38.01 185 TYR B C 1
ATOM 3190 O O . TYR B 1 135 ? -10.96 18.035 0.764 1 38.44 185 TYR B O 1
ATOM 3199 N N . LEU B 1 136 ? -10.46 17.075 -1.209 1 36.49 186 LEU B N 1
ATOM 3200 C CA . LEU B 1 136 ? -9.258 17.872 -1.448 1 35.94 186 LEU B CA 1
ATOM 3201 C C . LEU B 1 136 ? -9.549 19.078 -2.325 1 36.22 186 LEU B C 1
ATOM 3202 O O . LEU B 1 136 ? -9.846 18.93 -3.511 1 35.73 186 LEU B O 1
ATOM 3207 N N . TYR B 1 137 ? -9.404 20.269 -1.757 1 36.47 187 TYR B N 1
ATOM 3208 C CA . TYR B 1 137 ? -9.675 21.502 -2.476 1 37.74 187 TYR B CA 1
ATOM 3209 C C . TYR B 1 137 ? -8.482 22.013 -3.277 1 37.18 187 TYR B C 1
ATOM 3210 O O . TYR B 1 137 ? -7.337 21.868 -2.85 1 36.52 187 TYR B O 1
ATOM 3219 N N . ALA B 1 138 ? -8.771 22.629 -4.436 1 37.37 188 ALA B N 1
ATOM 3220 C CA . ALA B 1 138 ? -7.777 23.146 -5.381 1 38.12 188 ALA B CA 1
ATOM 3221 C C . ALA B 1 138 ? -6.703 24.013 -4.721 1 38.32 188 ALA B C 1
ATOM 3222 O O . ALA B 1 138 ? -5.518 23.749 -4.91 1 37.85 188 ALA B O 1
ATOM 3224 N N . ASP B 1 139 ? -7.107 25.008 -3.903 1 39.09 189 ASP B N 1
ATOM 3225 C CA . ASP B 1 139 ? -6.122 25.868 -3.259 1 40.08 189 ASP B CA 1
ATOM 3226 C C . ASP B 1 139 ? -5.189 25.098 -2.338 1 40.05 189 ASP B C 1
ATOM 3227 O O . ASP B 1 139 ? -4.014 25.448 -2.249 1 41 189 ASP B O 1
ATOM 3232 N N . ASP B 1 140 ? -5.693 24.065 -1.646 1 38.75 190 ASP B N 1
ATOM 3233 C CA . ASP B 1 140 ? -4.866 23.301 -0.718 1 38.46 190 ASP B CA 1
ATOM 3234 C C . ASP B 1 140 ? -3.85 22.434 -1.434 1 37.5 190 ASP B C 1
ATOM 3235 O O . ASP B 1 140 ? -2.7 22.346 -0.996 1 37.92 190 ASP B O 1
ATOM 3240 N N . LEU B 1 141 ? -4.259 21.804 -2.538 1 35.81 191 LEU B N 1
ATOM 3241 C CA . LEU B 1 141 ? -3.335 21.003 -3.33 1 34.64 191 LEU B CA 1
ATOM 3242 C C . LEU B 1 141 ? -2.253 21.924 -3.948 1 34.42 191 LEU B C 1
ATOM 3243 O O . LEU B 1 141 ? -1.069 21.626 -3.826 1 33.77 191 LEU B O 1
ATOM 3248 N N . VAL B 1 142 ? -2.657 23.06 -4.554 1 34.57 192 VAL B N 1
ATOM 3249 C CA . VAL B 1 142 ? -1.69 23.966 -5.173 1 35.63 192 VAL B CA 1
ATOM 3250 C C . VAL B 1 142 ? -0.76 24.613 -4.121 1 36.54 192 VAL B C 1
ATOM 3251 O O . VAL B 1 142 ? 0.442 24.71 -4.369 1 36.52 192 VAL B O 1
ATOM 3255 N N . ASP B 1 143 ? -1.264 24.905 -2.907 1 36.55 193 ASP B N 1
ATOM 3256 C CA . ASP B 1 143 ? -0.411 25.433 -1.83 1 37.49 193 ASP B CA 1
ATOM 3257 C C . ASP B 1 143 ? 0.681 24.405 -1.471 1 36.99 193 ASP B C 1
ATOM 3258 O O . ASP B 1 143 ? 1.804 24.782 -1.187 1 37.21 193 ASP B O 1
ATOM 3263 N N . THR B 1 144 ? 0.349 23.105 -1.498 1 35.64 194 THR B N 1
ATOM 3264 C CA . THR B 1 144 ? 1.327 22.052 -1.205 1 34.74 194 THR B CA 1
ATOM 3265 C C . THR B 1 144 ? 2.371 21.959 -2.333 1 34.01 194 THR B C 1
ATOM 3266 O O . THR B 1 144 ? 3.556 21.782 -2.062 1 34.63 194 THR B O 1
ATOM 3270 N N . LEU B 1 145 ? 1.94 22.123 -3.585 1 33.38 195 LEU B N 1
ATOM 3271 C CA . LEU B 1 145 ? 2.862 22.115 -4.725 1 33.88 195 LEU B CA 1
ATOM 3272 C C . LEU B 1 145 ? 3.8 23.313 -4.671 1 34.55 195 LEU B C 1
ATOM 3273 O O . LEU B 1 145 ? 4.982 23.191 -5.013 1 34.97 195 LEU B O 1
ATOM 3278 N N . LYS B 1 146 ? 3.304 24.47 -4.184 1 34.97 196 LYS B N 1
ATOM 3279 C CA . LYS B 1 146 ? 4.133 25.664 -4.031 1 35.76 196 LYS B CA 1
ATOM 3280 C C . LYS B 1 146 ? 5.17 25.425 -2.921 1 36.27 196 LYS B C 1
ATOM 3281 O O . LYS B 1 146 ? 6.314 25.849 -3.054 1 37.47 196 LYS B O 1
ATOM 3287 N N . GLN B 1 147 ? 4.78 24.734 -1.824 1 35.73 197 GLN B N 1
ATOM 3288 C CA . GLN B 1 147 ? 5.719 24.405 -0.748 1 36.38 197 GLN B CA 1
ATOM 3289 C C . GLN B 1 147 ? 6.785 23.45 -1.256 1 36.78 197 GLN B C 1
ATOM 3290 O O . GLN B 1 147 ? 7.952 23.645 -0.955 1 36.76 197 GLN B O 1
ATOM 3296 N N . LYS B 1 148 ? 6.395 22.44 -2.038 1 36.39 198 LYS B N 1
ATOM 3297 C CA . LYS B 1 148 ? 7.339 21.467 -2.605 1 36.45 198 LYS B CA 1
ATOM 3298 C C . LYS B 1 148 ? 8.319 22.189 -3.541 1 36.94 198 LYS B C 1
ATOM 3299 O O . LYS B 1 148 ? 9.527 21.976 -3.448 1 36.69 198 LYS B O 1
ATOM 3305 N N . ALA B 1 149 ? 7.808 23.096 -4.39 1 37.17 199 ALA B N 1
ATOM 3306 C CA . ALA B 1 149 ? 8.67 23.89 -5.277 1 38.18 199 ALA B CA 1
ATOM 3307 C C . ALA B 1 149 ? 9.666 24.728 -4.485 1 39.12 199 ALA B C 1
ATOM 3308 O O . ALA B 1 149 ? 10.842 24.781 -4.839 1 39.12 199 ALA B O 1
ATOM 3310 N N . ALA B 1 150 ? 9.221 25.33 -3.375 1 39.59 200 ALA B N 1
ATOM 3311 C CA . ALA B 1 150 ? 10.085 26.138 -2.528 1 40.92 200 ALA B CA 1
ATOM 3312 C C . ALA B 1 150 ? 11.243 25.343 -1.913 1 41.04 200 ALA B C 1
ATOM 3313 O O . ALA B 1 150 ? 12.308 25.911 -1.683 1 41.3 200 ALA B O 1
ATOM 3315 N N . THR B 1 151 ? 11.055 24.031 -1.683 1 40.49 201 THR B N 1
ATOM 3316 C CA . THR B 1 151 ? 12.121 23.19 -1.122 1 40.83 201 THR B CA 1
ATOM 3317 C C . THR B 1 151 ? 13.237 22.891 -2.143 1 41.56 201 THR B C 1
ATOM 3318 O O . THR B 1 151 ? 14.334 22.51 -1.737 1 42.26 201 THR B O 1
ATOM 3322 N N . GLY B 1 152 ? 12.941 23.018 -3.44 1 40.87 202 GLY B N 1
ATOM 3323 C CA . GLY B 1 152 ? 13.902 22.716 -4.497 1 41.14 202 GLY B CA 1
ATOM 3324 C C . GLY B 1 152 ? 14.268 21.239 -4.557 1 40.81 202 GLY B C 1
ATOM 3325 O O . GLY B 1 152 ? 15.357 20.889 -5.016 1 42.16 202 GLY B O 1
ATOM 3326 N N . THR B 1 153 ? 13.386 20.358 -4.064 1 38.8 203 THR B N 1
ATOM 3327 C CA . THR B 1 153 ? 13.691 18.933 -3.981 1 37.53 203 THR B CA 1
ATOM 3328 C C . THR B 1 153 ? 13.22 18.083 -5.171 1 36.61 203 THR B C 1
ATOM 3329 O O . THR B 1 153 ? 12.886 16.92 -4.986 1 36.88 203 THR B O 1
ATOM 3333 N N . TYR B 1 154 ? 13.243 18.625 -6.377 1 34.98 204 TYR B N 1
ATOM 3334 C CA . TYR B 1 154 ? 12.908 17.865 -7.586 1 33.48 204 TYR B CA 1
ATOM 3335 C C . TYR B 1 154 ? 13.392 18.623 -8.823 1 33.72 204 TYR B C 1
ATOM 3336 O O . TYR B 1 154 ? 13.588 19.835 -8.782 1 35.38 204 TYR B O 1
ATOM 3345 N N . LYS B 1 155 ? 13.615 17.911 -9.908 1 32.46 205 LYS B N 1
ATOM 3346 C CA . LYS B 1 155 ? 14.028 18.497 -11.171 1 33.08 205 LYS B CA 1
ATOM 3347 C C . LYS B 1 155 ? 12.774 18.9 -11.942 1 33.6 205 LYS B C 1
ATOM 3348 O O . LYS B 1 155 ? 12.633 20.064 -12.335 1 35.05 205 LYS B O 1
ATOM 3354 N N . SER B 1 156 ? 11.834 17.958 -12.114 1 31.97 206 SER B N 1
ATOM 3355 C CA . SER B 1 156 ? 10.568 18.246 -12.774 1 30.93 206 SER B CA 1
ATOM 3356 C C . SER B 1 156 ? 9.487 17.28 -12.276 1 30.17 206 SER B C 1
ATOM 3357 O O . SER B 1 156 ? 9.789 16.218 -11.726 1 29.98 206 SER B O 1
ATOM 3360 N N . MET B 1 157 ? 8.233 17.698 -12.406 1 29.14 207 MET B N 1
ATOM 3361 C CA . MET B 1 157 ? 7.097 16.913 -11.931 1 28.47 207 MET B CA 1
ATOM 3362 C C . MET B 1 157 ? 6.012 16.928 -12.98 1 28.29 207 MET B C 1
ATOM 3363 O O . MET B 1 157 ? 5.763 17.977 -13.594 1 28.55 207 MET B O 1
ATOM 3368 N N . VAL B 1 158 ? 5.354 15.772 -13.174 1 27.4 208 VAL B N 1
ATOM 3369 C CA . VAL B 1 158 ? 4.216 15.639 -14.078 1 27.63 208 VAL B CA 1
ATOM 3370 C C . VAL B 1 158 ? 3.067 15.131 -13.211 1 26.64 208 VAL B C 1
ATOM 3371 O O . VAL B 1 158 ? 3.24 14.159 -12.47 1 26.77 208 VAL B O 1
ATOM 3375 N N . PHE B 1 159 ? 1.891 15.78 -13.302 1 25.03 209 PHE B N 1
ATOM 3376 C CA . PHE B 1 159 ? 0.75 15.419 -12.458 1 25.73 209 PHE B CA 1
ATOM 3377 C C . PHE B 1 159 ? -0.447 15.151 -13.392 1 26.69 209 PHE B C 1
ATOM 3378 O O . PHE B 1 159 ? -0.9 16.053 -14.096 1 27.6 209 PHE B O 1
ATOM 3386 N N . TYR B 1 160 ? -0.939 13.906 -13.411 1 25.41 210 TYR B N 1
ATOM 3387 C CA . TYR B 1 160 ? -2.082 13.485 -14.234 1 25.19 210 TYR B CA 1
ATOM 3388 C C . TYR B 1 160 ? -3.307 13.352 -13.329 1 25.98 210 TYR B C 1
ATOM 3389 O O . TYR B 1 160 ? -3.221 12.714 -12.272 1 26.43 210 TYR B O 1
ATOM 3398 N N . VAL B 1 161 ? -4.456 13.953 -13.729 1 25.48 211 VAL B N 1
ATOM 3399 C CA . VAL B 1 161 ? -5.659 13.868 -12.903 1 26.52 211 VAL B CA 1
ATOM 3400 C C . VAL B 1 161 ? -6.836 13.39 -13.71 1 25.85 211 VAL B C 1
ATOM 3401 O O . VAL B 1 161 ? -7.256 14.061 -14.656 1 25.12 211 VAL B O 1
ATOM 3405 N N . GLU B 1 162 ? -7.422 12.263 -13.277 1 24.69 212 GLU B N 1
ATOM 3406 C CA . GLU B 1 162 ? -8.67 11.705 -13.801 1 25.16 212 GLU B CA 1
ATOM 3407 C C . GLU B 1 162 ? -9.709 12.045 -12.758 1 26.32 212 GLU B C 1
ATOM 3408 O O . GLU B 1 162 ? -9.691 11.506 -11.647 1 26.43 212 GLU B O 1
ATOM 3414 N N . ALA B 1 163 ? -10.62 12.951 -13.109 1 26.23 213 ALA B N 1
ATOM 3415 C CA . ALA B 1 163 ? -11.723 13.352 -12.233 1 27.27 213 ALA B CA 1
ATOM 3416 C C . ALA B 1 163 ? -12.671 14.238 -13.043 1 29.42 213 ALA B C 1
ATOM 3417 O O . ALA B 1 163 ? -12.258 14.816 -14.061 1 30.3 213 ALA B O 1
ATOM 3419 N N . CYS B 1 164 ? -13.916 14.43 -12.563 1 29.86 214 CYS B N 1
ATOM 3420 C CA . CYS B 1 164 ? -14.79 15.433 -13.178 1 31.3 214 CYS B CA 1
ATOM 3421 C C . CYS B 1 164 ? -14.217 16.812 -12.823 1 31.19 214 CYS B C 1
ATOM 3422 O O . CYS B 1 164 ? -13.632 16.984 -11.748 1 31.87 214 CYS B O 1
ATOM 3425 N N . ASN B 1 165 ? -14.343 17.778 -13.741 1 30.84 215 ASN B N 1
ATOM 3426 C CA . ASN B 1 165 ? -13.859 19.159 -13.574 1 32.05 215 ASN B CA 1
ATOM 3427 C C . ASN B 1 165 ? -12.373 19.164 -13.166 1 32.35 215 ASN B C 1
ATOM 3428 O O . ASN B 1 165 ? -11.953 20.027 -12.407 1 33.15 215 ASN B O 1
ATOM 3433 N N . ALA B 1 166 ? -11.598 18.166 -13.628 1 31.61 216 ALA B N 1
ATOM 3434 C CA . ALA B 1 166 ? -10.208 17.994 -13.215 1 31.99 216 ALA B CA 1
ATOM 3435 C C . ALA B 1 166 ? -9.351 19.232 -13.366 1 32.56 216 ALA B C 1
ATOM 3436 O O . ALA B 1 166 ? -8.561 19.538 -12.468 1 32.85 216 ALA B O 1
ATOM 3438 N N . GLY B 1 167 ? -9.538 19.956 -14.471 1 32.44 217 GLY B N 1
ATOM 3439 C CA . GLY B 1 167 ? -8.789 21.172 -14.747 1 33.82 217 GLY B CA 1
ATOM 3440 C C . GLY B 1 167 ? -9.008 22.281 -13.746 1 34.77 217 GLY B C 1
ATOM 3441 O O . GLY B 1 167 ? -8.159 23.162 -13.619 1 35.75 217 GLY B O 1
ATOM 3442 N N . SER B 1 168 ? -10.135 22.239 -12.992 1 34.08 218 SER B N 1
ATOM 3443 C CA . SER B 1 168 ? -10.397 23.253 -11.961 1 34.39 218 SER B CA 1
ATOM 3444 C C . SER B 1 168 ? -9.4 23.178 -10.791 1 35.41 218 SER B C 1
ATOM 3445 O O . SER B 1 168 ? -9.297 24.14 -10.022 1 36.47 218 SER B O 1
ATOM 3448 N N . MET B 1 169 ? -8.677 22.058 -10.648 1 34.66 219 MET B N 1
ATOM 3449 C CA . MET B 1 169 ? -7.666 21.938 -9.606 1 34.17 219 MET B CA 1
ATOM 3450 C C . MET B 1 169 ? -6.437 22.801 -9.905 1 34.79 219 MET B C 1
ATOM 3451 O O . MET B 1 169 ? -5.679 23.094 -8.982 1 34.82 219 MET B O 1
ATOM 3456 N N . PHE B 1 170 ? -6.244 23.212 -11.188 1 34.47 220 PHE B N 1
ATOM 3457 C CA . PHE B 1 170 ? -5.048 23.926 -11.617 1 34.16 220 PHE B CA 1
ATOM 3458 C C . PHE B 1 170 ? -5.278 25.227 -12.346 1 35.3 220 PHE B C 1
ATOM 3459 O O . PHE B 1 170 ? -4.369 26.046 -12.372 1 34.79 220 PHE B O 1
ATOM 3467 N N . GLU B 1 171 ? -6.423 25.392 -13.023 1 36.51 221 GLU B N 1
ATOM 3468 C CA . GLU B 1 171 ? -6.669 26.593 -13.829 1 37.63 221 GLU B CA 1
ATOM 3469 C C . GLU B 1 171 ? -6.539 27.878 -13.034 1 39.02 221 GLU B C 1
ATOM 3470 O O . GLU B 1 171 ? -7.205 28.032 -12.017 1 39.89 221 GLU B O 1
ATOM 3476 N N . GLY B 1 172 ? -5.633 28.747 -13.465 1 39.09 222 GLY B N 1
ATOM 3477 C CA . GLY B 1 172 ? -5.375 30.022 -12.806 1 40.57 222 GLY B CA 1
ATOM 3478 C C . GLY B 1 172 ? -4.695 29.934 -11.452 1 41.1 222 GLY B C 1
ATOM 3479 O O . GLY B 1 172 ? -4.528 30.956 -10.786 1 41.75 222 GLY B O 1
ATOM 3480 N N . LEU B 1 173 ? -4.258 28.737 -11.047 1 40.2 223 LEU B N 1
ATOM 3481 C CA . LEU B 1 173 ? -3.643 28.506 -9.745 1 39.88 223 LEU B CA 1
ATOM 3482 C C . LEU B 1 173 ? -2.231 27.93 -9.855 1 38.97 223 LEU B C 1
ATOM 3483 O O . LEU B 1 173 ? -1.328 28.408 -9.17 1 39.55 223 LEU B O 1
ATOM 3488 N N . LEU B 1 174 ? -2.042 26.892 -10.683 1 37.77 224 LEU B N 1
ATOM 3489 C CA . LEU B 1 174 ? -0.743 26.237 -10.83 1 36.78 224 LEU B CA 1
ATOM 3490 C C . LEU B 1 174 ? 0.318 27.148 -11.437 1 37.69 224 LEU B C 1
ATOM 3491 O O . LEU B 1 174 ? 0.157 27.626 -12.559 1 37.75 224 LEU B O 1
ATOM 3496 N N . PRO B 1 175 ? 1.427 27.391 -10.72 1 38.59 225 PRO B N 1
ATOM 3497 C CA . PRO B 1 175 ? 2.489 28.245 -11.287 1 39.04 225 PRO B CA 1
ATOM 3498 C C . PRO B 1 175 ? 3.075 27.64 -12.568 1 39.42 225 PRO B C 1
ATOM 3499 O O . PRO B 1 175 ? 3.068 26.418 -12.748 1 38.37 225 PRO B O 1
ATOM 3503 N N . GLU B 1 176 ? 3.555 28.503 -13.47 1 39.92 226 GLU B N 1
ATOM 3504 C CA . GLU B 1 176 ? 4.077 28.055 -14.759 1 40.91 226 GLU B CA 1
ATOM 3505 C C . GLU B 1 176 ? 5.601 28.003 -14.873 1 40.77 226 GLU B C 1
ATOM 3506 O O . GLU B 1 176 ? 6.10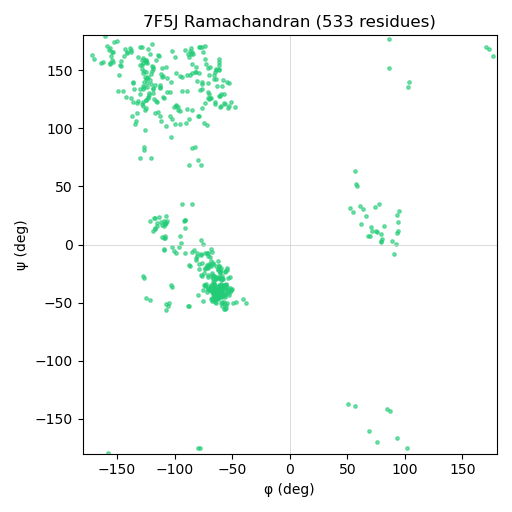1 27.631 -15.934 1 40.31 226 GLU B O 1
ATOM 3512 N N . GLY B 1 177 ? 6.322 28.411 -13.829 1 40.62 227 GLY B N 1
ATOM 3513 C CA . GLY B 1 177 ? 7.782 28.431 -13.867 1 40.9 227 GLY B CA 1
ATOM 3514 C C . GLY B 1 177 ? 8.473 27.603 -12.801 1 40.7 227 GLY B C 1
ATOM 3515 O O . GLY B 1 177 ? 9.646 27.843 -12.498 1 41.7 227 GLY B O 1
ATOM 3516 N N . THR B 1 178 ? 7.77 26.625 -12.212 1 39.16 228 THR B N 1
ATOM 3517 C CA . THR B 1 178 ? 8.368 25.762 -11.189 1 38.29 228 THR B CA 1
ATOM 3518 C C . THR B 1 178 ? 8.512 24.293 -11.624 1 36.75 228 THR B C 1
ATOM 3519 O O . THR B 1 178 ? 8.556 23.407 -10.781 1 36.86 228 THR B O 1
ATOM 3523 N N . ASN B 1 179 ? 8.565 24.047 -12.927 1 35.41 229 ASN B N 1
ATOM 3524 C CA . ASN B 1 179 ? 8.797 22.73 -13.478 1 34.92 229 ASN B CA 1
ATOM 3525 C C . ASN B 1 179 ? 7.727 21.693 -13.106 1 33.59 229 ASN B C 1
ATOM 3526 O O . ASN B 1 179 ? 8.042 20.513 -12.982 1 33.43 229 ASN B O 1
ATOM 3531 N N . ILE B 1 180 ? 6.472 22.135 -12.958 1 32.09 230 ILE B N 1
ATOM 3532 C CA . ILE B 1 180 ? 5.362 21.194 -12.737 1 31.14 230 ILE B CA 1
ATOM 3533 C C . ILE B 1 180 ? 4.45 21.316 -13.926 1 30.89 230 ILE B C 1
ATOM 3534 O O . ILE B 1 180 ? 3.97 22.414 -14.219 1 31.18 230 ILE B O 1
ATOM 3539 N N . TYR B 1 181 ? 4.194 20.201 -14.604 1 29.43 231 TYR B N 1
ATOM 3540 C CA . TYR B 1 181 ? 3.288 20.139 -15.741 1 29.1 231 TYR B CA 1
ATOM 3541 C C . TYR B 1 181 ? 2.079 19.295 -15.305 1 29.02 231 TYR B C 1
ATOM 3542 O O . TYR B 1 181 ? 2.275 18.239 -14.7 1 28.91 231 TYR B O 1
ATOM 3551 N N . ALA B 1 182 ? 0.848 19.717 -15.648 1 28.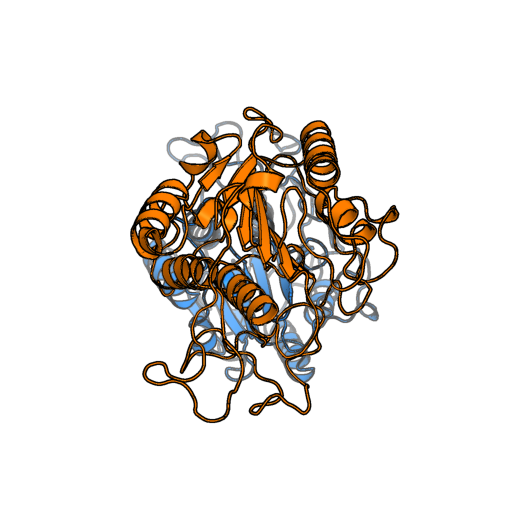71 232 ALA B N 1
ATOM 3552 C CA . ALA B 1 182 ? -0.317 18.922 -15.272 1 29.38 232 ALA B CA 1
ATOM 3553 C C . ALA B 1 182 ? -1.175 18.617 -16.469 1 28.96 232 ALA B C 1
ATOM 3554 O O . ALA B 1 182 ? -1.37 19.477 -17.333 1 28.97 232 ALA B O 1
ATOM 3556 N N . MET B 1 183 ? -1.693 17.394 -16.526 1 27.6 233 MET B N 1
ATOM 3557 C CA . MET B 1 183 ? -2.621 17.02 -17.581 1 27.48 233 MET B CA 1
ATOM 3558 C C . MET B 1 183 ? -3.883 16.51 -16.898 1 27.22 233 MET B C 1
ATOM 3559 O O . MET B 1 183 ? -3.816 15.756 -15.928 1 27.04 233 MET B O 1
ATOM 3564 N N . ALA B 1 184 ? -5.035 16.943 -17.396 1 27.15 234 ALA B N 1
ATOM 3565 C CA . ALA B 1 184 ? -6.319 16.635 -16.781 1 27.78 234 ALA B CA 1
ATOM 3566 C C . ALA B 1 184 ? -7.249 16.01 -17.805 1 28.64 234 ALA B C 1
ATOM 3567 O O . ALA B 1 184 ? -7.271 16.42 -18.967 1 28.69 234 ALA B O 1
ATOM 3569 N N . ALA B 1 185 ? -8.074 15.06 -17.351 1 28.12 235 ALA B N 1
ATOM 3570 C CA . ALA B 1 185 ? -9.016 14.365 -18.235 1 28.56 235 ALA B CA 1
ATOM 3571 C C . ALA B 1 185 ? -10.067 15.31 -18.813 1 30.02 235 ALA B C 1
ATOM 3572 O O . ALA B 1 185 ? -10.608 15.062 -19.888 1 30.93 235 ALA B O 1
ATOM 3574 N N . SER B 1 186 ? -10.393 16.345 -18.073 1 30.53 236 SER B N 1
ATOM 3575 C CA . SER B 1 186 ? -11.452 17.263 -18.467 1 32.01 236 SER B CA 1
ATOM 3576 C C . SER B 1 186 ? -11.101 18.653 -18.009 1 33.13 236 SER B C 1
ATOM 3577 O O . SER B 1 186 ? -10.274 18.819 -17.1 1 33.1 236 SER B O 1
ATOM 3580 N N . ASN B 1 187 ? -11.693 19.657 -18.66 1 33.62 237 ASN B N 1
ATOM 3581 C CA . ASN B 1 187 ? -11.42 21.032 -18.27 1 35.43 237 ASN B CA 1
ATOM 3582 C C . ASN B 1 187 ? -12.225 21.401 -16.981 1 36.95 237 ASN B C 1
ATOM 3583 O O . ASN B 1 187 ? -12.872 20.527 -16.407 1 37.21 237 ASN B O 1
ATOM 3588 N N . SER B 1 188 ? -12.179 22.665 -16.525 1 37.38 238 SER B N 1
ATOM 3589 C CA A SER B 1 188 ? -12.821 23.06 -15.278 0.68 38.58 238 SER B CA 1
ATOM 3590 C CA B SER B 1 188 ? -12.832 23.09 -15.286 0.32 38.37 238 SER B CA 1
ATOM 3591 C C . SER B 1 188 ? -14.345 22.951 -15.251 1 39.1 238 SER B C 1
ATOM 3592 O O . SER B 1 188 ? -14.914 22.83 -14.168 1 39.91 238 SER B O 1
ATOM 3597 N N . THR B 1 189 ? -15.009 23.01 -16.414 1 39.23 239 THR B N 1
ATOM 3598 C CA . THR B 1 189 ? -16.479 22.954 -16.44 1 40.39 239 THR B CA 1
ATOM 3599 C C . THR B 1 189 ? -17.055 21.684 -17.041 1 40.52 239 THR B C 1
ATOM 3600 O O . THR B 1 189 ? -18.241 21.651 -17.356 1 41.7 239 THR B O 1
ATOM 3604 N N . GLU B 1 190 ? -16.25 20.627 -17.171 1 38.96 240 GLU B N 1
ATOM 3605 C CA . GLU B 1 190 ? -16.717 19.387 -17.784 1 38.45 240 GLU B CA 1
ATOM 3606 C C . GLU B 1 190 ? -16.676 18.211 -16.867 1 37.49 240 GLU B C 1
ATOM 3607 O O . GLU B 1 190 ? -15.769 18.108 -16.063 1 37.49 240 GLU B O 1
ATOM 3613 N N . GLY B 1 191 ? -17.549 17.249 -17.117 1 36.67 241 GLY B N 1
ATOM 3614 C CA . GLY B 1 191 ? -17.462 15.96 -16.455 1 36.64 241 GLY B CA 1
ATOM 3615 C C . GLY B 1 191 ? -16.507 15.057 -17.231 1 36.99 241 GLY B C 1
ATOM 3616 O O . GLY B 1 191 ? -16.14 15.346 -18.379 1 37.74 241 GLY B O 1
ATOM 3617 N N . SER B 1 192 ? -16.053 13.966 -16.596 1 35.23 242 SER B N 1
ATOM 3618 C CA . SER B 1 192 ? -15.19 12.985 -17.242 1 35.17 242 SER B CA 1
ATOM 3619 C C . SER B 1 192 ? -15.983 11.692 -17.425 1 34.25 242 SER B C 1
ATOM 3620 O O . SER B 1 192 ? -16.923 11.432 -16.662 1 35.12 242 SER B O 1
ATOM 3623 N N . TRP B 1 193 ? -15.641 10.892 -18.441 1 32.29 243 TRP B N 1
ATOM 3624 C CA . TRP B 1 193 ? -16.403 9.682 -18.725 1 32.23 243 TRP B CA 1
ATOM 3625 C C . TRP B 1 193 ? -15.798 8.412 -18.182 1 29.76 243 TRP B C 1
ATOM 3626 O O . TRP B 1 193 ? -14.578 8.229 -18.204 1 28.95 243 TRP B O 1
ATOM 3637 N N . VAL B 1 194 ? -16.674 7.479 -17.823 1 28.62 244 VAL B N 1
ATOM 3638 C CA . VAL B 1 194 ? -16.281 6.12 -17.473 1 29.09 244 VAL B CA 1
ATOM 3639 C C . VAL B 1 194 ? -16.226 5.316 -18.803 1 29.91 244 VAL B C 1
ATOM 3640 O O . VAL B 1 194 ? -16.723 5.776 -19.845 1 31 244 VAL B O 1
ATOM 3644 N N . THR B 1 195 ? -15.627 4.117 -18.776 1 29.27 245 THR B N 1
ATOM 3645 C CA . THR B 1 195 ? -15.598 3.247 -19.957 1 29.06 245 THR B CA 1
ATOM 3646 C C . THR B 1 195 ? -15.492 1.77 -19.535 1 27.89 245 THR B C 1
ATOM 3647 O O . THR B 1 195 ? -15.32 1.493 -18.337 1 27.37 245 THR B O 1
ATOM 3651 N N . TYR B 1 196 ? -15.577 0.818 -20.51 1 27.5 246 TYR B N 1
ATOM 3652 C CA . TYR B 1 196 ? -15.487 -0.623 -20.242 1 28.49 246 TYR B CA 1
ATOM 3653 C C . TYR B 1 196 ? -16.577 -1.015 -19.229 1 29.48 246 TYR B C 1
ATOM 3654 O O . TYR B 1 196 ? -16.291 -1.597 -18.192 1 29.06 246 TYR B O 1
ATOM 3663 N N . CYS B 1 197 ? -17.802 -0.627 -19.529 1 30.02 247 CYS B N 1
ATOM 3664 C CA . CYS B 1 197 ? -18.971 -0.909 -18.694 1 31.42 247 CYS B CA 1
ATOM 3665 C C . CYS B 1 197 ? -19.769 -2.06 -19.311 1 33.33 247 CYS B C 1
ATOM 3666 O O . CYS B 1 197 ? -19.609 -2.38 -20.497 1 33.11 247 CYS B O 1
ATOM 3669 N N . PRO B 1 198 ? -20.713 -2.642 -18.544 1 34.51 248 PRO B N 1
ATOM 3670 C CA . PRO B 1 198 ? -21.569 -3.698 -19.103 1 36.27 248 PRO B CA 1
ATOM 3671 C C . PRO B 1 198 ? -22.257 -3.275 -20.404 1 39.87 248 PRO B C 1
ATOM 3672 O O . PRO B 1 198 ? -22.624 -2.102 -20.553 1 38.29 248 PRO B O 1
ATOM 3676 N N . GLY B 1 199 ? -22.317 -4.2 -21.363 1 44.18 249 GLY B N 1
ATOM 3677 C CA . GLY B 1 199 ? -22.906 -3.95 -22.675 1 48.07 249 GLY B CA 1
ATOM 3678 C C . GLY B 1 199 ? -21.912 -3.521 -23.74 1 52.44 249 GLY B C 1
ATOM 3679 O O . GLY B 1 199 ? -22.308 -2.938 -24.753 1 53.95 249 GLY B O 1
ATOM 3680 N N . THR B 1 200 ? -20.617 -3.788 -23.535 1 54.35 250 THR B N 1
ATOM 3681 C CA . THR B 1 200 ? -19.594 -3.417 -24.516 1 56.54 250 THR B CA 1
ATOM 3682 C C . THR B 1 200 ? -18.916 -4.67 -25.129 1 57.3 250 THR B C 1
ATOM 3683 O O . THR B 1 200 ? -19.117 -5.774 -24.623 1 57.38 250 THR B O 1
ATOM 3687 N N . PRO B 1 201 ? -18.206 -4.548 -26.277 1 57.56 251 PRO B N 1
ATOM 3688 C CA . PRO B 1 201 ? -17.658 -5.754 -26.925 1 57.57 251 PRO B CA 1
ATOM 3689 C C . PRO B 1 201 ? -16.633 -6.516 -26.098 1 57.02 251 PRO B C 1
ATOM 3690 O O . PRO B 1 201 ? -15.764 -5.909 -25.466 1 57.26 251 PRO B O 1
ATOM 3694 N N . ASP B 1 202 ? -16.761 -7.858 -26.086 1 55.97 252 ASP B N 1
ATOM 3695 C CA . ASP B 1 202 ? -15.87 -8.748 -25.332 1 55.16 252 ASP B CA 1
ATOM 3696 C C . ASP B 1 202 ? -15.928 -8.493 -23.807 1 52.58 252 ASP B C 1
ATOM 3697 O O . ASP B 1 202 ? -15.035 -8.935 -23.078 1 53.02 252 ASP B O 1
ATOM 3702 N N . PHE B 1 203 ? -16.988 -7.812 -23.325 1 49.66 253 PHE B N 1
ATOM 3703 C CA . PHE B 1 203 ? -17.137 -7.506 -21.908 1 47.4 253 PHE B CA 1
ATOM 3704 C C . PHE B 1 203 ? -17.427 -8.757 -21.101 1 46.44 253 PHE B C 1
ATOM 3705 O O . PHE B 1 203 ? -18.384 -9.468 -21.396 1 46.64 253 PHE B O 1
ATOM 3713 N N . PRO B 1 204 ? -16.622 -9.029 -20.06 1 45.12 254 PRO B N 1
ATOM 3714 C CA . PRO B 1 204 ? -16.861 -10.235 -19.246 1 44.36 254 PRO B CA 1
ATOM 3715 C C . PRO B 1 204 ? -18.245 -10.194 -18.597 1 43.63 254 PRO B C 1
ATOM 3716 O O . PRO B 1 204 ? -18.56 -9.267 -17.853 1 43.97 254 PRO B O 1
ATOM 3720 N N . PRO B 1 205 ? -19.114 -11.161 -18.934 1 42.36 255 PRO B N 1
ATOM 3721 C CA . PRO B 1 205 ? -20.506 -11.093 -18.459 1 41.13 255 PRO B CA 1
ATOM 3722 C C . PRO B 1 205 ? -20.708 -11.136 -16.944 1 39.37 255 PRO B C 1
ATOM 3723 O O . PRO B 1 205 ? -21.789 -10.806 -16.461 1 39.25 255 PRO B O 1
ATOM 3727 N N . GLU B 1 206 ? -19.68 -11.508 -16.199 1 37.7 256 GLU B N 1
ATOM 3728 C CA . GLU B 1 206 ? -19.758 -11.614 -14.743 1 37.42 256 GLU B CA 1
ATOM 3729 C C . GLU B 1 206 ? -19.781 -10.249 -14.036 1 36.69 256 GLU B C 1
ATOM 3730 O O . GLU B 1 206 ? -20.173 -10.183 -12.874 1 37.67 256 GLU B O 1
ATOM 3736 N N . PHE B 1 207 ? -19.331 -9.174 -14.706 1 34.98 257 PHE B N 1
ATOM 3737 C CA . PHE B 1 207 ? -19.244 -7.859 -14.073 1 33.3 257 PHE B CA 1
ATOM 3738 C C . PHE B 1 207 ? -20.468 -6.969 -14.272 1 32.75 257 PHE B C 1
ATOM 3739 O O . PHE B 1 207 ? -21.076 -6.982 -15.344 1 33.2 257 PHE B O 1
ATOM 3747 N N . ASP B 1 208 ? -20.812 -6.183 -13.24 1 30.22 258 ASP B N 1
ATOM 3748 C CA . ASP B 1 208 ? -21.876 -5.171 -13.333 1 29.85 258 ASP B CA 1
ATOM 3749 C C . ASP B 1 208 ? -21.306 -3.743 -13.073 1 29.73 258 ASP B C 1
ATOM 3750 O O . ASP B 1 208 ? -22.064 -2.806 -12.857 1 30.2 258 ASP B O 1
ATOM 3755 N N . VAL B 1 209 ? -19.973 -3.592 -13.058 1 28.74 259 VAL B N 1
ATOM 3756 C CA . VAL B 1 209 ? -19.329 -2.31 -12.85 1 27.76 259 VAL B CA 1
ATOM 3757 C C . VAL B 1 209 ? -18.431 -1.978 -14.053 1 28.15 259 VAL B C 1
ATOM 3758 O O . VAL B 1 209 ? -18.072 -2.873 -14.815 1 28.49 259 VAL B O 1
ATOM 3762 N N . CYS B 1 210 ? -18.025 -0.702 -14.182 1 27.69 260 CYS B N 1
ATOM 3763 C CA . CYS B 1 210 ? -17.109 -0.265 -15.233 1 27.48 260 CYS B CA 1
ATOM 3764 C C . CYS B 1 210 ? -15.692 -0.609 -14.802 1 26.71 260 CYS B C 1
ATOM 3765 O O . CYS B 1 210 ? -15.335 -0.454 -13.628 1 26.63 260 CYS B O 1
ATOM 3768 N N . LEU B 1 211 ? -14.876 -1.049 -15.751 1 26.29 261 LEU B N 1
ATOM 3769 C CA . LEU B 1 211 ? -13.501 -1.456 -15.435 1 25.84 261 LEU B CA 1
ATOM 3770 C C . LEU B 1 211 ? -12.468 -0.32 -15.463 1 25.89 261 LEU B C 1
ATOM 3771 O O . LEU B 1 211 ? -11.338 -0.511 -14.981 1 25.66 261 LEU B O 1
ATOM 3776 N N . GLY B 1 212 ? -12.821 0.803 -16.096 1 25.54 262 GLY B N 1
ATOM 3777 C CA . GLY B 1 212 ? -11.875 1.913 -16.168 1 26.43 262 GLY B CA 1
ATOM 3778 C C . GLY B 1 212 ? -12.549 3.23 -16.472 1 26.82 262 GLY B C 1
ATOM 3779 O O . GLY B 1 212 ? -13.774 3.308 -16.655 1 26.69 262 GLY B O 1
ATOM 3780 N N . ASP B 1 213 ? -11.718 4.281 -16.527 1 25.93 263 ASP B N 1
ATOM 3781 C CA . ASP B 1 213 ? -12.152 5.603 -16.927 1 26.02 263 ASP B CA 1
ATOM 3782 C C . ASP B 1 213 ? -11.608 5.869 -18.32 1 25.76 263 ASP B C 1
ATOM 3783 O O . ASP B 1 213 ? -10.517 5.411 -18.657 1 26.61 263 ASP B O 1
AT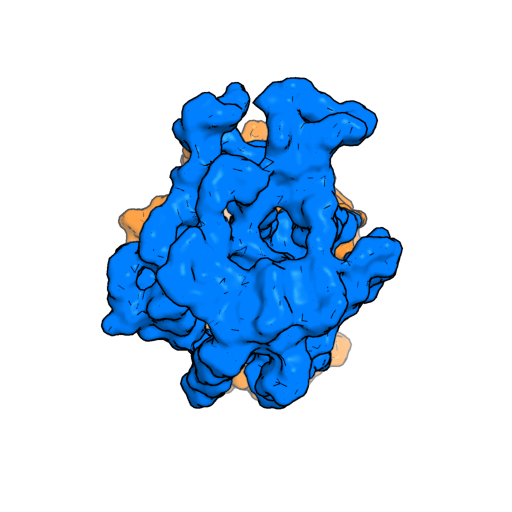OM 3788 N N . LEU B 1 214 ? -12.392 6.564 -19.149 1 24.61 264 LEU B N 1
ATOM 3789 C CA . LEU B 1 214 ? -12.045 6.744 -20.548 1 25.08 264 LEU B CA 1
ATOM 3790 C C . LEU B 1 214 ? -10.665 7.355 -20.775 1 25.44 264 LEU B C 1
ATOM 3791 O O . LEU B 1 214 ? -9.833 6.785 -21.499 1 26.53 264 LEU B O 1
ATOM 3796 N N . TRP B 1 215 ? -10.417 8.52 -20.166 1 24.66 265 TRP B N 1
ATOM 3797 C CA . TRP B 1 215 ? -9.122 9.197 -20.34 1 25.1 265 TRP B CA 1
ATOM 3798 C C . TRP B 1 215 ? -8.007 8.335 -19.824 1 25.11 265 TRP B C 1
ATOM 3799 O O . TRP B 1 215 ? -7.011 8.134 -20.521 1 25.6 265 TRP B O 1
ATOM 3810 N N . SER B 1 216 ? -8.205 7.748 -18.622 1 23.46 266 SER B N 1
ATOM 3811 C CA . SER B 1 216 ? -7.186 6.917 -18.003 1 24.23 266 SER B CA 1
ATOM 3812 C C . SER B 1 216 ? -6.808 5.73 -18.875 1 24.33 266 SER B C 1
ATOM 3813 O O . SER B 1 216 ? -5.614 5.576 -19.169 1 24.39 266 SER B O 1
ATOM 3816 N N . ILE B 1 217 ? -7.785 4.914 -19.324 1 23.44 267 ILE B N 1
ATOM 3817 C CA . ILE B 1 217 ? -7.398 3.75 -20.139 1 24.62 267 ILE B CA 1
ATOM 3818 C C . ILE B 1 217 ? -6.81 4.188 -21.468 1 24.96 267 ILE B C 1
ATOM 3819 O O . ILE B 1 217 ? -5.935 3.485 -21.989 1 26.75 267 ILE B O 1
ATOM 3824 N N . THR B 1 218 ? -7.204 5.375 -21.975 1 24.07 268 THR B N 1
ATOM 3825 C CA . THR B 1 218 ? -6.605 5.868 -23.21 1 25.15 268 THR B CA 1
ATOM 3826 C C . THR B 1 218 ? -5.111 6.149 -23.037 1 25.1 268 THR B C 1
ATOM 3827 O O . THR B 1 218 ? -4.317 5.662 -23.853 1 26.96 268 THR B O 1
ATOM 3831 N N . PHE B 1 219 ? -4.705 6.906 -21.998 1 24.17 269 PHE B N 1
ATOM 3832 C CA . PHE B 1 219 ? -3.266 7.172 -21.817 1 24.78 269 PHE B CA 1
ATOM 3833 C C . PHE B 1 219 ? -2.507 5.929 -21.318 1 25.1 269 PHE B C 1
ATOM 3834 O O . PHE B 1 219 ? -1.353 5.706 -21.716 1 26.65 269 PHE B O 1
ATOM 3842 N N . LEU B 1 220 ? -3.166 5.087 -20.486 1 24.75 270 LEU B N 1
ATOM 3843 C CA . LEU B 1 220 ? -2.499 3.896 -19.928 1 24.84 270 LEU B CA 1
ATOM 3844 C C . LEU B 1 220 ? -2.218 2.901 -21.04 1 25.89 270 LEU B C 1
ATOM 3845 O O . LEU B 1 220 ? -1.11 2.375 -21.113 1 27.39 270 LEU B O 1
ATOM 3850 N N . GLU B 1 221 ? -3.212 2.654 -21.914 1 26 271 GLU B N 1
ATOM 3851 C CA . GLU B 1 221 ? -2.998 1.751 -23.043 1 26.77 271 GLU B CA 1
ATOM 3852 C C . GLU B 1 221 ? -2.003 2.324 -24.041 1 28.85 271 GLU B C 1
ATOM 3853 O O . GLU B 1 221 ? -1.284 1.557 -24.672 1 30.02 271 GLU B O 1
ATOM 3859 N N . ASP B 1 222 ? -1.922 3.658 -24.153 1 29.63 272 ASP B N 1
ATOM 3860 C CA . ASP B 1 222 ? -0.931 4.324 -25.009 1 30.55 272 ASP B CA 1
ATOM 3861 C C . ASP B 1 222 ? 0.471 4.043 -24.452 1 31.19 272 ASP B C 1
ATOM 3862 O O . ASP B 1 222 ? 1.365 3.68 -25.223 1 31.98 272 ASP B O 1
ATOM 3867 N N . CYS B 1 223 ? 0.644 4.122 -23.112 1 30.51 273 CYS B N 1
ATOM 3868 C CA . CYS B 1 223 ? 1.931 3.805 -22.456 1 31.77 273 CYS B CA 1
ATOM 3869 C C . CYS B 1 223 ? 2.328 2.374 -22.768 1 33.77 273 CYS B C 1
ATOM 3870 O O . CYS B 1 223 ? 3.487 2.134 -23.117 1 35.35 273 CYS B O 1
ATOM 3873 N N . ASP B 1 224 ? 1.372 1.423 -22.663 1 33.29 274 ASP B N 1
ATOM 3874 C CA . ASP B 1 224 ? 1.612 0.009 -22.93 1 34.31 274 ASP B CA 1
ATOM 3875 C C . ASP B 1 224 ? 2.07 -0.254 -24.364 1 36.54 274 ASP B C 1
ATOM 3876 O O . ASP B 1 224 ? 2.859 -1.163 -24.587 1 37.72 274 ASP B O 1
ATOM 3881 N N . ALA B 1 225 ? 1.551 0.495 -25.335 1 37.42 275 ALA B N 1
ATOM 3882 C CA . ALA B 1 225 ? 1.854 0.253 -26.75 1 39.01 275 ALA B CA 1
ATOM 3883 C C . ALA B 1 225 ? 3.12 0.902 -27.269 1 39.98 275 ALA B C 1
ATOM 3884 O O . ALA B 1 225 ? 3.457 0.675 -28.434 1 40.43 275 ALA B O 1
ATOM 3886 N N . HIS B 1 226 ? 3.789 1.73 -26.467 1 39.84 276 HIS B N 1
ATOM 3887 C CA . HIS B 1 226 ? 4.941 2.463 -26.98 1 40.92 276 HIS B CA 1
ATOM 3888 C C . HIS B 1 226 ? 6.254 2.306 -26.23 1 40.58 276 HIS B C 1
ATOM 3889 O O . HIS B 1 226 ? 6.283 2.041 -25.027 1 40.56 276 HIS B O 1
ATOM 3896 N N . ASN B 1 227 ? 7.361 2.565 -26.961 1 39.86 277 ASN B N 1
ATOM 3897 C CA . ASN B 1 227 ? 8.698 2.659 -26.399 1 38.98 277 ASN B CA 1
ATOM 3898 C C . ASN B 1 227 ? 8.658 4.08 -25.811 1 37.1 277 ASN B C 1
ATOM 3899 O O . ASN B 1 227 ? 8.543 5.042 -26.568 1 37.89 277 ASN B O 1
ATOM 3904 N N . LEU B 1 228 ? 8.666 4.212 -24.477 1 35.17 278 LEU B N 1
ATOM 3905 C CA . LEU B 1 228 ? 8.491 5.516 -23.845 1 35.12 278 LEU B CA 1
ATOM 3906 C C . LEU B 1 228 ? 9.676 6.465 -23.997 1 36.65 278 LEU B C 1
ATOM 3907 O O . LEU B 1 228 ? 9.552 7.638 -23.662 1 35.96 278 LEU B O 1
ATOM 3912 N N . ARG B 1 229 ? 10.816 5.977 -24.504 1 39.05 279 ARG B N 1
ATOM 3913 C CA . ARG B 1 229 ? 11.952 6.846 -24.801 1 40.73 279 ARG B CA 1
ATOM 3914 C C . ARG B 1 229 ? 11.667 7.681 -26.084 1 42.09 279 ARG B C 1
ATOM 3915 O O . ARG B 1 229 ? 12.304 8.721 -26.284 1 43.47 279 ARG B O 1
ATOM 3923 N N . THR B 1 230 ? 10.783 7.192 -26.975 1 41.85 280 THR B N 1
ATOM 3924 C CA . THR B 1 230 ? 10.478 7.809 -28.265 1 41.8 280 THR B CA 1
ATOM 3925 C C . THR B 1 230 ? 9.086 8.461 -28.345 1 40.35 280 THR B C 1
ATOM 3926 O O . THR B 1 230 ? 8.576 8.666 -29.455 1 41.63 280 THR B O 1
ATOM 3930 N N . GLU B 1 231 ? 8.45 8.731 -27.196 1 36.98 281 GLU B N 1
ATOM 3931 C CA . GLU B 1 231 ? 7.163 9.423 -27.151 1 33.87 281 GLU B CA 1
ATOM 3932 C C . GLU B 1 231 ? 7.219 10.471 -26.038 1 32.02 281 GLU B C 1
ATOM 3933 O O . GLU B 1 231 ? 7.496 10.126 -24.896 1 32.19 281 GLU B O 1
ATOM 3939 N N . THR B 1 232 ? 6.987 11.743 -26.366 1 30.73 282 THR B N 1
ATOM 3940 C CA . THR B 1 232 ? 7.039 12.81 -25.359 1 29.65 282 THR B CA 1
ATOM 3941 C C . THR B 1 232 ? 5.701 12.912 -24.616 1 28.98 282 THR B C 1
ATOM 3942 O O . THR B 1 232 ? 4.664 12.449 -25.094 1 28.3 282 THR B O 1
ATOM 3946 N N . VAL B 1 233 ? 5.699 13.603 -23.467 1 28.56 283 VAL B N 1
ATOM 3947 C CA . VAL B 1 233 ? 4.461 13.897 -22.741 1 28.57 283 VAL B CA 1
ATOM 3948 C C . VAL B 1 233 ? 3.515 14.719 -23.66 1 28.74 283 VAL B C 1
ATOM 3949 O O . VAL B 1 233 ? 2.32 14.428 -23.742 1 29.5 283 VAL B O 1
ATOM 3953 N N . HIS B 1 234 ? 4.09 15.657 -24.448 1 28.85 284 HIS B N 1
ATOM 3954 C CA . HIS B 1 234 ? 3.322 16.451 -25.406 1 29.85 284 HIS B CA 1
ATOM 3955 C C . HIS B 1 234 ? 2.642 15.579 -26.472 1 29.57 284 HIS B C 1
ATOM 3956 O O . HIS B 1 234 ? 1.48 15.808 -26.784 1 29.62 284 HIS B O 1
ATOM 3963 N N . GLN B 1 235 ? 3.354 14.592 -27.021 1 29.58 285 GLN B N 1
ATOM 3964 C CA . GLN B 1 235 ? 2.764 13.697 -28.025 1 30.28 285 GLN B CA 1
ATOM 3965 C C . GLN B 1 235 ? 1.603 12.895 -27.411 1 29.87 285 GLN B C 1
ATOM 3966 O O . GLN B 1 235 ? 0.553 12.772 -28.039 1 30.67 285 GLN B O 1
ATOM 3972 N N . GLN B 1 236 ? 1.757 12.428 -26.153 1 28.8 286 GLN B N 1
ATOM 3973 C CA . GLN B 1 236 ? 0.677 11.701 -25.469 1 28.17 286 GLN B CA 1
ATOM 3974 C C . GLN B 1 236 ? -0.513 12.639 -25.231 1 28 286 GLN B C 1
ATOM 3975 O O . GLN B 1 236 ? -1.647 12.258 -25.5 1 27.59 286 GLN B O 1
ATOM 3981 N N . PHE B 1 237 ? -0.26 13.898 -24.8 1 27.86 287 PHE B N 1
ATOM 3982 C CA . PHE B 1 237 ? -1.317 14.902 -24.601 1 28.75 287 PHE B CA 1
ATOM 3983 C C . PHE B 1 237 ? -2.124 15.072 -25.911 1 29.04 287 PHE B C 1
ATOM 3984 O O . PHE B 1 237 ? -3.345 14.95 -25.88 1 29.09 287 PHE B O 1
ATOM 3992 N N . GLU B 1 238 ? -1.44 15.308 -27.044 1 28.98 288 GLU B N 1
ATOM 3993 C CA . GLU B 1 238 ? -2.152 15.502 -28.305 1 29.81 288 GLU B CA 1
ATOM 3994 C C . GLU B 1 238 ? -2.899 14.264 -28.775 1 30.96 288 GLU B C 1
ATOM 3995 O O . GLU B 1 238 ? -4.005 14.388 -29.296 1 31.66 288 GLU B O 1
ATOM 4001 N N . LEU B 1 239 ? -2.304 13.083 -28.601 1 30.62 289 LEU B N 1
ATOM 4002 C CA . LEU B 1 239 ? -2.937 11.842 -29.06 1 31.9 289 LEU B CA 1
ATOM 4003 C C . LEU B 1 239 ? -4.197 11.543 -28.255 1 31.32 289 LEU B C 1
ATOM 4004 O O . LEU B 1 239 ? -5.26 11.275 -28.825 1 31.36 289 LEU B O 1
ATOM 4009 N N . VAL B 1 240 ? -4.078 11.609 -26.929 1 29.79 290 VAL B N 1
ATOM 4010 C CA . VAL B 1 240 ? -5.22 11.308 -26.063 1 29.93 290 VAL B CA 1
ATOM 4011 C C . VAL B 1 240 ? -6.325 12.365 -26.177 1 29.58 290 VAL B C 1
ATOM 4012 O O . VAL B 1 240 ? -7.522 12.031 -26.185 1 30.94 290 VAL B O 1
ATOM 4016 N N . LYS B 1 241 ? -5.935 13.622 -26.377 1 29.52 291 LYS B N 1
ATOM 4017 C CA . LYS B 1 241 ? -6.903 14.704 -26.523 1 30.38 291 LYS B CA 1
ATOM 4018 C C . LYS B 1 241 ? -7.757 14.494 -27.78 1 32 291 LYS B C 1
ATOM 4019 O O . LYS B 1 241 ? -8.991 14.548 -27.718 1 32.71 291 LYS B O 1
ATOM 4025 N N . LYS B 1 242 ? -7.109 14.159 -28.889 1 32.4 292 LYS B N 1
ATOM 4026 C CA . LYS B 1 242 ? -7.809 13.893 -30.141 1 34.11 292 LYS B CA 1
ATOM 4027 C C . LYS B 1 242 ? -8.685 12.63 -30.017 1 35.14 292 LYS B C 1
ATOM 4028 O O . LYS B 1 242 ? -9.804 12.609 -30.515 1 36.23 292 LYS B O 1
ATOM 4034 N N . LYS B 1 243 ? -8.171 11.586 -29.363 1 35.23 293 LYS B N 1
ATOM 4035 C CA . LYS B 1 243 ? -8.89 10.324 -29.23 1 35.52 293 LYS B CA 1
ATOM 4036 C C . LYS B 1 243 ? -10.206 10.424 -28.476 1 35.33 293 LYS B C 1
ATOM 4037 O O . LYS B 1 243 ? -11.183 9.802 -28.892 1 36.08 293 LYS B O 1
ATOM 4043 N N . ILE B 1 244 ? -10.241 11.197 -27.371 1 33.89 294 ILE B N 1
ATOM 4044 C CA . ILE B 1 244 ? -11.464 11.285 -26.579 1 33.33 294 ILE B CA 1
ATOM 4045 C C . ILE B 1 244 ? -12.177 12.651 -26.687 1 34.83 294 ILE B C 1
ATOM 4046 O O . ILE B 1 244 ? -13.031 12.95 -25.854 1 35.19 294 ILE B O 1
ATOM 4051 N N . ALA B 1 245 ? -11.897 13.435 -27.743 1 35.55 295 ALA B N 1
ATOM 4052 C CA . ALA B 1 245 ? -12.515 14.756 -27.941 1 36.95 295 ALA B CA 1
ATOM 4053 C C . ALA B 1 245 ? -14.069 14.743 -27.897 1 38.48 295 ALA B C 1
ATOM 4054 O O . ALA B 1 245 ? -14.688 15.733 -27.508 1 39.36 295 ALA B O 1
ATOM 4056 N N . TYR B 1 246 ? -14.679 13.629 -28.273 1 37.86 296 TYR B N 1
ATOM 4057 C CA . TYR B 1 246 ? -16.137 13.475 -28.261 1 38.69 296 TYR B CA 1
ATOM 4058 C C . TYR B 1 246 ? -16.727 13.414 -26.821 1 39.09 296 TYR B C 1
ATOM 4059 O O . TYR B 1 246 ? -17.945 13.57 -26.657 1 40.47 296 TYR B O 1
ATOM 4068 N N . ALA B 1 247 ? -15.877 13.152 -25.8 1 37.3 297 ALA B N 1
ATOM 4069 C CA . ALA B 1 247 ? -16.298 12.972 -24.405 1 36.94 297 ALA B CA 1
ATOM 4070 C C . ALA B 1 247 ? -15.921 14.142 -23.472 1 36.3 297 ALA B C 1
ATOM 4071 O O . ALA B 1 247 ? -16.778 14.667 -22.759 1 36.53 297 ALA B O 1
ATOM 4073 N N . SER B 1 248 ? -14.647 14.557 -23.485 1 34.86 298 SER B N 1
ATOM 4074 C CA . SER B 1 248 ? -14.171 15.652 -22.655 1 34.61 298 SER B CA 1
ATOM 4075 C C . SER B 1 248 ? -12.956 16.3 -23.329 1 34.9 298 SER B C 1
ATOM 4076 O O . SER B 1 248 ? -12.385 15.744 -24.274 1 35.5 298 SER B O 1
ATOM 4079 N N . THR B 1 249 ? -12.579 17.487 -22.858 1 33.98 299 THR B N 1
ATOM 4080 C CA . THR B 1 249 ? -11.483 18.239 -23.425 1 34.09 299 THR B CA 1
ATOM 4081 C C . THR B 1 249 ? -10.269 18.028 -22.57 1 32.63 299 THR B C 1
ATOM 4082 O O . THR B 1 249 ? -10.166 18.613 -21.49 1 32.63 299 THR B O 1
ATOM 4086 N N . VAL B 1 250 ? -9.316 17.188 -23.038 1 31.59 300 VAL B N 1
ATOM 4087 C CA . VAL B 1 250 ? -8.063 16.945 -22.313 1 30.56 300 VAL B CA 1
ATOM 4088 C C . VAL B 1 250 ? -7.323 18.276 -22.209 1 30.98 300 VAL B C 1
ATOM 4089 O O . VAL B 1 250 ? -7.244 19.009 -23.201 1 31.6 300 VAL B O 1
ATOM 4093 N N . SER B 1 251 ? -6.925 18.647 -20.993 1 30.87 301 SER B N 1
ATOM 4094 C CA . SER B 1 251 ? -6.396 19.977 -20.753 1 31.64 301 SER B CA 1
ATOM 4095 C C . SER B 1 251 ? -5.07 19.937 -20.055 1 30.79 301 SER B C 1
ATOM 4096 O O . SER B 1 251 ? -4.796 19.006 -19.3 1 30.55 301 SER B O 1
ATOM 4099 N N . GLN B 1 252 ? -4.24 20.948 -20.31 1 30.35 302 GLN B N 1
ATOM 4100 C CA . GLN B 1 252 ? -2.924 20.992 -19.686 1 30.19 302 GLN B CA 1
ATOM 4101 C C . GLN B 1 252 ? -2.668 22.313 -18.986 1 31.44 302 GLN B C 1
ATOM 4102 O O . GLN B 1 252 ? -3.187 23.355 -19.411 1 32.15 302 GLN B O 1
ATOM 4108 N N . TYR B 1 253 ? -1.896 22.265 -17.883 1 30.61 303 TYR B N 1
ATOM 4109 C CA . TYR B 1 253 ? -1.641 23.432 -17.038 1 31.67 303 TYR B CA 1
ATOM 4110 C C . TYR B 1 253 ? -0.198 23.453 -16.545 1 32.93 303 TYR B C 1
ATOM 4111 O O . TYR B 1 253 ? 0.488 22.435 -16.605 1 33.2 303 TYR B O 1
ATOM 4120 N N . GLY B 1 254 ? 0.243 24.605 -16.04 1 33.14 304 GLY B N 1
ATOM 4121 C CA . GLY B 1 254 ? 1.576 24.706 -15.477 1 33.53 304 GLY B CA 1
ATOM 4122 C C . GLY B 1 254 ? 2.652 25.042 -16.48 1 34.92 304 GLY B C 1
ATOM 4123 O O . GLY B 1 254 ? 2.458 25.868 -17.385 1 35.55 304 GLY B O 1
ATOM 4124 N N . ASP B 1 255 ? 3.821 24.426 -16.27 1 34.88 305 ASP B N 1
ATOM 4125 C CA . ASP B 1 255 ? 5.039 24.647 -17.034 1 35.05 305 ASP B CA 1
ATOM 4126 C C . ASP B 1 255 ? 4.994 23.77 -18.257 1 34.98 305 ASP B C 1
ATOM 4127 O O . ASP B 1 255 ? 5.554 22.677 -18.252 1 34.08 305 ASP B O 1
ATOM 4132 N N . ILE B 1 256 ? 4.305 24.252 -19.307 1 35.53 306 ILE B N 1
ATOM 4133 C CA . ILE B 1 256 ? 4.084 23.498 -20.54 1 35.85 306 ILE B CA 1
ATOM 4134 C C . ILE B 1 256 ? 5.389 22.984 -21.18 1 35.96 306 ILE B C 1
ATOM 4135 O O . ILE B 1 256 ? 5.407 21.816 -21.552 1 35.76 306 ILE B O 1
ATOM 4140 N N . PRO B 1 257 ? 6.521 23.74 -21.226 1 36.57 307 PRO B N 1
ATOM 4141 C CA . PRO B 1 257 ? 7.752 23.178 -21.828 1 36.59 307 PRO B CA 1
ATOM 4142 C C . PRO B 1 257 ? 8.243 21.862 -21.214 1 35.11 307 PRO B C 1
ATOM 4143 O O . PRO B 1 257 ? 8.971 21.119 -21.872 1 35.91 307 PRO B O 1
ATOM 4147 N N . ILE B 1 258 ? 7.863 21.56 -19.973 1 33.69 308 ILE B N 1
ATOM 4148 C CA . ILE B 1 258 ? 8.226 20.277 -19.34 1 33.77 308 ILE B CA 1
ATOM 4149 C C . ILE B 1 258 ? 7.691 19.074 -20.17 1 33.12 308 ILE B C 1
ATOM 4150 O O . ILE B 1 258 ? 8.326 18.011 -20.227 1 32.61 308 ILE B O 1
ATOM 4155 N N . SER B 1 259 ? 6.565 19.279 -20.886 1 32.27 309 SER B N 1
ATOM 4156 C CA . SER B 1 259 ? 5.974 18.237 -21.727 1 32.27 309 SER B CA 1
ATOM 4157 C C . SER B 1 259 ? 6.854 17.876 -22.961 1 32.32 309 SER B C 1
ATOM 4158 O O . SER B 1 259 ? 6.552 16.906 -23.658 1 31.94 309 SER B O 1
ATOM 4161 N N . LYS B 1 260 ? 7.956 18.62 -23.204 1 32.51 310 LYS B N 1
ATOM 4162 C CA . LYS B 1 260 ? 8.901 18.236 -24.264 1 32.75 310 LYS B CA 1
ATOM 4163 C C . LYS B 1 260 ? 9.679 16.955 -23.844 1 32.81 310 LYS B C 1
ATOM 4164 O O . LYS B 1 260 ? 10.248 16.284 -24.698 1 33.16 310 LYS B O 1
ATOM 4170 N N . ASP B 1 261 ? 9.705 16.616 -22.539 1 31.97 311 ASP B N 1
ATOM 4171 C CA . ASP B 1 261 ? 10.374 15.425 -22.052 1 32.04 311 ASP B CA 1
ATOM 4172 C C . ASP B 1 261 ? 9.722 14.147 -22.582 1 31.67 311 ASP B C 1
ATOM 4173 O O . ASP B 1 261 ? 8.487 14.076 -22.746 1 30.77 311 ASP B O 1
ATOM 4178 N N . SER B 1 262 ? 10.543 13.104 -22.77 1 32 312 SER B N 1
ATOM 4179 C CA . SER B 1 262 ? 9.999 11.803 -23.143 1 32.51 312 SER B CA 1
ATOM 4180 C C . SER B 1 262 ? 9.26 11.242 -21.919 1 31.23 312 SER B C 1
ATOM 4181 O O . SER B 1 262 ? 9.612 11.557 -20.769 1 31.12 312 SER B O 1
ATOM 4184 N N . LEU B 1 263 ? 8.247 10.408 -22.146 1 29.88 313 LEU B N 1
ATOM 4185 C CA . LEU B 1 263 ? 7.523 9.777 -21.031 1 29.63 313 LEU B CA 1
ATOM 4186 C C . LEU B 1 263 ? 8.477 8.933 -20.161 1 29.7 313 LEU B C 1
ATOM 4187 O O . LEU B 1 263 ? 8.238 8.791 -18.962 1 30.24 313 LEU B O 1
ATOM 4192 N N . SER B 1 264 ? 9.536 8.374 -20.767 1 29.52 314 SER B N 1
ATOM 4193 C CA . SER B 1 264 ? 10.513 7.57 -20.041 1 30.2 314 SER B CA 1
ATOM 4194 C C . SER B 1 264 ? 11.215 8.374 -18.935 1 30.59 314 SER B C 1
ATOM 4195 O O . SER B 1 264 ? 11.705 7.773 -17.98 1 31.24 314 SER B O 1
ATOM 4198 N N . VAL B 1 265 ? 11.254 9.718 -19.024 1 30.12 315 VAL B N 1
ATOM 4199 C CA . VAL B 1 265 ? 11.869 10.538 -17.954 1 30.72 315 VAL B CA 1
ATOM 4200 C C . VAL B 1 265 ? 11.151 10.267 -16.603 1 31.71 315 VAL B C 1
ATOM 4201 O O . VAL B 1 265 ? 11.806 10.161 -15.56 1 32.6 315 VAL B O 1
ATOM 4205 N N . TYR B 1 266 ? 9.826 10.032 -16.675 1 30.69 316 TYR B N 1
ATOM 4206 C CA . TYR B 1 266 ? 8.973 9.797 -15.511 1 30.87 316 TYR B CA 1
ATOM 4207 C C . TYR B 1 266 ? 8.615 8.34 -15.301 1 32.03 316 TYR B C 1
ATOM 4208 O O . TYR B 1 266 ? 8.447 7.914 -14.164 1 32.98 316 TYR B O 1
ATOM 4217 N N . MET B 1 267 ? 8.446 7.583 -16.385 1 31.22 317 MET B N 1
ATOM 4218 C CA . MET B 1 267 ? 7.921 6.213 -16.279 1 31.94 317 MET B CA 1
ATOM 4219 C C . MET B 1 267 ? 8.881 5.091 -16.544 1 32.9 317 MET B C 1
ATOM 4220 O O . MET B 1 267 ? 8.488 3.928 -16.464 1 32.6 317 MET B O 1
ATOM 4225 N N . GLY B 1 268 ? 10.106 5.423 -16.924 1 33.8 318 GLY B N 1
ATOM 4226 C CA . GLY B 1 268 ? 11.077 4.418 -17.305 1 36.57 318 GLY B CA 1
ATOM 4227 C C . GLY B 1 268 ? 10.773 3.874 -18.683 1 39.54 318 GLY B C 1
ATOM 4228 O O . GLY B 1 268 ? 9.916 4.399 -19.403 1 38.28 318 GLY B O 1
ATOM 4229 N N . THR B 1 269 ? 11.469 2.809 -19.052 1 43.35 319 THR B N 1
ATOM 4230 C CA . THR B 1 269 ? 11.282 2.189 -20.351 1 47.59 319 THR B CA 1
ATOM 4231 C C . THR B 1 269 ? 11.21 0.657 -20.207 1 50.17 319 THR B C 1
ATOM 4232 O O . THR B 1 269 ? 11.992 0.089 -19.46 1 49.5 319 THR B O 1
ATOM 4236 N N . ASP B 1 270 ? 10.226 0.01 -20.868 1 52.48 320 ASP B N 1
ATOM 4237 C CA . ASP B 1 270 ? 10.023 -1.443 -20.839 1 55.07 320 ASP B CA 1
ATOM 4238 C C . ASP B 1 270 ? 10.831 -2.065 -21.968 1 57.28 320 ASP B C 1
ATOM 4239 O O . ASP B 1 270 ? 10.539 -1.817 -23.142 1 56.92 320 ASP B O 1
ATOM 4244 N N . PRO B 1 271 ? 11.824 -2.913 -21.623 1 59.28 321 PRO B N 1
ATOM 4245 C CA . PRO B 1 271 ? 12.682 -3.516 -22.66 1 60.4 321 PRO B CA 1
ATOM 4246 C C . PRO B 1 271 ? 11.962 -4.286 -23.763 1 61.82 321 PRO B C 1
ATOM 4247 O O . PRO B 1 271 ? 12.408 -4.249 -24.905 1 62.05 321 PRO B O 1
ATOM 4251 N N . ALA B 1 272 ? 10.847 -4.954 -23.439 1 62.86 322 ALA B N 1
ATOM 4252 C CA . ALA B 1 272 ? 10.062 -5.722 -24.412 1 64.37 322 ALA B CA 1
ATOM 4253 C C . ALA B 1 272 ? 9.493 -4.847 -25.548 1 65.44 322 ALA B C 1
ATOM 4254 O O . ALA B 1 272 ? 9.292 -5.34 -26.66 1 65.93 322 ALA B O 1
ATOM 4256 N N . ASN B 1 273 ? 9.249 -3.555 -25.277 1 65.5 323 ASN B N 1
ATOM 4257 C CA . ASN B 1 273 ? 8.738 -2.637 -26.294 1 66.1 323 ASN B CA 1
ATOM 4258 C C . ASN B 1 273 ? 9.887 -1.969 -27.05 1 66.88 323 ASN B C 1
ATOM 4259 O O . ASN B 1 273 ? 9.725 -0.867 -27.57 1 67.21 323 ASN B O 1
#

Sequence (544 aa):
IGTRWAVLIAGSKGYHNYRHQADVCHMYQILRKGGVKDENIIVFMYDDIAYNESNPFPGIIINKKPGGENVYKGVPKDYTGEDINNVNFLAAILGNKSAIIGGSGKVLDTSPNDHIFIYYAGAPGKIGMPSKPYLYADDLVDTLKQKAATGTYKSMVFYVEACNAGSMFEGLLPEGTNIYAMAASNSSTEGSSWVTYCPGTPDFPPEFDVCLGDLWSITFLEDCDAHNLRTETVHQQFELVKKKIAYASTVSQYGDIPISKDSLSVYMGTDPANDNRGTRWAVLIAGSKGYHNYRHQADVCHMYQILRKGGVKDENIIVFMYDDIAYNESNPFPGIIINKKPGGEENVYKGVPKDYTGEDINNVNFLAAILGNKSAIIGGSGKVLDDTSPNDHIFIYYAGAPGKIGMPSKPYLYADDLVDTLKQKAATGTYKSMVFYVEACNAGSMFEGLLPEGTNIYAMAASNSSTEGSWVTYCPGTPDFPPEFDVCLGDLWSITFLEDCDAHNLRTETVHQQFELVKKKIAYASTVSQYGDIPISKDSLSVYMGTDPAN

Foldseek 3Di:
DAAFAEEFEEQADDQLSLASQQLSLLLVVLLVLQPHDLLRYHYEEQPCHQQPPLHPHHNAAHQAFVGDRSNPPRDHFHHRLQFDLQQVLCQALFPLVSRDDGNSRHCVAALAYEYEYEYADDQQFDHHHDDDTGGLVSNQVSVVSSLVVNRYNAYEYEYHFFLFQNSAVPRHAAPSRYKYKYQAHNHGGFAFALAPPDPPHPPSDHHGRHTQLSCLLSVVSVQAFQQPAFQVNSQVRSQVVVVVHHGIDMHHHVVSRRGGSCSRRGGRPVRPVD/DAFAEEFEEAADDQLSLASQQLSLLLVVLLVLQVHDLLRYHYHEQPCHQQPPLNPHRNAAHQAQVGDRSNPPHDPFHHRLLFDPQQVLCQALVPLVSRDDGNSRHCPAALAYEYEYEYAQDQQFDHHHDDDTGGLQSNLVSVVSSLVVSRYNAYEYEYHFFLFQNSAVVRAAAPSRYKYKYQAHNHGGFAFALAPPDPSRDPSDHHTRHTLLSCLLSVVSVPDFQQPAFLVNSQVVSQVVCVVGHGIDMHHHVVSRRHGSCSRRHGRPVD